Protein AF-0000000087534484 (afdb_homodimer)

Foldseek 3Di:
DVLVVVVVCLVVCLVPPLCLPQPLRLCVVCVVVDDPLLNLLNVCCVVPLVPQLPDDLQVSCVVSVHHSVSSQVSCVVSVHPGNVRVSVSSVLCCLQVVALVVQVVVVVVVQVPPHPVVVVVVVLVVLLVVCVVPFFDPVLLVVVLVLQLQAPAEEEEDDDVCLVLSVVLQVLVVLQDVHYHDADQPDLSSRCVRCVPQALRHEYEAEAEHVGDSSSLSSLQVNQVRNHAYEYEYADCSDSSVVSHPGYGHGHWDDHSPDTDCSRVSVSSVVSSVVSCVVRVVRSVVSVVVVVVVCVVVVVDVVVVD/DVLVVVVVCLVVCLVPPLCLDQPLRLCVVCVVVDDPLLNLLSVCCVVPLVPQLPDDLQVSCVVSVHHSVSSQVSCVVSVHPGNVRVSVSSVLCCLQVVALVVQVVVVVVVQVPPHPVVVVVVVLVVLLVVCVVPFFDPVLLVVVLVLQLQAPAEEEEDDDVCLVLSVVLQVLVVLQDVHYDDADQPDLSSRCVRCVPQALRHEYEAEAEHVGDPSSLSSLQVNQVRNHAYEYEYADCSDSSVVSHPGYGHGHWDDHSPDTDCSRVSVSSVVSSVVSCVVRVVRSVVSVVVVVVVCVVVVVDVVVVD

Radius of gyration: 26.28 Å; Cα contacts (8 Å, |Δi|>4): 1018; chains: 2; bounding box: 53×84×73 Å

Structure (mmCIF, N/CA/C/O backbone):
data_AF-0000000087534484-model_v1
#
loop_
_entity.id
_entity.type
_entity.pdbx_description
1 polymer 'MurR/RpiR family transcriptional regulator'
#
loop_
_atom_site.group_PDB
_atom_site.id
_atom_site.type_symbol
_atom_site.label_atom_id
_atom_site.label_alt_id
_atom_site.label_comp_id
_atom_site.label_asym_id
_atom_site.label_entity_id
_atom_site.label_seq_id
_atom_site.pdbx_PDB_ins_code
_atom_site.Cartn_x
_atom_site.Cartn_y
_atom_site.Cartn_z
_atom_site.occupancy
_atom_site.B_iso_or_equiv
_atom_site.auth_seq_id
_atom_site.auth_comp_id
_atom_site.auth_asym_id
_atom_site.auth_atom_id
_atom_site.pdbx_PDB_model_num
ATOM 1 N N . MET A 1 1 ? 7.855 4.543 36.531 1 41.31 1 MET A N 1
ATOM 2 C CA . MET A 1 1 ? 7.445 5.867 36.969 1 41.31 1 MET A CA 1
ATOM 3 C C . MET A 1 1 ? 7.961 6.949 36.031 1 41.31 1 MET A C 1
ATOM 5 O O . MET A 1 1 ? 7.238 7.895 35.719 1 41.31 1 MET A O 1
ATOM 9 N N . GLU A 1 2 ? 9.203 6.684 35.438 1 46.38 2 GLU A N 1
ATOM 10 C CA . GLU A 1 2 ? 9.945 7.648 34.625 1 46.38 2 GLU A CA 1
ATOM 11 C C . GLU A 1 2 ? 9.352 7.762 33.219 1 46.38 2 GLU A C 1
ATOM 13 O O . GLU A 1 2 ? 9.242 8.867 32.688 1 46.38 2 GLU A O 1
ATOM 18 N N . TYR A 1 3 ? 8.852 6.688 32.812 1 46.53 3 TYR A N 1
ATOM 19 C CA . TYR A 1 3 ? 8.32 6.715 31.453 1 46.53 3 TYR A CA 1
ATOM 20 C C . TYR A 1 3 ? 6.984 7.445 31.406 1 46.53 3 TYR A C 1
ATOM 22 O O . TYR A 1 3 ? 6.715 8.195 30.469 1 46.53 3 TYR A O 1
ATOM 30 N N . TYR A 1 4 ? 6.262 7.242 32.469 1 47.38 4 TYR A N 1
ATOM 31 C CA . TYR A 1 4 ? 4.949 7.879 32.531 1 47.38 4 TYR A CA 1
ATOM 32 C C . TYR A 1 4 ? 5.086 9.391 32.719 1 47.38 4 TYR A C 1
ATOM 34 O O . TYR A 1 4 ? 4.344 10.156 32.094 1 47.38 4 TYR A O 1
ATOM 42 N N . GLU A 1 5 ? 6.027 9.742 33.5 1 46.19 5 GLU A N 1
ATOM 43 C CA . GLU A 1 5 ? 6.266 11.172 33.688 1 46.19 5 GLU A CA 1
ATOM 44 C C . GLU A 1 5 ? 6.734 11.812 32.375 1 46.19 5 GLU A C 1
ATOM 46 O O . GLU A 1 5 ? 6.301 12.914 32.031 1 46.19 5 GLU A O 1
ATOM 51 N N . ILE A 1 6 ? 7.57 11.156 31.766 1 50.47 6 ILE A N 1
ATOM 52 C CA . ILE A 1 6 ? 8.031 11.656 30.469 1 50.47 6 ILE A CA 1
ATOM 53 C C . ILE A 1 6 ? 6.859 11.734 29.5 1 50.47 6 ILE A C 1
ATOM 55 O O . ILE A 1 6 ? 6.734 12.703 28.734 1 50.47 6 ILE A O 1
ATOM 59 N N . TYR A 1 7 ? 6.023 10.742 29.734 1 49 7 TYR A N 1
ATOM 60 C CA . TYR A 1 7 ? 4.801 10.742 28.938 1 49 7 TYR A CA 1
ATOM 61 C C . TYR A 1 7 ? 3.955 11.977 29.234 1 49 7 TYR A C 1
ATOM 63 O O . TYR A 1 7 ? 3.482 12.648 28.312 1 49 7 TYR A O 1
ATOM 71 N N . LEU A 1 8 ? 3.809 12.211 30.453 1 49.44 8 LEU A N 1
ATOM 72 C CA . LEU A 1 8 ? 2.996 13.344 30.859 1 49.44 8 LEU A CA 1
ATOM 73 C C . LEU A 1 8 ? 3.643 14.664 30.438 1 49.44 8 LEU A C 1
ATOM 75 O O . LEU A 1 8 ? 2.949 15.586 30.016 1 49.44 8 LEU A O 1
ATOM 79 N N . ILE A 1 9 ? 4.898 14.695 30.531 1 48.69 9 ILE A N 1
ATOM 80 C CA . ILE A 1 9 ? 5.637 15.883 30.125 1 48.69 9 ILE A CA 1
ATOM 81 C C . ILE A 1 9 ? 5.512 16.062 28.609 1 48.69 9 ILE A C 1
ATOM 83 O O . ILE A 1 9 ? 5.258 17.172 28.141 1 48.69 9 ILE A O 1
ATOM 87 N N . LEU A 1 10 ? 5.711 15.031 28.016 1 48.53 10 LEU A N 1
ATOM 88 C CA . LEU A 1 10 ? 5.609 15.133 26.562 1 48.53 10 LEU A CA 1
ATOM 89 C C . LEU A 1 10 ? 4.176 15.438 26.141 1 48.53 10 LEU A C 1
ATOM 91 O O . LEU A 1 10 ? 3.947 16.234 25.234 1 48.53 10 LEU A O 1
ATOM 95 N N . GLN A 1 11 ? 3.281 14.766 26.844 1 48.41 11 GLN A N 1
ATOM 96 C CA . GLN A 1 11 ? 1.883 15.094 26.594 1 48.41 11 GLN A CA 1
ATOM 97 C C . GLN A 1 11 ? 1.599 16.562 26.891 1 48.41 11 GLN A C 1
ATOM 99 O O . GLN A 1 11 ? 0.911 17.234 26.125 1 48.41 11 GLN A O 1
ATOM 104 N N . ASN A 1 12 ? 1.981 16.922 28.078 1 45.47 12 ASN A N 1
ATOM 105 C CA . ASN A 1 12 ? 1.805 18.312 28.5 1 45.47 12 ASN A CA 1
ATOM 106 C C . ASN A 1 12 ? 2.576 19.266 27.594 1 45.47 12 ASN A C 1
ATOM 108 O O . ASN A 1 12 ? 2.086 20.344 27.266 1 45.47 12 ASN A O 1
ATOM 112 N N . ARG A 1 13 ? 3.834 19.016 27.438 1 44.12 13 ARG A N 1
ATOM 113 C CA . ARG A 1 13 ? 4.605 19.797 26.469 1 44.12 13 ARG A CA 1
ATOM 114 C C . ARG A 1 13 ? 3.975 19.75 25.094 1 44.12 13 ARG A C 1
ATOM 116 O O . ARG A 1 13 ? 4.008 20.734 24.344 1 44.12 13 ARG A O 1
ATOM 123 N N . TRP A 1 14 ? 3.65 18.578 24.703 1 43.25 14 TRP A N 1
ATOM 124 C CA . TRP A 1 14 ? 2.912 18.438 23.453 1 43.25 14 TRP A CA 1
ATOM 125 C C . TRP A 1 14 ? 1.666 19.328 23.453 1 43.25 14 TRP A C 1
ATOM 127 O O . TRP A 1 14 ? 1.334 19.953 22.453 1 43.25 14 TRP A O 1
ATOM 137 N N . LYS A 1 15 ? 0.905 19.359 24.484 1 43.25 15 LYS A N 1
ATOM 138 C CA . LYS A 1 15 ? -0.266 20.219 24.641 1 43.25 15 LYS A CA 1
ATOM 139 C C . LYS A 1 15 ? 0.114 21.688 24.516 1 43.25 15 LYS A C 1
ATOM 141 O O . LYS A 1 15 ? -0.59 22.453 23.875 1 43.25 15 LYS A O 1
ATOM 146 N N . ASN A 1 16 ? 1.121 22.094 25.141 1 39.88 16 ASN A N 1
ATOM 147 C CA . ASN A 1 16 ? 1.468 23.516 25.25 1 39.88 16 ASN A CA 1
ATOM 148 C C . ASN A 1 16 ? 2.324 23.969 24.078 1 39.88 16 ASN A C 1
ATOM 150 O O . ASN A 1 16 ? 2.184 25.094 23.594 1 39.88 16 ASN A O 1
ATOM 154 N N . ARG A 1 17 ? 3.543 23.391 23.766 1 39.06 17 ARG A N 1
ATOM 155 C CA . ARG A 1 17 ? 4.52 24.016 22.875 1 39.06 17 ARG A CA 1
ATOM 156 C C . ARG A 1 17 ? 4.207 23.703 21.422 1 39.06 17 ARG A C 1
ATOM 158 O O . ARG A 1 17 ? 4.648 24.422 20.516 1 39.06 17 ARG A O 1
ATOM 165 N N . VAL A 1 18 ? 4.176 22.516 21.062 1 40.06 18 VAL A N 1
ATOM 166 C CA . VAL A 1 18 ? 4.258 22.203 19.641 1 40.06 18 VAL A CA 1
ATOM 167 C C . VAL A 1 18 ? 2.979 22.656 18.938 1 40.06 18 VAL A C 1
ATOM 169 O O . VAL A 1 18 ? 2.061 21.859 18.734 1 40.06 18 VAL A O 1
ATOM 172 N N . GLU A 1 19 ? 2.488 23.672 19.344 1 41.72 19 GLU A N 1
ATOM 173 C CA . GLU A 1 19 ? 1.24 24.125 18.734 1 41.72 19 GLU A CA 1
ATOM 174 C C . GLU A 1 19 ? 1.438 24.469 17.25 1 41.72 19 GLU A C 1
ATOM 176 O O . GLU A 1 19 ? 1.844 25.578 16.922 1 41.72 19 GLU A O 1
ATOM 181 N N . HIS A 1 20 ? 2.293 23.812 16.5 1 45.69 20 HIS A N 1
ATOM 182 C CA . HIS A 1 20 ? 2.076 24.141 15.102 1 45.69 20 HIS A CA 1
ATOM 183 C C . HIS A 1 20 ? 0.595 24.359 14.805 1 45.69 20 HIS A C 1
ATOM 185 O O . HIS A 1 20 ? -0.185 23.406 14.797 1 45.69 20 HIS A O 1
ATOM 191 N N . LEU A 1 21 ? 0.333 25.609 14.969 1 53.81 21 LEU A N 1
ATOM 192 C CA . LEU A 1 21 ? -1.061 26.016 14.828 1 53.81 21 LEU A CA 1
ATOM 193 C C . LEU A 1 21 ? -1.571 25.719 13.422 1 53.81 21 LEU A C 1
ATOM 195 O O . LEU A 1 21 ? -0.899 26.031 12.438 1 53.81 21 LEU A O 1
ATOM 199 N N . ASN A 1 22 ? -2.414 24.875 13.328 1 65.19 22 ASN A N 1
ATOM 200 C CA . ASN A 1 22 ? -3.111 24.844 12.047 1 65.19 22 ASN A CA 1
ATOM 201 C C . ASN A 1 22 ? -3.723 26.203 11.719 1 65.19 22 ASN A C 1
ATOM 203 O O . ASN A 1 22 ? -3.646 27.141 12.523 1 65.19 22 ASN A O 1
ATOM 207 N N . LEU A 1 23 ? -4.004 26.328 10.531 1 80.25 23 LEU A N 1
ATOM 208 C CA . LEU A 1 23 ? -4.504 27.609 10.047 1 80.25 23 LEU A CA 1
ATOM 209 C C . LEU A 1 23 ? -5.535 28.188 11.008 1 80.25 23 LEU A C 1
ATOM 211 O O . LEU A 1 23 ? -5.469 29.375 11.352 1 80.25 23 LEU A O 1
ATOM 215 N N . LEU A 1 24 ? -6.332 27.312 11.578 1 76.31 24 LEU A N 1
ATOM 216 C CA . LEU A 1 24 ? -7.391 27.797 12.453 1 76.31 24 LEU A CA 1
ATOM 217 C C . LEU A 1 24 ? -6.816 28.281 13.781 1 76.31 24 LEU A C 1
ATOM 219 O O . LEU A 1 24 ? -7.266 29.297 14.328 1 76.31 24 LEU A O 1
ATOM 223 N N . GLN A 1 25 ? -5.824 27.641 14.156 1 73.88 25 GLN A N 1
ATOM 224 C CA . GLN A 1 25 ? -5.148 28.047 15.391 1 73.88 25 GLN A CA 1
ATOM 225 C C . GLN A 1 25 ? -4.391 29.359 15.195 1 73.88 25 GLN A C 1
ATOM 227 O O . GLN A 1 25 ? -4.371 30.203 16.094 1 73.88 25 GLN A O 1
ATOM 232 N N . ARG A 1 26 ? -3.787 29.484 14.078 1 81.31 26 ARG A N 1
ATOM 233 C CA . ARG A 1 26 ? -3.078 30.719 13.766 1 81.31 26 ARG A CA 1
ATOM 234 C C . ARG A 1 26 ? -4.043 31.891 13.695 1 81.31 26 ARG A C 1
ATOM 236 O O . ARG A 1 26 ? -3.73 33 14.172 1 81.31 26 ARG A O 1
ATOM 243 N N . ILE A 1 27 ? -5.164 31.641 13.117 1 85.94 27 ILE A N 1
ATOM 244 C CA . ILE A 1 27 ? -6.188 32.656 13.016 1 85.94 27 ILE A CA 1
ATOM 245 C C . ILE A 1 27 ? -6.641 33.094 14.406 1 85.94 27 ILE A C 1
ATOM 247 O O . ILE A 1 27 ? -6.77 34.281 14.695 1 85.94 27 ILE A O 1
ATOM 251 N N . GLU A 1 28 ? -6.777 32.094 15.227 1 80.88 28 GLU A N 1
ATOM 252 C CA . GLU A 1 28 ? -7.215 32.375 16.594 1 80.88 28 GLU A CA 1
ATOM 253 C C . GLU A 1 28 ? -6.145 33.156 17.375 1 80.88 28 GLU A C 1
ATOM 255 O O . GLU A 1 28 ? -6.453 34.094 18.078 1 80.88 28 GLU A O 1
ATOM 260 N N . LYS A 1 29 ? -5.012 32.781 17.188 1 80.88 29 LYS A N 1
ATOM 261 C CA . LYS A 1 29 ? -3.891 33.344 17.922 1 80.88 29 LYS A CA 1
ATOM 262 C C . LYS A 1 29 ? -3.664 34.812 17.5 1 80.88 29 LYS A C 1
ATOM 264 O O . LYS A 1 29 ? -3.305 35.656 18.328 1 80.88 29 LYS A O 1
ATOM 269 N N . LYS A 1 30 ? -3.92 35.094 16.266 1 88.31 30 LYS A N 1
ATOM 270 C CA . LYS A 1 30 ? -3.605 36.438 15.742 1 88.31 30 LYS A CA 1
ATOM 271 C C . LYS A 1 30 ? -4.867 37.281 15.586 1 88.31 30 LYS A C 1
ATOM 273 O O . LYS A 1 30 ? -4.824 38.375 15.016 1 88.31 30 LYS A O 1
ATOM 278 N N . SER A 1 31 ? -5.914 36.812 16.125 1 88.06 31 SER A N 1
ATOM 279 C CA . SER A 1 31 ? -7.219 37.438 15.898 1 88.06 31 SER A CA 1
ATOM 280 C C . SER A 1 31 ? -7.242 38.875 16.406 1 88.06 31 SER A C 1
ATOM 282 O O . SER A 1 31 ? -7.875 39.75 15.797 1 88.06 31 SER A O 1
ATOM 284 N N . SER A 1 32 ? -6.484 39.156 17.422 1 89.44 32 SER A N 1
ATOM 285 C CA . SER A 1 32 ? -6.488 40.469 18.031 1 89.44 32 SER A CA 1
ATOM 286 C C . SER A 1 32 ? -5.75 41.5 17.172 1 89.44 32 SER A C 1
ATOM 288 O O . SER A 1 32 ? -5.965 42.688 17.297 1 89.44 32 SER A O 1
ATOM 290 N N . GLU A 1 33 ? -4.938 41.031 16.312 1 91.12 33 GLU A N 1
ATOM 291 C CA . GLU A 1 33 ? -4.121 41.906 15.477 1 91.12 33 GLU A CA 1
ATOM 292 C C . GLU A 1 33 ? -4.801 42.188 14.133 1 91.12 33 GLU A C 1
ATOM 294 O O . GLU A 1 33 ? -4.328 43 13.352 1 91.12 33 GLU A O 1
ATOM 299 N N . PHE A 1 34 ? -5.938 41.625 13.945 1 93.12 34 PHE A N 1
ATOM 300 C CA . PHE A 1 34 ? -6.559 41.688 12.633 1 93.12 34 PHE A CA 1
ATOM 301 C C . PHE A 1 34 ? -7.285 43 12.445 1 93.12 34 PHE A C 1
ATOM 303 O O . PHE A 1 34 ? -7.906 43.531 13.375 1 93.12 34 PHE A O 1
ATOM 310 N N . SER A 1 35 ? -7.07 43.625 11.297 1 92.62 35 SER A N 1
ATOM 311 C CA . SER A 1 35 ? -7.953 44.719 10.898 1 92.62 35 SER A CA 1
ATOM 312 C C . SER A 1 35 ? -9.383 44.219 10.711 1 92.62 35 SER A C 1
ATOM 314 O O . SER A 1 35 ? -9.648 43.031 10.773 1 92.62 35 SER A O 1
ATOM 316 N N . LYS A 1 36 ? -10.297 45.156 10.531 1 92.31 36 LYS A N 1
ATOM 317 C CA . LYS A 1 36 ? -11.695 44.812 10.32 1 92.31 36 LYS A CA 1
ATOM 318 C C . LYS A 1 36 ? -11.859 43.875 9.117 1 92.31 36 LYS A C 1
ATOM 320 O O . LYS A 1 36 ? -12.609 42.906 9.18 1 92.31 36 LYS A O 1
ATOM 325 N N . GLY A 1 37 ? -11.188 44.188 8.078 1 93.06 37 GLY A N 1
ATOM 326 C CA . GLY A 1 37 ? -11.242 43.375 6.879 1 93.06 37 GLY A CA 1
ATOM 327 C C . GLY A 1 37 ? -10.656 42 7.082 1 93.06 37 GLY A C 1
ATOM 328 O O . GLY A 1 37 ? -11.219 41 6.602 1 93.06 37 GLY A O 1
ATOM 329 N N . GLN A 1 38 ? -9.586 41.906 7.781 1 93.69 38 GLN A N 1
ATOM 330 C CA . GLN A 1 38 ? -8.93 40.656 8.047 1 93.69 38 GLN A CA 1
ATOM 331 C C . GLN A 1 38 ? -9.789 39.75 8.945 1 93.69 38 GLN A C 1
ATOM 333 O O . GLN A 1 38 ? -9.805 38.531 8.797 1 93.69 38 GLN A O 1
ATOM 338 N N . ARG A 1 39 ? -10.445 40.375 9.797 1 93.19 39 ARG A N 1
ATOM 339 C CA . ARG A 1 39 ? -11.352 39.625 10.664 1 93.19 39 ARG A CA 1
ATOM 340 C C . ARG A 1 39 ? -12.484 39 9.859 1 93.19 39 ARG A C 1
ATOM 342 O O . ARG A 1 39 ? -12.875 37.875 10.117 1 93.19 39 ARG A O 1
ATOM 349 N N . ARG A 1 40 ? -12.992 39.75 8.984 1 92.06 40 ARG A N 1
ATOM 350 C CA . ARG A 1 40 ? -14.031 39.219 8.102 1 92.06 40 ARG A CA 1
ATOM 351 C C . ARG A 1 40 ? -13.516 38.062 7.273 1 92.06 40 ARG A C 1
ATOM 353 O O . ARG A 1 40 ? -14.211 37.062 7.098 1 92.06 40 ARG A O 1
ATOM 360 N N . LEU A 1 41 ? -12.375 38.219 6.824 1 94.62 41 LEU A N 1
ATOM 361 C CA . LEU A 1 41 ? -11.734 37.188 6.023 1 94.62 41 LEU A CA 1
ATOM 362 C C . LEU A 1 41 ? -11.508 35.938 6.852 1 94.62 41 LEU A C 1
ATOM 364 O O . LEU A 1 41 ? -11.797 34.812 6.395 1 94.62 41 LEU A O 1
ATOM 368 N N . ALA A 1 42 ? -10.969 36.062 8 1 92.94 42 ALA A N 1
ATOM 369 C CA . ALA A 1 42 ? -10.742 34.969 8.922 1 92.94 42 ALA A CA 1
ATOM 370 C C . ALA A 1 42 ? -12.039 34.219 9.234 1 92.94 42 ALA A C 1
ATOM 372 O O . ALA A 1 42 ? -12.078 33 9.242 1 92.94 42 ALA A O 1
ATOM 373 N N . GLN A 1 43 ? -13.047 35.031 9.477 1 88.88 43 GLN A N 1
ATOM 374 C CA . GLN A 1 43 ? -14.359 34.469 9.766 1 88.88 43 GLN A CA 1
ATOM 375 C C . GLN A 1 43 ? -14.891 33.688 8.57 1 88.88 43 GLN A C 1
ATOM 377 O O . GLN A 1 43 ? -15.398 32.562 8.727 1 88.88 43 GLN A O 1
ATOM 382 N N . TYR A 1 44 ? -14.758 34.219 7.457 1 91.06 44 TYR A N 1
ATOM 383 C CA . TYR A 1 44 ? -15.234 33.562 6.258 1 91.06 44 TYR A CA 1
ATOM 384 C C . TYR A 1 44 ? -14.5 32.219 6.055 1 91.06 44 TYR A C 1
ATOM 386 O O . TYR A 1 44 ? -15.125 31.203 5.773 1 91.06 44 TYR A O 1
ATOM 394 N N . ILE A 1 45 ? -13.219 32.219 6.156 1 90.38 45 ILE A N 1
ATOM 395 C CA . ILE A 1 45 ? -12.406 31.016 5.957 1 90.38 45 ILE A CA 1
ATOM 396 C C . ILE A 1 45 ? -12.789 29.969 6.984 1 90.38 45 ILE A C 1
ATOM 398 O O . ILE A 1 45 ? -12.961 28.781 6.645 1 90.38 45 ILE A O 1
ATOM 402 N N . THR A 1 46 ? -12.953 30.438 8.188 1 83.75 46 THR A N 1
ATOM 403 C CA . THR A 1 46 ? -13.266 29.516 9.273 1 83.75 46 THR A CA 1
ATOM 404 C C . THR A 1 46 ? -14.641 28.875 9.062 1 83.75 46 THR A C 1
ATOM 406 O O . THR A 1 46 ? -14.836 27.688 9.359 1 83.75 46 THR A O 1
ATOM 409 N N . GLU A 1 47 ? -15.562 29.641 8.461 1 78.88 47 GLU A N 1
ATOM 410 C CA . GLU A 1 47 ? -16.953 29.188 8.312 1 78.88 47 GLU A CA 1
ATOM 411 C C . GLU A 1 47 ? -17.156 28.484 6.977 1 78.88 47 GLU A C 1
ATOM 413 O O . GLU A 1 47 ? -18.078 27.672 6.832 1 78.88 47 GLU A O 1
ATOM 418 N N . ASN A 1 48 ? -16.297 28.797 6.012 1 81.81 48 ASN A N 1
ATOM 419 C CA . ASN A 1 48 ? -16.5 28.312 4.652 1 81.81 48 ASN A CA 1
ATOM 42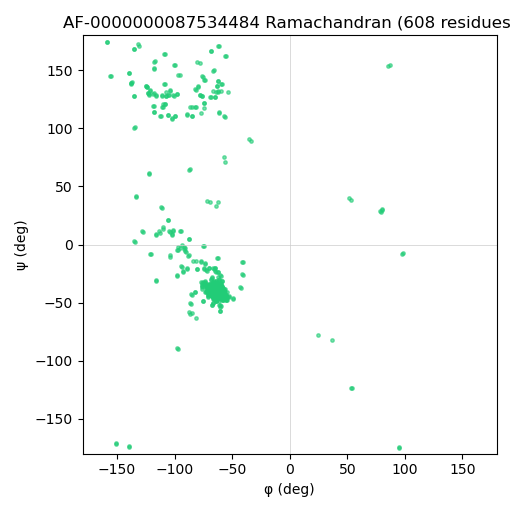0 C C . ASN A 1 48 ? -15.219 27.734 4.059 1 81.81 48 ASN A C 1
ATOM 422 O O . ASN A 1 48 ? -14.883 28.016 2.908 1 81.81 48 ASN A O 1
ATOM 426 N N . TYR A 1 49 ? -14.492 26.969 4.918 1 80.25 49 TYR A N 1
ATOM 427 C CA . TYR A 1 49 ? -13.195 26.5 4.434 1 80.25 49 TYR A CA 1
ATOM 428 C C . TYR A 1 49 ? -13.367 25.562 3.252 1 80.25 49 TYR A C 1
ATOM 430 O O . TYR A 1 49 ? -12.492 25.469 2.383 1 80.25 49 TYR A O 1
ATOM 438 N N . ASP A 1 50 ? -14.477 24.922 3.078 1 77.69 50 ASP A N 1
ATOM 439 C CA . ASP A 1 50 ? -14.727 23.984 1.989 1 77.69 50 ASP A CA 1
ATOM 440 C C . ASP A 1 50 ? -14.828 24.703 0.65 1 77.69 50 ASP A C 1
ATOM 442 O O . ASP A 1 50 ? -14.445 24.156 -0.388 1 77.69 50 ASP A O 1
ATOM 446 N N . ILE A 1 51 ? -15.367 25.812 0.704 1 79.31 51 ILE A N 1
ATOM 447 C CA . ILE A 1 51 ? -15.492 26.641 -0.488 1 79.31 51 ILE A CA 1
ATOM 448 C C . ILE A 1 51 ? -14.219 27.453 -0.681 1 79.31 51 ILE A C 1
ATOM 450 O O . ILE A 1 51 ? -13.648 27.484 -1.777 1 79.31 51 ILE A O 1
ATOM 454 N N . ALA A 1 52 ? -13.703 28 0.385 1 87.81 52 ALA A N 1
ATOM 455 C CA . ALA A 1 52 ? -12.555 28.891 0.369 1 87.81 52 ALA A CA 1
ATOM 456 C C . ALA A 1 52 ? -11.32 28.203 -0.198 1 87.81 52 ALA A C 1
ATOM 458 O O . ALA A 1 52 ? -10.5 28.828 -0.869 1 87.81 52 ALA A O 1
ATOM 459 N N . ALA A 1 53 ? -11.266 26.938 0.074 1 86.75 53 ALA A N 1
ATOM 460 C CA . ALA A 1 53 ? -10.078 26.172 -0.285 1 86.75 53 ALA A CA 1
ATOM 461 C C . ALA A 1 53 ? -9.875 26.156 -1.797 1 86.75 53 ALA A C 1
ATOM 463 O O . ALA A 1 53 ? -8.773 25.859 -2.277 1 86.75 53 ALA A O 1
ATOM 464 N N . TYR A 1 54 ? -10.875 26.609 -2.582 1 84.81 54 TYR A N 1
ATOM 465 C CA . TYR A 1 54 ? -10.789 26.422 -4.027 1 84.81 54 TYR A CA 1
ATOM 466 C C . TYR A 1 54 ? -11.008 27.75 -4.758 1 84.81 54 TYR A C 1
ATOM 468 O O . TYR A 1 54 ? -11.164 27.766 -5.98 1 84.81 54 TYR A O 1
ATOM 476 N N . LEU A 1 55 ? -10.992 28.766 -4.086 1 87.5 55 LEU A N 1
ATOM 477 C CA . LEU A 1 55 ? -11.172 30.078 -4.684 1 87.5 55 LEU A CA 1
ATOM 478 C C . LEU A 1 55 ? -9.828 30.75 -4.953 1 87.5 55 LEU A C 1
ATOM 480 O O . LEU A 1 55 ? -8.852 30.484 -4.246 1 87.5 55 LEU A O 1
ATOM 484 N N . THR A 1 56 ? -9.773 31.5 -6.004 1 92.44 56 THR A N 1
ATOM 485 C CA . THR A 1 56 ? -8.625 32.375 -6.184 1 92.44 56 THR A CA 1
ATOM 486 C C . THR A 1 56 ? -8.641 33.5 -5.141 1 92.44 56 THR A C 1
ATOM 488 O O . THR A 1 56 ? -9.656 33.75 -4.488 1 92.44 56 THR A O 1
ATOM 491 N N . ALA A 1 57 ? -7.461 34.188 -5.055 1 94.38 57 ALA A N 1
ATOM 492 C CA . ALA A 1 57 ? -7.367 35.281 -4.098 1 94.38 57 ALA A CA 1
ATOM 493 C C . ALA A 1 57 ? -8.43 36.344 -4.379 1 94.38 57 ALA A C 1
ATOM 495 O O . ALA A 1 57 ? -9.039 36.875 -3.451 1 94.38 57 ALA A O 1
ATOM 496 N N . SER A 1 58 ? -8.648 36.594 -5.621 1 94.38 58 SER A N 1
ATOM 497 C CA . SER A 1 58 ? -9.617 37.594 -6.039 1 94.38 58 SER A CA 1
ATOM 498 C C . SER A 1 58 ? -11.039 37.188 -5.672 1 94.38 58 SER A C 1
ATOM 500 O O . SER A 1 58 ? -11.789 38 -5.102 1 94.38 58 SER A O 1
ATOM 502 N N . LYS A 1 59 ? -11.367 36.031 -5.895 1 94.38 59 LYS A N 1
ATOM 503 C CA . LYS A 1 59 ? -12.719 35.531 -5.613 1 94.38 59 LYS A CA 1
ATOM 504 C C . LYS A 1 59 ? -12.953 35.406 -4.113 1 94.38 59 LYS A C 1
ATOM 506 O O . LYS A 1 59 ? -14.055 35.688 -3.627 1 94.38 59 LYS A O 1
ATOM 511 N N . LEU A 1 60 ? -11.945 34.938 -3.449 1 95.56 60 LEU A N 1
ATOM 512 C CA . LEU A 1 60 ? -12.055 34.844 -1.996 1 95.56 60 LEU A CA 1
ATOM 513 C C . LEU A 1 60 ? -12.305 36.219 -1.387 1 95.56 60 LEU A C 1
ATOM 515 O O . LEU A 1 60 ? -13.133 36.344 -0.48 1 95.56 60 LEU A O 1
ATOM 519 N N . GLY A 1 61 ? -11.562 37.219 -1.849 1 95.5 61 GLY A N 1
ATOM 520 C CA . GLY A 1 61 ? -11.797 38.562 -1.414 1 95.5 61 GLY A CA 1
ATOM 521 C C . GLY A 1 61 ? -13.219 39.031 -1.638 1 95.5 61 GLY A C 1
ATOM 522 O O . GLY A 1 61 ? -13.844 39.594 -0.733 1 95.5 61 GLY A O 1
ATOM 523 N N . LYS A 1 62 ? -13.711 38.719 -2.791 1 93.38 62 LYS A N 1
ATOM 524 C CA . LYS A 1 62 ? -15.07 39.125 -3.146 1 93.38 62 LYS A CA 1
ATOM 525 C C . LYS A 1 62 ? -16.094 38.469 -2.215 1 93.38 62 LYS A C 1
ATOM 527 O O . LYS A 1 62 ? -17 39.125 -1.725 1 93.38 62 LYS A O 1
ATOM 532 N N . GLU A 1 63 ? -15.906 37.25 -1.965 1 92.94 63 GLU A N 1
ATOM 533 C CA . GLU A 1 63 ? -16.828 36.5 -1.122 1 92.94 63 GLU A CA 1
ATOM 534 C C . GLU A 1 63 ? -16.781 36.969 0.324 1 92.94 63 GLU A C 1
ATOM 536 O O . GLU A 1 63 ? -17.797 37 1.02 1 92.94 63 GLU A O 1
ATOM 541 N N . ALA A 1 64 ? -15.633 37.312 0.737 1 93.5 64 ALA A N 1
ATOM 542 C CA . ALA A 1 64 ? -15.445 37.75 2.121 1 93.5 64 ALA A CA 1
ATOM 543 C C . ALA A 1 64 ? -15.68 39.25 2.275 1 93.5 64 ALA A C 1
ATOM 545 O O . ALA A 1 64 ? -15.711 39.75 3.395 1 93.5 64 ALA A O 1
ATOM 546 N N . GLY A 1 65 ? -15.812 39.938 1.215 1 92.94 65 GLY A N 1
ATOM 547 C CA . GLY A 1 65 ? -16.078 41.375 1.249 1 92.94 65 GLY A CA 1
ATOM 548 C C . GLY A 1 65 ? -14.828 42.219 1.488 1 92.94 65 GLY A C 1
ATOM 549 O O . GLY A 1 65 ? -14.875 43.219 2.197 1 92.94 65 GLY A O 1
ATOM 550 N N . VAL A 1 66 ? -13.758 41.688 1.038 1 95.38 66 VAL A N 1
ATOM 551 C CA . VAL A 1 66 ? -12.508 42.438 1.155 1 95.38 66 VAL A CA 1
ATOM 552 C C . VAL A 1 66 ? -11.789 42.438 -0.195 1 95.38 66 VAL A C 1
ATOM 554 O O . VAL A 1 66 ? -12.242 41.812 -1.153 1 95.38 66 VAL A O 1
ATOM 557 N N . SER A 1 67 ? -10.727 43.25 -0.306 1 93.19 67 SER A N 1
ATOM 558 C CA . SER A 1 67 ? -9.953 43.312 -1.543 1 93.19 67 SER A CA 1
ATOM 559 C C . SER A 1 67 ? -9.008 42.125 -1.686 1 93.19 67 SER A C 1
ATOM 561 O O . SER A 1 67 ? -8.664 41.5 -0.693 1 93.19 67 SER A O 1
ATOM 563 N N . GLU A 1 68 ? -8.656 41.844 -2.949 1 95 68 GLU A N 1
ATOM 564 C CA . GLU A 1 68 ? -7.652 40.844 -3.227 1 95 68 GLU A CA 1
ATOM 565 C C . GLU A 1 68 ? -6.355 41.125 -2.479 1 95 68 GLU A C 1
ATOM 567 O O . GLU A 1 68 ? -5.707 40.219 -1.971 1 95 68 GLU A O 1
ATOM 572 N N . SER A 1 69 ? -5.992 42.406 -2.453 1 93.44 69 SER A N 1
ATOM 573 C CA . SER A 1 69 ? -4.781 42.844 -1.748 1 93.44 69 SER A CA 1
ATOM 574 C C . SER A 1 69 ? -4.863 42.5 -0.263 1 93.44 69 SER A C 1
ATOM 576 O O . SER A 1 69 ? -3.871 42.062 0.341 1 93.44 69 SER A O 1
ATOM 578 N N . THR A 1 70 ? -6.004 42.625 0.324 1 94.31 70 THR A N 1
ATOM 579 C CA . THR A 1 70 ? -6.223 42.281 1.723 1 94.31 70 THR A CA 1
ATOM 580 C C . THR A 1 70 ? -6.035 40.781 1.939 1 94.31 70 THR A C 1
ATOM 582 O O . THR A 1 70 ? -5.473 40.344 2.953 1 94.31 70 THR A O 1
ATOM 585 N N . VAL A 1 71 ? -6.492 39.938 0.999 1 96.44 71 VAL A N 1
ATOM 586 C CA . VAL A 1 71 ? -6.336 38.469 1.075 1 96.44 71 VAL A CA 1
ATOM 587 C C . VAL A 1 71 ? -4.852 38.125 1.069 1 96.44 71 VAL A C 1
ATOM 589 O O . VAL A 1 71 ? -4.398 37.312 1.88 1 96.44 71 VAL A O 1
ATOM 592 N N . VAL A 1 72 ? -4.133 38.781 0.21 1 94.69 72 VAL A N 1
ATOM 593 C CA . VAL A 1 72 ? -2.709 38.5 0.067 1 94.69 72 VAL A CA 1
ATOM 594 C C . VAL A 1 72 ? -1.966 38.938 1.327 1 94.69 72 VAL A C 1
ATOM 596 O O . VAL A 1 72 ? -1.108 38.219 1.834 1 94.69 72 VAL A O 1
ATOM 599 N N . ARG A 1 73 ? -2.262 40.094 1.852 1 93.06 73 ARG A N 1
ATOM 600 C CA . ARG A 1 73 ? -1.619 40.594 3.066 1 93.06 73 ARG A CA 1
ATOM 601 C C . ARG A 1 73 ? -1.961 39.688 4.262 1 93.06 73 ARG A C 1
ATOM 603 O O . ARG A 1 73 ? -1.133 39.5 5.156 1 93.06 73 ARG A O 1
ATOM 610 N N . PHE A 1 74 ? -3.203 39.219 4.293 1 95.12 74 PHE A N 1
ATOM 611 C CA . PHE A 1 74 ? -3.658 38.312 5.344 1 95.12 74 PHE A CA 1
ATOM 612 C C . PHE A 1 74 ? -2.797 37.062 5.383 1 95.12 74 PHE A C 1
ATOM 614 O O . PHE A 1 74 ? -2.426 36.594 6.457 1 95.12 74 PHE A O 1
ATOM 621 N N . ALA A 1 75 ? -2.512 36.531 4.215 1 94.06 75 ALA A N 1
ATOM 622 C CA . ALA A 1 75 ? -1.658 35.344 4.117 1 94.06 75 ALA A CA 1
ATOM 623 C C . ALA A 1 75 ? -0.302 35.594 4.773 1 94.06 75 ALA A C 1
ATOM 625 O O . ALA A 1 75 ? 0.173 34.75 5.562 1 94.06 75 ALA A O 1
ATOM 626 N N . TYR A 1 76 ? 0.241 36.75 4.523 1 91.44 76 TYR A N 1
ATOM 627 C CA . TYR A 1 76 ? 1.543 37.094 5.086 1 91.44 76 TYR A CA 1
ATOM 628 C C . TYR A 1 76 ? 1.443 37.312 6.586 1 91.44 76 TYR A C 1
ATOM 630 O O . TYR A 1 76 ? 2.346 36.969 7.344 1 91.44 76 TYR A O 1
ATOM 638 N N . GLN A 1 77 ? 0.404 37.875 6.996 1 90.69 77 GLN A N 1
ATOM 639 C CA . GLN A 1 77 ? 0.199 38.125 8.422 1 90.69 77 GLN A CA 1
ATOM 640 C C . GLN A 1 77 ? 0.1 36.812 9.203 1 90.69 77 GLN A C 1
ATOM 642 O O . GLN A 1 77 ? 0.484 36.75 10.375 1 90.69 77 GLN A O 1
ATOM 647 N N . LEU A 1 78 ? -0.413 35.844 8.555 1 91.19 78 LEU A N 1
ATOM 648 C CA . LEU A 1 78 ? -0.542 34.531 9.18 1 91.19 78 LEU A CA 1
ATOM 649 C C . LEU A 1 78 ? 0.723 33.688 8.977 1 91.19 78 LEU A C 1
ATOM 651 O O . LEU A 1 78 ? 0.731 32.5 9.234 1 91.19 78 LEU A O 1
ATOM 655 N N . ASP A 1 79 ? 1.724 34.281 8.391 1 86.69 79 ASP A N 1
ATOM 656 C CA . ASP A 1 79 ? 3.064 33.719 8.242 1 86.69 79 ASP A CA 1
ATOM 657 C C . ASP A 1 79 ? 3.109 32.719 7.109 1 86.69 79 ASP A C 1
ATOM 659 O O . ASP A 1 79 ? 3.814 31.703 7.199 1 86.69 79 ASP A O 1
ATOM 663 N N . TYR A 1 80 ? 2.227 32.938 6.164 1 89.12 80 TYR A N 1
ATOM 664 C CA . TYR A 1 80 ? 2.307 32.156 4.941 1 89.12 80 TYR A CA 1
ATOM 665 C C . TYR A 1 80 ? 2.996 32.938 3.832 1 89.12 80 TYR A C 1
ATOM 667 O O . TYR A 1 80 ? 3.004 34.188 3.85 1 89.12 80 TYR A O 1
ATOM 675 N N . GLU A 1 81 ? 3.582 32.156 2.916 1 87.25 81 GLU A N 1
ATOM 676 C CA . GLU A 1 81 ? 4.258 32.812 1.793 1 87.25 81 GLU A CA 1
ATOM 677 C C . GLU A 1 81 ? 3.283 33.094 0.655 1 87.25 81 GLU A C 1
ATOM 679 O O . GLU A 1 81 ? 3.398 32.5 -0.428 1 87.25 81 GLU A O 1
ATOM 684 N N . GLY A 1 82 ? 2.305 33.969 0.929 1 88.69 82 GLY A N 1
ATOM 685 C CA . GLY A 1 82 ? 1.346 34.375 -0.084 1 88.69 82 GLY A CA 1
ATOM 686 C C . GLY A 1 82 ? 0.068 33.562 -0.062 1 88.69 82 GLY A C 1
ATOM 687 O O . GLY A 1 82 ? -0.11 32.688 0.801 1 88.69 82 GLY A O 1
ATOM 688 N N . TYR A 1 83 ? -0.749 33.812 -1.004 1 92.38 83 TYR A N 1
ATOM 689 C CA . TYR A 1 83 ? -2.074 33.219 -1.039 1 92.38 83 TYR A CA 1
ATOM 690 C C . TYR A 1 83 ? -1.987 31.734 -1.396 1 92.38 83 TYR A C 1
ATOM 692 O O . TYR A 1 83 ? -2.705 30.906 -0.825 1 92.38 83 TYR A O 1
ATOM 700 N N . PRO A 1 84 ? -1.088 31.344 -2.236 1 89.88 84 PRO A N 1
ATOM 701 C CA . PRO A 1 84 ? -1.053 29.922 -2.572 1 89.88 84 PRO A CA 1
ATOM 702 C C . PRO A 1 84 ? -0.781 29.031 -1.36 1 89.88 84 PRO A C 1
ATOM 704 O O . PRO A 1 84 ? -1.396 27.984 -1.216 1 89.88 84 PRO A O 1
ATOM 707 N N . GLU A 1 85 ? 0.04 29.469 -0.534 1 88.25 85 GLU A N 1
ATOM 708 C CA . GLU A 1 85 ? 0.333 28.703 0.669 1 88.25 85 GLU A CA 1
ATOM 709 C C . GLU A 1 85 ? -0.85 28.703 1.633 1 88.25 85 GLU A C 1
ATOM 711 O O . GLU A 1 85 ? -1.135 27.703 2.285 1 88.25 85 GLU A O 1
ATOM 716 N N . LEU A 1 86 ? -1.453 29.891 1.766 1 91.19 86 LEU A N 1
ATOM 717 C CA . LEU A 1 86 ? -2.656 29.969 2.588 1 91.19 86 LEU A CA 1
ATOM 718 C C . LEU A 1 86 ? -3.738 29.031 2.061 1 91.19 86 LEU A C 1
ATOM 720 O O . LEU A 1 86 ? -4.391 28.328 2.838 1 91.19 86 LEU A O 1
ATOM 724 N N . GLN A 1 87 ? -3.863 28.969 0.81 1 89.5 87 GLN A N 1
ATOM 725 C CA . GLN A 1 87 ? -4.859 28.094 0.184 1 89.5 87 GLN A CA 1
ATOM 726 C C . GLN A 1 87 ? -4.586 26.625 0.501 1 89.5 87 GLN A C 1
ATOM 728 O O . GLN A 1 87 ? -5.512 25.875 0.806 1 89.5 87 GLN A O 1
ATOM 733 N N . LYS A 1 88 ? -3.398 26.25 0.468 1 84.19 88 LYS A N 1
ATOM 734 C CA . LYS A 1 88 ? -3.025 24.891 0.816 1 84.19 88 LYS A CA 1
ATOM 735 C C . LYS A 1 88 ? -3.373 24.578 2.27 1 84.19 88 LYS A C 1
ATOM 737 O O . LYS A 1 88 ? -3.824 23.469 2.582 1 84.19 88 LYS A O 1
ATOM 742 N N . ALA A 1 89 ? -3.08 25.547 3.068 1 83.25 89 ALA A N 1
ATOM 743 C CA . ALA A 1 89 ? -3.408 25.375 4.48 1 83.25 89 ALA A CA 1
ATOM 744 C C . ALA A 1 89 ? -4.91 25.188 4.676 1 83.25 89 ALA A C 1
ATOM 746 O O . ALA A 1 89 ? -5.34 24.391 5.516 1 83.25 89 ALA A O 1
ATOM 747 N N . ILE A 1 90 ? -5.719 25.953 3.916 1 84.25 90 ILE A N 1
ATOM 748 C CA . ILE A 1 90 ? -7.168 25.797 3.977 1 84.25 90 ILE A CA 1
ATOM 749 C C . ILE A 1 90 ? -7.562 24.406 3.49 1 84.25 90 ILE A C 1
ATOM 751 O O . ILE A 1 90 ? -8.406 23.75 4.098 1 84.25 90 ILE A O 1
ATOM 755 N N . GLN A 1 91 ? -6.875 23.984 2.502 1 77.31 91 GLN A N 1
ATOM 756 C CA . GLN A 1 91 ? -7.168 22.672 1.94 1 77.31 91 GLN A CA 1
ATOM 757 C C . GLN A 1 91 ? -6.887 21.562 2.951 1 77.31 91 GLN A C 1
ATOM 759 O O . GLN A 1 91 ? -7.598 20.562 2.998 1 77.31 91 GLN A O 1
ATOM 764 N N . VAL A 1 92 ? -5.926 21.75 3.658 1 73.25 92 VAL A N 1
ATOM 765 C CA . VAL A 1 92 ? -5.602 20.781 4.703 1 73.25 92 VAL A CA 1
ATOM 766 C C . VAL A 1 92 ? -6.766 20.688 5.688 1 73.25 92 VAL A C 1
ATOM 768 O O . VAL A 1 92 ? -7.102 19.594 6.148 1 73.25 92 VAL A O 1
ATOM 771 N N . ILE A 1 93 ? -7.324 21.766 6.016 1 72.25 93 ILE A N 1
ATOM 772 C CA . ILE A 1 93 ? -8.477 21.781 6.914 1 72.25 93 ILE A CA 1
ATOM 773 C C . ILE A 1 93 ? -9.625 21 6.293 1 72.25 93 ILE A C 1
ATOM 775 O O . ILE A 1 93 ? -10.297 20.234 6.977 1 72.25 93 ILE A O 1
ATOM 779 N N . VAL A 1 94 ? -9.805 21.312 5.027 1 70.62 94 VAL A N 1
ATOM 780 C CA . VAL A 1 94 ? -10.883 20.625 4.328 1 70.62 94 VAL A CA 1
ATOM 781 C C . VAL A 1 94 ? -10.664 19.109 4.402 1 70.62 94 VAL A C 1
ATOM 783 O O . VAL A 1 94 ? -11.594 18.359 4.707 1 70.62 94 VAL A O 1
ATOM 786 N N . LYS A 1 95 ? -9.516 18.766 4.152 1 67.56 95 LYS A N 1
ATOM 787 C CA . LYS A 1 95 ? -9.188 17.344 4.133 1 67.56 95 LYS A CA 1
ATOM 788 C C . LYS A 1 95 ? -9.32 16.734 5.52 1 67.56 95 LYS A C 1
ATOM 790 O O . LYS A 1 95 ? -9.75 15.586 5.656 1 67.56 95 LYS A O 1
ATOM 795 N N . THR A 1 96 ? -8.922 17.516 6.395 1 64.88 96 THR A N 1
ATOM 796 C CA . THR A 1 96 ? -8.906 17.016 7.766 1 64.88 96 THR A CA 1
ATOM 797 C C . THR A 1 96 ? -10.32 17 8.344 1 64.88 96 THR A C 1
ATOM 799 O O . THR A 1 96 ? -10.656 16.109 9.125 1 64.88 96 THR A O 1
ATOM 802 N N . ASN A 1 97 ? -11.055 18.031 7.941 1 61.75 97 ASN A N 1
ATOM 803 C CA . ASN A 1 97 ? -12.383 18.172 8.523 1 61.75 97 ASN A CA 1
ATOM 804 C C . ASN A 1 97 ? -13.453 17.516 7.648 1 61.75 97 ASN A C 1
ATOM 806 O O . ASN A 1 97 ? -14.602 17.391 8.062 1 61.75 97 ASN A O 1
ATOM 810 N N . SER A 1 98 ? -13.031 17.328 6.441 1 57.69 98 SER A N 1
ATOM 811 C CA . SER A 1 98 ? -14.047 16.719 5.594 1 57.69 98 SER A CA 1
ATOM 812 C C . SER A 1 98 ? -14.531 15.398 6.172 1 57.69 98 SER A C 1
ATOM 814 O O . SER A 1 98 ? -13.719 14.547 6.555 1 57.69 98 SER A O 1
ATOM 816 N N . ASN A 1 99 ? -15.766 15.438 6.621 1 59 99 ASN A N 1
ATOM 817 C CA . ASN A 1 99 ? -16.359 14.211 7.137 1 59 99 ASN A CA 1
ATOM 818 C C . ASN A 1 99 ? -16.562 13.172 6.031 1 59 99 ASN A C 1
ATOM 820 O O . ASN A 1 99 ? -16.766 13.531 4.871 1 59 99 ASN A O 1
ATOM 824 N N . SER A 1 100 ? -16.141 12.008 6.328 1 56.91 100 SER A N 1
ATOM 825 C CA . SER A 1 100 ? -16.312 10.852 5.453 1 56.91 100 SER A CA 1
ATOM 826 C C . SER A 1 100 ? -17.703 10.836 4.824 1 56.91 100 SER A C 1
ATOM 828 O O . SER A 1 100 ? -17.859 10.469 3.658 1 56.91 100 SER A O 1
ATOM 830 N N . ILE A 1 101 ? -18.578 11.43 5.484 1 54.59 101 ILE A N 1
ATOM 831 C CA . ILE A 1 101 ? -19.969 11.383 5.047 1 54.59 101 ILE A CA 1
ATOM 832 C C . ILE A 1 101 ? -20.172 12.305 3.848 1 54.59 101 ILE A C 1
ATOM 834 O O . ILE A 1 101 ? -20.781 11.914 2.85 1 54.59 101 ILE A O 1
ATOM 838 N N . GLN A 1 102 ? -19.688 13.484 4.008 1 58.84 102 GLN A N 1
ATOM 839 C CA . GLN A 1 102 ? -19.812 14.445 2.916 1 58.84 102 GLN A CA 1
ATOM 840 C C . GLN A 1 102 ? -19.078 13.961 1.667 1 58.84 102 GLN A C 1
ATOM 842 O O . GLN A 1 102 ? -19.578 14.117 0.55 1 58.84 102 GLN A O 1
ATOM 847 N N . ARG A 1 103 ? -18.109 13.344 1.871 1 61.69 103 ARG A N 1
ATOM 848 C CA . ARG A 1 103 ? -17.312 12.852 0.75 1 61.69 103 ARG A CA 1
ATOM 849 C C . ARG A 1 103 ? -18.047 11.719 0.027 1 61.69 103 ARG A C 1
ATOM 851 O O . ARG A 1 103 ? -18 11.633 -1.202 1 61.69 103 ARG A O 1
ATOM 858 N N . MET A 1 104 ? -18.578 10.906 0.786 1 60.03 104 MET A N 1
ATOM 859 C CA . MET A 1 104 ? -19.312 9.781 0.212 1 60.03 104 MET A CA 1
ATOM 860 C C . MET A 1 104 ? -20.438 10.266 -0.696 1 60.03 104 MET A C 1
ATOM 862 O O . MET A 1 104 ? -20.656 9.703 -1.766 1 60.03 104 MET A O 1
ATOM 866 N N . SER A 1 105 ? -21.062 11.273 -0.278 1 59.84 105 SER A N 1
ATOM 867 C CA . SER A 1 105 ? -22.172 11.805 -1.059 1 59.84 105 SER A CA 1
ATOM 868 C C . SER A 1 105 ? -21.688 12.383 -2.387 1 59.84 105 SER A C 1
ATOM 870 O O . SER A 1 105 ? -22.328 12.188 -3.422 1 59.84 105 SER A O 1
ATOM 872 N N . LEU A 1 106 ? -20.562 13.008 -2.346 1 57.62 106 LEU A N 1
ATOM 873 C CA . LEU A 1 106 ? -20.016 13.609 -3.549 1 57.62 106 LEU A CA 1
ATOM 874 C C . LEU A 1 106 ? -19.438 12.547 -4.48 1 57.62 106 LEU A C 1
ATOM 876 O O . LEU A 1 106 ? -19.516 12.68 -5.703 1 57.62 106 LEU A O 1
ATOM 880 N N . SER A 1 107 ? -18.922 11.508 -3.91 1 61.66 107 SER A N 1
ATOM 881 C CA . SER A 1 107 ? -18.266 10.445 -4.664 1 61.66 107 SER A CA 1
ATOM 882 C C . SER A 1 107 ? -19.281 9.641 -5.473 1 61.66 107 SER A C 1
ATOM 884 O O . SER A 1 107 ? -18.984 9.18 -6.578 1 61.66 107 SER A O 1
ATOM 886 N N . SER A 1 108 ? -20.406 9.492 -4.973 1 60.78 108 SER A N 1
ATOM 887 C CA . SER A 1 108 ? -21.422 8.703 -5.652 1 60.78 108 SER A CA 1
ATOM 888 C C . SER A 1 108 ? -21.719 9.266 -7.043 1 60.78 108 SER A C 1
ATOM 890 O O . SER A 1 108 ? -21.891 8.5 -7.996 1 60.78 108 SER A O 1
ATOM 892 N N . LYS A 1 109 ? -21.719 10.492 -7.176 1 58.78 109 LYS A N 1
ATOM 893 C CA . LYS A 1 109 ? -22 11.109 -8.477 1 58.78 109 LYS A CA 1
ATOM 894 C C . LYS A 1 109 ? -20.828 10.914 -9.43 1 58.78 109 LYS A C 1
ATOM 896 O O . LYS A 1 109 ? -21.016 10.664 -10.617 1 58.78 109 LYS A O 1
ATOM 901 N N . ARG A 1 110 ? -19.672 10.969 -8.906 1 60 110 ARG A N 1
ATOM 902 C CA . ARG A 1 110 ? -18.453 10.844 -9.703 1 60 110 ARG A CA 1
ATOM 903 C C . ARG A 1 110 ? -18.312 9.438 -10.266 1 60 110 ARG A C 1
ATOM 905 O O . ARG A 1 110 ? -17.844 9.258 -11.398 1 60 110 ARG A O 1
ATOM 912 N N . TYR A 1 111 ? -18.734 8.461 -9.547 1 67.94 111 TYR A N 1
ATOM 913 C CA . TYR A 1 111 ? -18.469 7.074 -9.914 1 67.94 111 TYR A CA 1
ATOM 914 C C . TYR A 1 111 ? -19.594 6.523 -10.781 1 67.94 111 TYR A C 1
ATOM 916 O O . TYR A 1 111 ? -19.484 5.422 -11.328 1 67.94 111 TYR A O 1
ATOM 924 N N . GLN A 1 112 ? -20.625 7.164 -11.023 1 61.88 112 GLN A N 1
ATOM 925 C CA . GLN A 1 112 ? -21.766 6.695 -11.805 1 61.88 112 GLN A CA 1
ATOM 926 C C . GLN A 1 112 ? -21.391 6.539 -13.281 1 61.88 112 GLN A C 1
ATOM 928 O O . GLN A 1 112 ? -21.844 5.613 -13.945 1 61.88 112 GLN A O 1
ATOM 933 N N . GLU A 1 113 ? -20.5 7.316 -13.781 1 61.12 113 GLU A N 1
ATOM 934 C CA . GLU A 1 113 ? -20.219 7.27 -15.219 1 61.12 113 GLU A CA 1
ATOM 935 C C . GLU A 1 113 ? -19.203 6.188 -15.547 1 61.12 113 GLU A C 1
ATOM 937 O O . GLU A 1 113 ? -19.422 5.359 -16.422 1 61.12 113 GLU A O 1
ATOM 942 N N . LYS A 1 114 ? -18.141 6.145 -14.922 1 71.06 114 LYS A N 1
ATOM 943 C CA . LYS A 1 114 ? -17.016 5.281 -15.312 1 71.06 114 LYS A CA 1
ATOM 944 C C . LYS A 1 114 ? -16.938 4.062 -14.398 1 71.06 114 LYS A C 1
ATOM 946 O O . LYS A 1 114 ? -16.266 3.078 -14.734 1 71.06 114 LYS A O 1
ATOM 951 N N . GLY A 1 115 ? -17.609 3.984 -13.359 1 82.25 115 GLY A N 1
ATOM 952 C CA . GLY A 1 115 ? -17.469 2.938 -12.359 1 82.25 115 GLY A CA 1
ATOM 953 C C . GLY A 1 115 ? -16.406 3.24 -11.32 1 82.25 115 GLY A C 1
ATOM 954 O O . GLY A 1 115 ? -15.445 3.959 -11.602 1 82.25 115 GLY A O 1
ATOM 955 N N . VAL A 1 116 ? -16.516 2.723 -10.211 1 87.25 116 VAL A N 1
ATOM 956 C CA . VAL A 1 116 ? -15.664 3.02 -9.062 1 87.25 116 VAL A CA 1
ATOM 957 C C . VAL A 1 116 ? -14.25 2.486 -9.32 1 87.25 116 VAL A C 1
ATOM 959 O O . VAL A 1 116 ? -13.266 3.197 -9.102 1 87.25 116 VAL A O 1
ATOM 962 N N . LEU A 1 117 ? -14.148 1.271 -9.875 1 91.5 117 LEU A N 1
ATOM 963 C CA . LEU A 1 117 ? -12.867 0.608 -10.086 1 91.5 117 LEU A CA 1
ATOM 964 C C . LEU A 1 117 ? -11.977 1.435 -11.016 1 91.5 117 LEU A C 1
ATOM 966 O O . LEU A 1 117 ? -10.875 1.839 -10.625 1 91.5 117 LEU A O 1
ATOM 970 N N . LYS A 1 118 ? -12.469 1.719 -12.188 1 87 118 LYS A N 1
ATOM 971 C CA . LYS A 1 118 ? -11.688 2.441 -13.188 1 87 118 LYS A CA 1
ATOM 972 C C . LYS A 1 118 ? -11.367 3.857 -12.711 1 87 118 LYS A C 1
ATOM 974 O O . LYS A 1 118 ? -10.258 4.348 -12.914 1 87 118 LYS A O 1
ATOM 979 N N . SER A 1 119 ? -12.289 4.496 -12.07 1 85.69 119 SER A N 1
ATOM 980 C CA . SER A 1 119 ? -12.094 5.863 -11.602 1 85.69 119 SER A CA 1
ATOM 981 C C . SER A 1 119 ? -10.969 5.938 -10.57 1 85.69 119 SER A C 1
ATOM 983 O O . SER A 1 119 ? -10.125 6.832 -10.633 1 85.69 119 SER A O 1
ATOM 985 N N . ILE A 1 120 ? -10.961 5.012 -9.695 1 90.44 120 ILE A N 1
ATOM 986 C CA . ILE A 1 120 ? -9.969 5.031 -8.625 1 90.44 120 ILE A CA 1
ATOM 987 C C . ILE A 1 120 ? -8.594 4.711 -9.188 1 90.44 120 ILE A C 1
ATOM 989 O O . ILE A 1 120 ? -7.609 5.383 -8.867 1 90.44 120 ILE A O 1
ATOM 993 N N . LEU A 1 121 ? -8.5 3.689 -10.07 1 91.62 121 LEU A N 1
ATOM 994 C CA . LEU A 1 121 ? -7.219 3.34 -10.664 1 91.62 121 LEU A CA 1
ATOM 995 C C . LEU A 1 121 ? -6.676 4.492 -11.5 1 91.62 121 LEU A C 1
ATOM 997 O O . LEU A 1 121 ? -5.477 4.781 -11.461 1 91.62 121 LEU A O 1
ATOM 1001 N N . TYR A 1 122 ? -7.566 5.152 -12.195 1 86.44 122 TYR A N 1
ATOM 1002 C CA . TYR A 1 122 ? -7.152 6.301 -12.984 1 86.44 122 TYR A CA 1
ATOM 1003 C C . TYR A 1 122 ? -6.684 7.441 -12.094 1 86.44 122 TYR A C 1
ATOM 1005 O O . TYR A 1 122 ? -5.664 8.078 -12.375 1 86.44 122 TYR A O 1
ATOM 1013 N N . THR A 1 123 ? -7.441 7.715 -11.094 1 86.88 123 THR A N 1
ATOM 1014 C CA . THR A 1 123 ? -7.078 8.773 -10.156 1 86.88 123 THR A CA 1
ATOM 1015 C C . THR A 1 123 ? -5.727 8.484 -9.508 1 86.88 123 THR A C 1
ATOM 1017 O O . THR A 1 123 ? -4.879 9.375 -9.406 1 86.88 123 THR A O 1
ATOM 1020 N N . ASP A 1 124 ? -5.547 7.254 -9.062 1 93 124 ASP A N 1
ATOM 1021 C CA . ASP A 1 124 ? -4.277 6.867 -8.453 1 93 124 ASP A CA 1
ATOM 1022 C C . ASP A 1 124 ? -3.121 7.031 -9.438 1 93 124 ASP A C 1
ATOM 1024 O O . ASP A 1 124 ? -2.031 7.465 -9.055 1 93 124 ASP A O 1
ATOM 1028 N N . SER A 1 125 ? -3.361 6.672 -10.711 1 90.88 125 SER A N 1
ATOM 1029 C CA . SER A 1 125 ? -2.338 6.836 -11.734 1 90.88 125 SER A CA 1
ATOM 1030 C C . SER A 1 125 ? -1.978 8.305 -11.93 1 90.88 125 SER A C 1
ATOM 1032 O O . SER A 1 125 ? -0.799 8.656 -12.031 1 90.88 125 SER A O 1
ATOM 1034 N N . GLU A 1 126 ? -2.957 9.148 -11.945 1 86.38 126 GLU A N 1
ATOM 1035 C CA . GLU A 1 126 ? -2.744 10.578 -12.102 1 86.38 126 GLU A CA 1
ATOM 1036 C C . GLU A 1 126 ? -2.006 11.164 -10.898 1 86.38 126 GLU A C 1
ATOM 1038 O O . GLU A 1 126 ? -1.142 12.031 -11.055 1 86.38 126 GLU A O 1
ATOM 1043 N N . ARG A 1 127 ? -2.363 10.672 -9.773 1 89 127 ARG A N 1
ATOM 1044 C CA . ARG A 1 127 ? -1.734 11.18 -8.555 1 89 127 ARG A CA 1
ATOM 1045 C C . ARG A 1 127 ? -0.259 10.797 -8.5 1 89 127 ARG A C 1
ATOM 1047 O O . ARG A 1 127 ? 0.566 11.562 -7.992 1 89 127 ARG A O 1
ATOM 1054 N N . LEU A 1 128 ? 0.035 9.625 -8.969 1 93 128 LEU A N 1
ATOM 1055 C CA . LEU A 1 128 ? 1.438 9.234 -9.062 1 93 128 LEU A CA 1
ATOM 1056 C C . LEU A 1 128 ? 2.207 10.188 -9.977 1 93 128 LEU A C 1
ATOM 1058 O O . LEU A 1 128 ? 3.316 10.609 -9.648 1 93 128 LEU A O 1
ATOM 1062 N N . ARG A 1 129 ? 1.593 10.531 -11.047 1 84.5 129 ARG A N 1
ATOM 1063 C CA . ARG A 1 129 ? 2.227 11.461 -11.977 1 84.5 129 ARG A CA 1
ATOM 1064 C C . ARG A 1 129 ? 2.385 12.844 -11.359 1 84.5 129 ARG A C 1
ATOM 1066 O O . ARG A 1 129 ? 3.412 13.5 -11.547 1 84.5 129 ARG A O 1
ATOM 1073 N N . ASP A 1 130 ? 1.389 13.234 -10.625 1 82.56 130 ASP A N 1
ATOM 1074 C CA . ASP A 1 130 ? 1.451 14.516 -9.922 1 82.56 130 ASP A CA 1
ATOM 1075 C C . ASP A 1 130 ? 2.578 14.523 -8.898 1 82.56 130 ASP A C 1
ATOM 1077 O O . ASP A 1 130 ? 3.24 15.547 -8.703 1 82.56 130 ASP A O 1
ATOM 1081 N N . THR A 1 131 ? 2.717 13.422 -8.227 1 86.75 131 THR A N 1
ATOM 1082 C CA . THR A 1 131 ? 3.758 13.289 -7.215 1 86.75 131 THR A CA 1
ATOM 1083 C C . THR A 1 131 ? 5.145 13.406 -7.844 1 86.75 131 THR A C 1
ATOM 1085 O O . THR A 1 131 ? 6.059 13.969 -7.238 1 86.75 131 THR A O 1
ATOM 1088 N N . ILE A 1 132 ? 5.293 12.891 -9.039 1 81.56 132 ILE A N 1
ATOM 1089 C CA . ILE A 1 132 ? 6.551 12.992 -9.773 1 81.56 132 ILE A CA 1
ATOM 1090 C C . ILE A 1 132 ? 6.848 14.461 -10.086 1 81.56 132 ILE A C 1
ATOM 1092 O O . ILE A 1 132 ? 7.98 14.914 -9.93 1 81.56 132 ILE A O 1
ATOM 1096 N N . GLN A 1 133 ? 5.867 15.172 -10.438 1 76.19 133 GLN A N 1
ATOM 1097 C CA . GLN A 1 133 ? 6.031 16.531 -10.945 1 76.19 133 GLN A CA 1
ATOM 1098 C C . GLN A 1 133 ? 6.18 17.531 -9.805 1 76.19 133 GLN A C 1
ATOM 1100 O O . GLN A 1 133 ? 7 18.453 -9.883 1 76.19 133 GLN A O 1
ATOM 1105 N N . SER A 1 134 ? 5.359 17.328 -8.703 1 76.75 134 SER A N 1
ATOM 1106 C CA . SER A 1 134 ? 5.301 18.406 -7.727 1 76.75 134 SER A CA 1
ATOM 1107 C C . SER A 1 134 ? 5.398 17.875 -6.305 1 76.75 134 SER A C 1
ATOM 1109 O O . SER A 1 134 ? 5.309 18.641 -5.34 1 76.75 134 SER A O 1
ATOM 1111 N N . GLY A 1 135 ? 5.574 16.609 -6.203 1 77.94 135 GLY A N 1
ATOM 1112 C CA . GLY A 1 135 ? 5.516 16.062 -4.859 1 77.94 135 GLY A CA 1
ATOM 1113 C C . GLY A 1 135 ? 6.887 15.859 -4.242 1 77.94 135 GLY A C 1
ATOM 1114 O O . GLY A 1 135 ? 7.484 16.797 -3.707 1 77.94 135 GLY A O 1
ATOM 1115 N N . VAL A 1 136 ? 7.477 14.695 -4.461 1 82.25 136 VAL A N 1
ATOM 1116 C CA . VAL A 1 136 ? 8.695 14.312 -3.75 1 82.25 136 VAL A CA 1
ATOM 1117 C C . VAL A 1 136 ? 9.906 14.938 -4.426 1 82.25 136 VAL A C 1
ATOM 1119 O O . VAL A 1 136 ? 10.141 14.727 -5.621 1 82.25 136 VAL A O 1
ATOM 1122 N N . ASP A 1 137 ? 10.609 15.766 -3.693 1 87 137 ASP A N 1
ATOM 1123 C CA . ASP A 1 137 ? 11.875 16.359 -4.129 1 87 137 ASP A CA 1
ATOM 1124 C C . ASP A 1 137 ? 12.977 15.305 -4.199 1 87 137 ASP A C 1
ATOM 1126 O O . ASP A 1 137 ? 13.234 14.602 -3.219 1 87 137 ASP A O 1
ATOM 1130 N N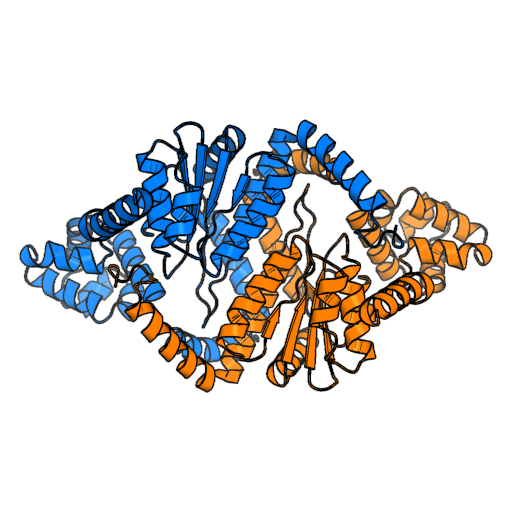 . GLU A 1 138 ? 13.609 15.2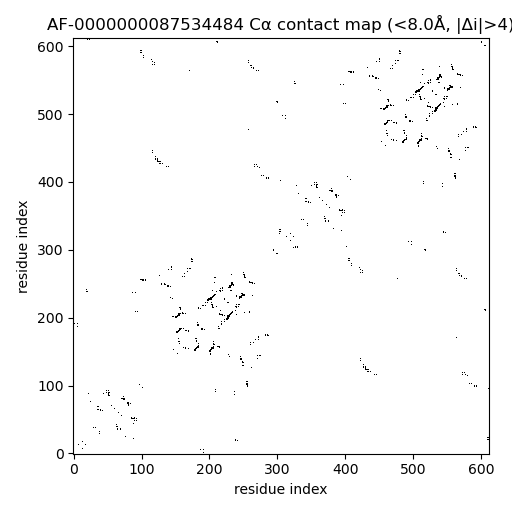27 -5.301 1 88.06 138 GLU A N 1
ATOM 1131 C CA . GLU A 1 138 ? 14.617 14.195 -5.527 1 88.06 138 GLU A CA 1
ATOM 1132 C C . GLU A 1 138 ? 15.789 14.344 -4.555 1 88.06 138 GLU A C 1
ATOM 1134 O O . GLU A 1 138 ? 16.375 13.352 -4.117 1 88.06 138 GLU A O 1
ATOM 1139 N N . GLU A 1 139 ? 16.172 15.562 -4.32 1 89.75 139 GLU A N 1
ATOM 1140 C CA . GLU A 1 139 ? 17.281 15.797 -3.393 1 89.75 139 GLU A CA 1
ATOM 1141 C C . GLU A 1 139 ? 16.922 15.344 -1.981 1 89.75 139 GLU A C 1
ATOM 1143 O O . GLU A 1 139 ? 17.734 14.719 -1.301 1 89.75 139 GLU A O 1
ATOM 1148 N N . GLU A 1 140 ? 15.68 15.742 -1.59 1 94.38 140 GLU A N 1
ATOM 1149 C CA . GLU A 1 140 ? 15.195 15.297 -0.286 1 94.38 140 GLU A CA 1
ATOM 1150 C C . GLU A 1 140 ? 15.141 13.773 -0.205 1 94.38 140 GLU A C 1
ATOM 1152 O O . GLU A 1 140 ? 15.5 13.188 0.821 1 94.38 140 GLU A O 1
ATOM 1157 N N . PHE A 1 141 ? 14.797 13.227 -1.27 1 95.44 141 PHE A N 1
ATOM 1158 C CA . PHE A 1 141 ? 14.703 11.773 -1.35 1 95.44 141 PHE A CA 1
ATOM 1159 C C . PHE A 1 141 ? 16.078 11.133 -1.229 1 95.44 141 PHE A C 1
ATOM 1161 O O . PHE A 1 141 ? 16.281 10.25 -0.401 1 95.44 141 PHE A O 1
ATOM 1168 N N . ASN A 1 142 ? 16.969 11.586 -2.012 1 93.94 142 ASN A N 1
ATOM 1169 C CA . ASN A 1 142 ? 18.312 11.031 -1.993 1 93.94 142 ASN A CA 1
ATOM 1170 C C . ASN A 1 142 ? 18.969 11.203 -0.628 1 93.94 142 ASN A C 1
ATOM 1172 O O . ASN A 1 142 ? 19.672 10.305 -0.148 1 93.94 142 ASN A O 1
ATOM 1176 N N . ARG A 1 143 ? 18.734 12.32 -0.078 1 96 143 ARG A N 1
ATOM 1177 C CA . ARG A 1 143 ? 19.266 12.57 1.261 1 96 143 ARG A CA 1
ATOM 1178 C C . ARG A 1 143 ? 18.672 11.586 2.271 1 96 143 ARG A C 1
ATOM 1180 O O . ARG A 1 143 ? 19.391 11.055 3.117 1 96 143 ARG A O 1
ATOM 1187 N N . SER A 1 144 ? 17.391 11.367 2.191 1 97.69 144 SER A N 1
ATOM 1188 C CA . SER A 1 144 ? 16.734 10.422 3.1 1 97.69 144 SER A CA 1
ATOM 1189 C C . SER A 1 144 ? 17.297 9.016 2.928 1 97.69 144 SER A C 1
ATOM 1191 O O . SER A 1 144 ? 17.484 8.289 3.908 1 97.69 144 SER A O 1
ATOM 1193 N N . VAL A 1 145 ? 17.547 8.617 1.717 1 96.12 145 VAL A N 1
ATOM 1194 C CA . VAL A 1 145 ? 18.109 7.301 1.413 1 96.12 145 VAL A CA 1
ATOM 1195 C C . VAL A 1 145 ? 19.453 7.148 2.096 1 96.12 145 VAL A C 1
ATOM 1197 O O . VAL A 1 145 ? 19.734 6.121 2.721 1 96.12 145 VAL A O 1
ATOM 1200 N N . MET A 1 146 ? 20.25 8.156 2.02 1 96.25 146 MET A N 1
ATOM 1201 C CA . MET A 1 146 ? 21.594 8.102 2.605 1 96.25 146 MET A CA 1
ATOM 1202 C C . MET A 1 146 ? 21.516 8.094 4.129 1 96.25 146 MET A C 1
ATOM 1204 O O . MET A 1 146 ? 22.281 7.398 4.789 1 96.25 146 MET A O 1
ATOM 1208 N N . LEU A 1 147 ? 20.609 8.875 4.645 1 97.12 147 LEU A N 1
ATOM 1209 C CA . LEU A 1 147 ? 20.422 8.898 6.094 1 97.12 147 LEU A CA 1
ATOM 1210 C C . LEU A 1 147 ? 20.078 7.508 6.613 1 97.12 147 LEU A C 1
ATOM 1212 O O . LEU A 1 147 ? 20.656 7.051 7.605 1 97.12 147 LEU A O 1
ATOM 1216 N N . ILE A 1 148 ? 19.188 6.859 5.949 1 97.38 148 ILE A N 1
ATOM 1217 C CA . ILE A 1 148 ? 18.75 5.531 6.363 1 97.38 148 ILE A CA 1
ATOM 1218 C C . ILE A 1 148 ? 19.891 4.535 6.195 1 97.38 148 ILE A C 1
ATOM 1220 O O . ILE A 1 148 ? 20.172 3.73 7.09 1 97.38 148 ILE A O 1
ATOM 1224 N N . ASN A 1 149 ? 20.531 4.645 5.094 1 95.12 149 ASN A N 1
ATOM 1225 C CA . ASN A 1 149 ? 21.625 3.727 4.793 1 95.12 149 ASN A CA 1
ATOM 1226 C C . ASN A 1 149 ? 22.719 3.793 5.852 1 95.12 149 ASN A C 1
ATOM 1228 O O . ASN A 1 149 ? 23.359 2.781 6.168 1 95.12 149 ASN A O 1
ATOM 1232 N N . ASP A 1 150 ? 22.984 4.938 6.359 1 94.88 150 ASP A N 1
ATOM 1233 C CA . ASP A 1 150 ? 24.125 5.168 7.23 1 94.88 150 ASP A CA 1
ATOM 1234 C C . ASP A 1 150 ? 23.734 5.066 8.703 1 94.88 150 ASP A C 1
ATOM 1236 O O . ASP A 1 150 ? 24.594 5.109 9.586 1 94.88 150 ASP A O 1
ATOM 1240 N N . ALA A 1 151 ? 22.516 4.859 8.984 1 96.69 151 ALA A N 1
ATOM 1241 C CA . ALA A 1 151 ? 22.016 4.898 10.359 1 96.69 151 ALA A CA 1
ATOM 1242 C C . ALA A 1 151 ? 22.422 3.645 11.133 1 96.69 151 ALA A C 1
ATOM 1244 O O . ALA A 1 151 ? 22.469 2.551 10.562 1 96.69 151 ALA A O 1
ATOM 1245 N N . ARG A 1 152 ? 22.703 3.822 12.406 1 96.88 152 ARG A N 1
ATOM 1246 C CA . ARG A 1 152 ? 22.891 2.67 13.281 1 96.88 152 ARG A CA 1
ATOM 1247 C C . ARG A 1 152 ? 21.594 1.879 13.43 1 96.88 152 ARG A C 1
ATOM 1249 O O . ARG A 1 152 ? 21.609 0.647 13.398 1 96.88 152 ARG A O 1
ATOM 1256 N N . ARG A 1 153 ? 20.594 2.607 13.656 1 97.12 153 ARG A N 1
ATOM 1257 C CA . ARG A 1 153 ? 19.25 2.035 13.82 1 97.12 153 ARG A CA 1
ATOM 1258 C C . ARG A 1 153 ? 18.203 2.867 13.086 1 97.12 153 ARG A C 1
ATOM 1260 O O . ARG A 1 153 ? 18.266 4.098 13.094 1 97.12 153 ARG A O 1
ATOM 1267 N N . LEU A 1 154 ? 17.25 2.152 12.438 1 98.06 154 LEU A N 1
ATOM 1268 C CA . LEU A 1 154 ? 16.141 2.811 11.766 1 98.06 154 LEU A CA 1
ATOM 1269 C C . LEU A 1 154 ? 14.82 2.551 12.5 1 98.06 154 LEU A C 1
ATOM 1271 O O . LEU A 1 154 ? 14.43 1.396 12.68 1 98.06 154 LEU A O 1
ATOM 1275 N N . TYR A 1 155 ? 14.203 3.617 12.984 1 98.06 155 TYR A N 1
ATOM 1276 C CA . TYR A 1 155 ? 12.867 3.557 13.555 1 98.06 155 TYR A CA 1
ATOM 1277 C C . TYR A 1 155 ? 11.82 3.988 12.539 1 98.06 155 TYR A C 1
ATOM 1279 O O . TYR A 1 155 ? 11.977 5.012 11.875 1 98.06 155 TYR A O 1
ATOM 1287 N N . ILE A 1 156 ? 10.812 3.207 12.367 1 98.44 156 ILE A N 1
ATOM 1288 C CA . ILE A 1 156 ? 9.719 3.545 11.461 1 98.44 156 ILE A CA 1
ATOM 1289 C C . ILE A 1 156 ? 8.398 3.557 12.227 1 98.44 156 ILE A C 1
ATOM 1291 O O . ILE A 1 156 ? 8.07 2.596 12.922 1 98.44 156 ILE A O 1
ATOM 1295 N N . LEU A 1 157 ? 7.648 4.648 12.07 1 97.31 157 LEU A N 1
ATOM 1296 C CA . LEU A 1 157 ? 6.387 4.754 12.805 1 97.31 157 LEU A CA 1
ATOM 1297 C C . LEU A 1 157 ? 5.277 5.27 11.891 1 97.31 157 LEU A C 1
ATOM 1299 O O . LEU A 1 157 ? 5.457 6.273 11.195 1 97.31 157 LEU A O 1
ATOM 1303 N N . GLY A 1 158 ? 4.262 4.652 11.82 1 96.12 158 GLY A N 1
ATOM 1304 C CA . GLY A 1 158 ? 2.961 5.02 11.273 1 96.12 158 GLY A CA 1
ATOM 1305 C C . GLY A 1 158 ? 1.802 4.523 12.117 1 96.12 158 GLY A C 1
ATOM 1306 O O . GLY A 1 158 ? 1.885 3.457 12.734 1 96.12 158 GLY A O 1
ATOM 1307 N N . ALA A 1 159 ? 0.795 5.27 12.117 1 91.44 159 ALA A N 1
ATOM 1308 C CA . ALA A 1 159 ? -0.371 4.875 12.906 1 91.44 159 ALA A CA 1
ATOM 1309 C C . ALA A 1 159 ? -1.584 4.641 12.008 1 91.44 159 ALA A C 1
ATOM 1311 O O . ALA A 1 159 ? -1.64 5.145 10.891 1 91.44 159 ALA A O 1
ATOM 1312 N N . ARG A 1 160 ? -2.514 3.852 12.555 1 89.81 160 ARG A N 1
ATOM 1313 C CA . ARG A 1 160 ? -3.752 3.539 11.852 1 89.81 160 ARG A CA 1
ATOM 1314 C C . ARG A 1 160 ? -3.465 2.986 10.461 1 89.81 160 ARG A C 1
ATOM 1316 O O . ARG A 1 160 ? -2.703 2.027 10.312 1 89.81 160 ARG A O 1
ATOM 1323 N N . SER A 1 161 ? -3.996 3.611 9.422 1 91.94 161 SER A N 1
ATOM 1324 C CA . SER A 1 161 ? -3.771 3.08 8.086 1 91.94 161 SER A CA 1
ATOM 1325 C C . SER A 1 161 ? -2.295 3.139 7.707 1 91.94 161 SER A C 1
ATOM 1327 O O . SER A 1 161 ? -1.782 2.232 7.043 1 91.94 161 SER A O 1
ATOM 1329 N N . ALA A 1 162 ? -1.603 4.141 8.18 1 95.19 162 ALA A N 1
ATOM 1330 C CA . ALA A 1 162 ? -0.191 4.32 7.848 1 95.19 162 ALA A CA 1
ATOM 1331 C C . ALA A 1 162 ? 0.669 3.25 8.516 1 95.19 162 ALA A C 1
ATOM 1333 O O . ALA A 1 162 ? 1.815 3.027 8.117 1 95.19 162 ALA A O 1
ATOM 1334 N N . ALA A 1 163 ? 0.125 2.619 9.586 1 95.81 163 ALA A N 1
ATOM 1335 C CA . ALA A 1 163 ? 0.859 1.55 10.258 1 95.81 163 ALA A CA 1
ATOM 1336 C C . ALA A 1 163 ? 1.153 0.399 9.297 1 95.81 163 ALA A C 1
ATOM 1338 O O . ALA A 1 163 ? 2.197 -0.25 9.398 1 95.81 163 ALA A O 1
ATOM 1339 N N . TYR A 1 164 ? 0.266 0.135 8.406 1 96.06 164 TYR A N 1
ATOM 1340 C CA . TYR A 1 164 ? 0.447 -0.959 7.457 1 96.06 164 TYR A CA 1
ATOM 1341 C C . TYR A 1 164 ? 1.537 -0.629 6.445 1 96.06 164 TYR A C 1
ATOM 1343 O O . TYR A 1 164 ? 2.297 -1.508 6.031 1 96.06 164 TYR A O 1
ATOM 1351 N N . LEU A 1 165 ? 1.633 0.597 6.055 1 97.19 165 LEU A N 1
ATOM 1352 C CA . LEU A 1 165 ? 2.719 1.036 5.188 1 97.19 165 LEU A CA 1
ATOM 1353 C C . LEU A 1 165 ? 4.059 0.963 5.91 1 97.19 165 LEU A C 1
ATOM 1355 O O . LEU A 1 165 ? 5.055 0.52 5.336 1 97.19 165 LEU A O 1
ATOM 1359 N N . ALA A 1 166 ? 4.051 1.443 7.16 1 97.69 166 ALA A N 1
ATOM 1360 C CA . ALA A 1 166 ? 5.258 1.371 7.977 1 97.69 166 ALA A CA 1
ATOM 1361 C C . ALA A 1 166 ? 5.723 -0.073 8.141 1 97.69 166 ALA A C 1
ATOM 1363 O O . ALA A 1 166 ? 6.918 -0.362 8.039 1 97.69 166 ALA A O 1
ATOM 1364 N N . GLY A 1 167 ? 4.766 -0.912 8.406 1 96.88 167 GLY A N 1
ATOM 1365 C CA . GLY A 1 167 ? 5.082 -2.324 8.547 1 96.88 167 GLY A CA 1
ATOM 1366 C C . GLY A 1 167 ? 5.68 -2.928 7.289 1 96.88 167 GLY A C 1
ATOM 1367 O O . GLY A 1 167 ? 6.648 -3.686 7.359 1 96.88 167 GLY A O 1
ATOM 1368 N N . LEU A 1 168 ? 5.105 -2.645 6.176 1 96.75 168 LEU A N 1
ATOM 1369 C CA . LEU A 1 168 ? 5.598 -3.154 4.902 1 96.75 168 LEU A CA 1
ATOM 1370 C C . LEU A 1 168 ? 7.016 -2.66 4.629 1 96.75 168 LEU A C 1
ATOM 1372 O O . LEU A 1 168 ? 7.875 -3.432 4.199 1 96.75 168 LEU A O 1
ATOM 1376 N N . MET A 1 169 ? 7.215 -1.398 4.867 1 97 169 MET A N 1
ATOM 1377 C CA . MET A 1 169 ? 8.555 -0.828 4.719 1 97 169 MET A CA 1
ATOM 1378 C C . MET A 1 169 ? 9.555 -1.542 5.621 1 97 169 MET A C 1
ATOM 1380 O O . MET A 1 169 ? 10.641 -1.906 5.18 1 97 169 MET A O 1
ATOM 1384 N N . GLY A 1 170 ? 9.125 -1.679 6.859 1 96.44 170 GLY A N 1
ATOM 1385 C CA . GLY A 1 170 ? 9.977 -2.385 7.805 1 96.44 170 GLY A CA 1
ATOM 1386 C C . GLY A 1 170 ? 10.273 -3.814 7.391 1 96.44 170 GLY A C 1
ATOM 1387 O O . GLY A 1 170 ? 11.383 -4.305 7.59 1 96.44 170 GLY A O 1
ATOM 1388 N N . TYR A 1 171 ? 9.297 -4.441 6.859 1 94 171 TYR A N 1
ATOM 1389 C CA . TYR A 1 171 ? 9.453 -5.805 6.359 1 94 171 TYR A CA 1
ATOM 1390 C C . TYR A 1 171 ? 10.586 -5.891 5.348 1 94 171 TYR A C 1
ATOM 1392 O O . TYR A 1 171 ? 11.453 -6.758 5.453 1 94 171 TYR A O 1
ATOM 1400 N N . TYR A 1 172 ? 10.672 -5.043 4.398 1 93.06 172 TYR A N 1
ATOM 1401 C CA . TYR A 1 172 ? 11.703 -5.066 3.369 1 93.06 172 TYR A CA 1
ATOM 1402 C C . TYR A 1 172 ? 13.047 -4.621 3.936 1 93.06 172 TYR A C 1
ATOM 1404 O O . TYR A 1 172 ? 14.086 -5.195 3.611 1 93.06 172 TYR A O 1
ATOM 1412 N N . PHE A 1 173 ? 13.023 -3.607 4.762 1 95.31 173 PHE A N 1
ATOM 1413 C CA . PHE A 1 173 ? 14.281 -3.104 5.309 1 95.31 173 PHE A CA 1
ATOM 1414 C C . PHE A 1 173 ? 14.93 -4.137 6.215 1 95.31 173 PHE A C 1
ATOM 1416 O O . PHE A 1 173 ? 16.156 -4.23 6.281 1 95.31 173 PHE A O 1
ATOM 1423 N N . LYS A 1 174 ? 14.109 -4.91 6.895 1 93.12 174 LYS A N 1
ATOM 1424 C CA . LYS A 1 174 ? 14.656 -5.941 7.773 1 93.12 174 LYS A CA 1
ATOM 1425 C C . LYS A 1 174 ? 15.398 -7.008 6.969 1 93.12 174 LYS A C 1
ATOM 1427 O O . LYS A 1 174 ? 16.219 -7.742 7.516 1 93.12 174 LYS A O 1
ATOM 1432 N N . MET A 1 175 ? 15.094 -7.082 5.727 1 87.25 175 MET A N 1
ATOM 1433 C CA . MET A 1 175 ? 15.82 -7.996 4.852 1 87.25 175 MET A CA 1
ATOM 1434 C C . MET A 1 175 ? 17.219 -7.465 4.547 1 87.25 175 MET A C 1
ATOM 1436 O O . MET A 1 175 ? 18.094 -8.219 4.125 1 87.25 175 MET A O 1
ATOM 1440 N N . MET A 1 176 ? 17.438 -6.184 4.805 1 88.19 176 MET A N 1
ATOM 1441 C CA . MET A 1 176 ? 18.688 -5.543 4.414 1 88.19 176 MET A CA 1
ATOM 1442 C C . MET A 1 176 ? 19.469 -5.074 5.637 1 88.19 176 MET A C 1
ATOM 1444 O O . MET A 1 176 ? 20.688 -4.918 5.578 1 88.19 176 MET A O 1
ATOM 1448 N N . PHE A 1 177 ? 18.703 -4.715 6.68 1 89.5 177 PHE A N 1
ATOM 1449 C CA . PHE A 1 177 ? 19.312 -4.168 7.887 1 89.5 177 PHE A CA 1
ATOM 1450 C C . PHE A 1 177 ? 19.031 -5.066 9.086 1 89.5 177 PHE A C 1
ATOM 1452 O O . PHE A 1 177 ? 17.969 -5.676 9.18 1 89.5 177 PHE A O 1
ATOM 1459 N N . ASP A 1 178 ? 19.969 -5.008 10.023 1 87.31 178 ASP A N 1
ATOM 1460 C CA . ASP A 1 178 ? 19.781 -5.785 11.242 1 87.31 178 ASP A CA 1
ATOM 1461 C C . ASP A 1 178 ? 19.031 -4.977 12.305 1 87.31 178 ASP A C 1
ATOM 1463 O O . ASP A 1 178 ? 18.453 -5.547 13.234 1 87.31 178 ASP A O 1
ATOM 1467 N N . ASN A 1 179 ? 19.047 -3.732 12.18 1 92.38 179 ASN A N 1
ATOM 1468 C CA . ASN A 1 179 ? 18.562 -2.891 13.266 1 92.38 179 ASN A CA 1
ATOM 1469 C C . ASN A 1 179 ? 17.422 -1.99 12.812 1 92.38 179 ASN A C 1
ATOM 1471 O O . ASN A 1 179 ? 17.516 -0.765 12.906 1 92.38 179 ASN A O 1
ATOM 1475 N N . VAL A 1 180 ? 16.391 -2.594 12.398 1 96.69 180 VAL A N 1
ATOM 1476 C CA . VAL A 1 180 ? 15.164 -1.877 12.039 1 96.69 180 VAL A CA 1
ATOM 1477 C C . VAL A 1 180 ? 14.094 -2.117 13.094 1 96.69 180 VAL A C 1
ATOM 1479 O O . VAL A 1 180 ? 13.805 -3.262 13.445 1 96.69 180 VAL A O 1
ATOM 1482 N N . ILE A 1 181 ? 13.5 -1.07 13.625 1 96.31 181 ILE A N 1
ATOM 1483 C CA . ILE A 1 181 ? 12.438 -1.16 14.625 1 96.31 181 ILE A CA 1
ATOM 1484 C C . ILE A 1 181 ? 11.148 -0.549 14.062 1 96.31 181 ILE A C 1
ATOM 1486 O O . ILE A 1 181 ? 11.109 0.642 13.742 1 96.31 181 ILE A O 1
ATOM 1490 N N . ILE A 1 182 ? 10.219 -1.371 13.891 1 96.38 182 ILE A N 1
ATOM 1491 C CA . ILE A 1 182 ? 8.883 -0.87 13.586 1 96.38 182 ILE A CA 1
ATOM 1492 C C . ILE A 1 182 ? 8.156 -0.522 14.883 1 96.38 182 ILE A C 1
ATOM 1494 O O . ILE A 1 182 ? 7.742 -1.413 15.625 1 96.38 182 ILE A O 1
ATOM 1498 N N . VAL A 1 183 ? 7.953 0.725 15.094 1 95 183 VAL A N 1
ATOM 1499 C CA . VAL A 1 183 ? 7.422 1.208 16.359 1 95 183 VAL A CA 1
ATOM 1500 C C . VAL A 1 183 ? 5.914 0.963 16.422 1 95 183 VAL A C 1
ATOM 1502 O O . VAL A 1 183 ? 5.195 1.271 15.469 1 95 183 VAL A O 1
ATOM 1505 N N . ASP A 1 184 ? 5.477 0.402 17.406 1 87.31 184 ASP A N 1
ATOM 1506 C CA . ASP A 1 184 ? 4.051 0.169 17.625 1 87.31 184 ASP A CA 1
ATOM 1507 C C . ASP A 1 184 ? 3.344 1.446 18.062 1 87.31 184 ASP A C 1
ATOM 1509 O O . ASP A 1 184 ? 3.773 2.096 19.031 1 87.31 184 ASP A O 1
ATOM 1513 N N . ALA A 1 185 ? 2.297 1.779 17.375 1 77.19 185 ALA A N 1
ATOM 1514 C CA . ALA A 1 185 ? 1.599 3.025 17.688 1 77.19 185 ALA A CA 1
ATOM 1515 C C . ALA A 1 185 ? 0.337 2.758 18.5 1 77.19 185 ALA A C 1
ATOM 1517 O O . ALA A 1 185 ? -0.53 3.627 18.625 1 77.19 185 ALA A O 1
ATOM 1518 N N . ASN A 1 186 ? 0.2 1.54 19 1 76.06 186 ASN A N 1
ATOM 1519 C CA . ASN A 1 186 ? -1.056 1.182 19.656 1 76.06 186 ASN A CA 1
ATOM 1520 C C . ASN A 1 186 ? -1.189 1.846 21.016 1 76.06 186 ASN A C 1
ATOM 1522 O O . ASN A 1 186 ? -2.301 2.055 21.5 1 76.06 186 ASN A O 1
ATOM 1526 N N . SER A 1 187 ? -0.08 2.055 21.703 1 73.19 187 SER A N 1
ATOM 1527 C CA . SER A 1 187 ? -0.13 2.773 22.984 1 73.19 187 SER A CA 1
ATOM 1528 C C . SER A 1 187 ? 1.023 3.764 23.094 1 73.19 187 SER A C 1
ATOM 1530 O O . SER A 1 187 ? 2.131 3.494 22.625 1 73.19 187 SER A O 1
ATOM 1532 N N . THR A 1 188 ? 0.564 4.836 23.609 1 69.81 188 THR A N 1
ATOM 1533 C CA . THR A 1 188 ? 1.569 5.879 23.781 1 69.81 188 THR A CA 1
ATOM 1534 C C . THR A 1 188 ? 2.736 5.379 24.625 1 69.81 188 THR A C 1
ATOM 1536 O O . THR A 1 188 ? 3.898 5.602 24.281 1 69.81 188 THR A O 1
ATOM 1539 N N . SER A 1 189 ? 2.375 4.707 25.688 1 70.06 189 SER A N 1
ATOM 1540 C CA . SER A 1 189 ? 3.416 4.215 26.594 1 70.06 189 SER A CA 1
ATOM 1541 C C . SER A 1 189 ? 4.332 3.223 25.875 1 70.06 189 SER A C 1
ATOM 1543 O O . SER A 1 189 ? 5.555 3.301 26 1 70.06 189 SER A O 1
ATOM 1545 N N . GLU A 1 190 ? 3.777 2.42 25.125 1 78.75 190 GLU A N 1
ATOM 1546 C CA . GLU A 1 190 ? 4.559 1.416 24.422 1 78.75 190 GLU A CA 1
ATOM 1547 C C . GLU A 1 190 ? 5.41 2.057 23.328 1 78.75 190 GLU A C 1
ATOM 1549 O O . GLU A 1 190 ? 6.551 1.64 23.094 1 78.75 190 GLU A O 1
ATOM 1554 N N . THR A 1 191 ? 4.855 3.061 22.719 1 84.12 191 THR A N 1
ATOM 1555 C CA . THR A 1 191 ? 5.586 3.764 21.672 1 84.12 191 THR A CA 1
ATOM 1556 C C . THR A 1 191 ? 6.848 4.41 22.234 1 84.12 191 THR A C 1
ATOM 1558 O O . THR A 1 191 ? 7.941 4.227 21.688 1 84.12 191 THR A O 1
ATOM 1561 N N . LEU A 1 192 ? 6.719 5.031 23.312 1 79.69 192 LEU A N 1
ATOM 1562 C CA . LEU A 1 192 ? 7.84 5.75 23.906 1 79.69 192 LEU A CA 1
ATOM 1563 C C . LEU A 1 192 ? 8.898 4.777 24.406 1 79.69 192 LEU A C 1
ATOM 1565 O O . LEU A 1 192 ? 10.094 5.062 24.328 1 79.69 192 LEU A O 1
ATOM 1569 N N . GLU A 1 193 ? 8.43 3.695 24.969 1 84.94 193 GLU A N 1
ATOM 1570 C CA . GLU A 1 193 ? 9.359 2.678 25.438 1 84.94 193 GLU A CA 1
ATOM 1571 C C . GLU A 1 193 ? 10.234 2.162 24.297 1 84.94 193 GLU A C 1
ATOM 1573 O O . GLU A 1 193 ? 11.414 1.851 24.516 1 84.94 193 GLU A O 1
ATOM 1578 N N . GLN A 1 194 ? 9.695 2.164 23.219 1 90.25 194 GLN A N 1
ATOM 1579 C CA . GLN A 1 194 ? 10.406 1.599 22.078 1 90.25 194 GLN A CA 1
ATOM 1580 C C . GLN A 1 194 ? 11.406 2.594 21.5 1 90.25 194 GLN A C 1
ATOM 1582 O O . GLN A 1 194 ? 12.391 2.199 20.875 1 90.25 194 GLN A O 1
ATOM 1587 N N . ILE A 1 195 ? 11.211 3.916 21.766 1 92.19 195 ILE A N 1
ATOM 1588 C CA . ILE A 1 195 ? 12.078 4.883 21.109 1 92.19 195 ILE A CA 1
ATOM 1589 C C . ILE A 1 195 ? 12.922 5.625 22.141 1 92.19 195 ILE A C 1
ATOM 1591 O O . ILE A 1 195 ? 13.656 6.559 21.812 1 92.19 195 ILE A O 1
ATOM 1595 N N . TYR A 1 196 ? 12.883 5.227 23.297 1 88.75 196 TYR A N 1
ATOM 1596 C CA . TYR A 1 196 ? 13.508 5.914 24.422 1 88.75 196 TYR A CA 1
ATOM 1597 C C . TYR A 1 196 ? 15 6.086 24.203 1 88.75 196 TYR A C 1
ATOM 1599 O O . TYR A 1 196 ? 15.57 7.133 24.531 1 88.75 196 TYR A O 1
ATOM 1607 N N . ASP A 1 197 ? 15.688 5.176 23.641 1 91.88 197 ASP A N 1
ATOM 1608 C CA . ASP A 1 197 ? 17.141 5.164 23.531 1 91.88 197 ASP A CA 1
ATOM 1609 C C . ASP A 1 197 ? 17.594 5.758 22.203 1 91.88 197 ASP A C 1
ATOM 1611 O O . ASP A 1 197 ? 18.75 5.598 21.812 1 91.88 197 ASP A O 1
ATOM 1615 N N . ILE A 1 198 ? 16.719 6.359 21.516 1 95.25 198 ILE A N 1
ATOM 1616 C CA . ILE A 1 198 ? 17.062 6.93 20.219 1 95.25 198 ILE A CA 1
ATOM 1617 C C . ILE A 1 198 ? 18.125 8.016 20.391 1 95.25 198 ILE A C 1
ATOM 1619 O O . ILE A 1 198 ? 18.109 8.75 21.391 1 95.25 198 ILE A O 1
ATOM 1623 N N . SER A 1 199 ? 19.125 8.094 19.453 1 96.56 199 SER A N 1
ATOM 1624 C CA . SER A 1 199 ? 20.25 9.031 19.562 1 96.56 199 SER A CA 1
ATOM 1625 C C . SER A 1 199 ? 20.594 9.633 18.219 1 96.56 199 SER A C 1
ATOM 1627 O O . SER A 1 199 ? 19.891 9.406 17.219 1 96.56 199 SER A O 1
ATOM 1629 N N . ASP A 1 200 ? 21.719 10.406 18.203 1 97.06 200 ASP A N 1
ATOM 1630 C CA . ASP A 1 200 ? 22.141 11.117 17 1 97.06 200 ASP A CA 1
ATOM 1631 C C . ASP A 1 200 ? 22.75 10.164 15.969 1 97.06 200 ASP A C 1
ATOM 1633 O O . ASP A 1 200 ? 23.031 10.562 14.844 1 97.06 200 ASP A O 1
ATOM 1637 N N . LYS A 1 201 ? 22.812 8.875 16.359 1 97.94 201 LYS A N 1
ATOM 1638 C CA . LYS A 1 201 ? 23.328 7.875 15.422 1 97.94 201 LYS A CA 1
ATOM 1639 C C . LYS A 1 201 ? 22.188 7.156 14.711 1 97.94 201 LYS A C 1
ATOM 1641 O O . LYS A 1 201 ? 22.422 6.344 13.812 1 97.94 201 LYS A O 1
ATOM 1646 N N . ASP A 1 202 ? 20.969 7.461 15.102 1 98.31 202 ASP A N 1
ATOM 1647 C CA . ASP A 1 202 ? 19.781 6.766 14.609 1 98.31 202 ASP A CA 1
ATOM 1648 C C . ASP A 1 202 ? 18.969 7.66 13.68 1 98.31 202 ASP A C 1
ATOM 1650 O O . ASP A 1 202 ? 19.203 8.867 13.609 1 98.31 202 ASP A O 1
ATOM 1654 N N . VAL A 1 203 ? 18.078 7.055 12.922 1 98.56 203 VAL A N 1
ATOM 1655 C CA . VAL A 1 203 ? 17.125 7.75 12.062 1 98.56 203 VAL A CA 1
ATOM 1656 C C . VAL A 1 203 ? 15.703 7.328 12.414 1 98.56 203 VAL A C 1
ATOM 1658 O O . VAL A 1 203 ? 15.445 6.148 12.68 1 98.56 203 VAL A O 1
ATOM 1661 N N . MET A 1 204 ? 14.805 8.273 12.5 1 98.38 204 MET A N 1
ATOM 1662 C CA . MET A 1 204 ? 13.383 7.98 12.656 1 98.38 204 MET A CA 1
ATOM 1663 C C . MET A 1 204 ? 12.586 8.469 11.453 1 98.38 204 MET A C 1
ATOM 1665 O O . MET A 1 204 ? 12.711 9.625 11.055 1 98.38 204 MET A O 1
ATOM 1669 N N . MET A 1 205 ? 11.82 7.574 10.938 1 98.56 205 MET A N 1
ATOM 1670 C CA . MET A 1 205 ? 10.883 7.934 9.883 1 98.56 205 MET A CA 1
ATOM 1671 C C . MET A 1 205 ? 9.445 7.906 10.398 1 98.56 205 MET A C 1
ATOM 1673 O O . MET A 1 205 ? 8.984 6.887 10.914 1 98.56 205 MET A O 1
ATOM 1677 N N . GLY A 1 206 ? 8.758 9.023 10.32 1 97.94 206 GLY A N 1
ATOM 1678 C CA . GLY A 1 206 ? 7.34 9.125 10.641 1 97.94 206 GLY A CA 1
ATOM 1679 C C . GLY A 1 206 ? 6.457 9.219 9.406 1 97.94 206 GLY A C 1
ATOM 1680 O O . GLY A 1 206 ? 6.738 10 8.5 1 97.94 206 GLY A O 1
ATOM 1681 N N . ILE A 1 207 ? 5.387 8.414 9.383 1 97.88 207 ILE A N 1
ATOM 1682 C CA . ILE A 1 207 ? 4.441 8.383 8.266 1 97.88 207 ILE A CA 1
ATOM 1683 C C . ILE A 1 207 ? 3.055 8.797 8.758 1 97.88 207 ILE A C 1
ATOM 1685 O O . ILE A 1 207 ? 2.473 8.133 9.617 1 97.88 207 ILE A O 1
ATOM 1689 N N . THR A 1 208 ? 2.541 9.875 8.203 1 93.06 208 THR A N 1
ATOM 1690 C CA . THR A 1 208 ? 1.207 10.289 8.625 1 93.06 208 THR A CA 1
ATOM 1691 C C . THR A 1 208 ? 0.527 11.109 7.539 1 93.06 208 THR A C 1
ATOM 1693 O O . THR A 1 208 ? 1.184 11.883 6.832 1 93.06 208 THR A O 1
ATOM 1696 N N . PHE A 1 209 ? -0.713 10.938 7.453 1 89.88 209 PHE A N 1
ATOM 1697 C CA . PHE A 1 209 ? -1.582 11.625 6.508 1 89.88 209 PHE A CA 1
ATOM 1698 C C . PHE A 1 209 ? -2.85 12.117 7.195 1 89.88 209 PHE A C 1
ATOM 1700 O O . PHE A 1 209 ? -3.119 11.758 8.344 1 89.88 209 PHE A O 1
ATOM 1707 N N . PRO A 1 210 ? -3.652 12.977 6.512 1 78.38 210 PRO A N 1
ATOM 1708 C CA . PRO A 1 210 ? -4.859 13.492 7.164 1 78.38 210 PRO A CA 1
ATOM 1709 C C . PRO A 1 210 ? -5.859 12.391 7.508 1 78.38 210 PRO A C 1
ATOM 1711 O O . PRO A 1 210 ? -6.152 11.539 6.672 1 78.38 210 PRO A O 1
ATOM 1714 N N . ARG A 1 211 ? -6.359 12.406 8.742 1 79.25 211 ARG A N 1
ATOM 1715 C CA . ARG A 1 211 ? -6.145 13.211 9.938 1 79.25 211 ARG A CA 1
ATOM 1716 C C . ARG A 1 211 ? -4.824 12.852 10.609 1 79.25 211 ARG A C 1
ATOM 1718 O O . ARG A 1 211 ? -4.641 11.727 11.07 1 79.25 211 ARG A O 1
ATOM 1725 N N . TYR A 1 212 ? -3.945 13.695 10.711 1 83.75 212 TYR A N 1
ATOM 1726 C CA . TYR A 1 212 ? -2.566 13.477 11.133 1 83.75 212 TYR A CA 1
ATOM 1727 C C . TYR A 1 212 ? -2.514 12.891 12.539 1 83.75 212 TYR A C 1
ATOM 1729 O O . TYR A 1 212 ? -3.182 13.391 13.445 1 83.75 212 TYR A O 1
ATOM 1737 N N . SER A 1 213 ? -1.741 11.852 12.703 1 85.75 213 SER A N 1
ATOM 1738 C CA . SER A 1 213 ? -1.613 11.164 13.984 1 85.75 213 SER A CA 1
ATOM 1739 C C . SER A 1 213 ? -0.764 11.969 14.961 1 85.75 213 SER A C 1
ATOM 1741 O O . SER A 1 213 ? 0.414 12.227 14.703 1 85.75 213 SER A O 1
ATOM 1743 N N . LYS A 1 214 ? -1.35 12.273 16.047 1 83.19 214 LYS A N 1
ATOM 1744 C CA . LYS A 1 214 ? -0.619 12.969 17.109 1 83.19 214 LYS A CA 1
ATOM 1745 C C . LYS A 1 214 ? 0.561 12.141 17.594 1 83.19 214 LYS A C 1
ATOM 1747 O O . LYS A 1 214 ? 1.632 12.68 17.891 1 83.19 214 LYS A O 1
ATOM 1752 N N . ARG A 1 215 ? 0.318 10.922 17.703 1 84.38 215 ARG A N 1
ATOM 1753 C CA . ARG A 1 215 ? 1.343 10.008 18.188 1 84.38 215 ARG A CA 1
ATOM 1754 C C . ARG A 1 215 ? 2.561 10 17.281 1 84.38 215 ARG A C 1
ATOM 1756 O O . ARG A 1 215 ? 3.699 10.031 17.75 1 84.38 215 ARG A O 1
ATOM 1763 N N . THR A 1 216 ? 2.299 9.977 16.031 1 92.12 216 THR A N 1
ATOM 1764 C CA . THR A 1 216 ? 3.389 9.969 15.062 1 92.12 216 THR A CA 1
ATOM 1765 C C . THR A 1 216 ? 4.164 11.281 15.109 1 92.12 216 THR A C 1
ATOM 1767 O O . THR A 1 216 ? 5.395 11.281 15.078 1 92.12 216 THR A O 1
ATOM 1770 N N . ILE A 1 217 ? 3.408 12.344 15.211 1 88.75 217 ILE A N 1
ATOM 1771 C CA . ILE A 1 217 ? 4.02 13.664 15.25 1 88.75 217 ILE A CA 1
ATOM 1772 C C . ILE A 1 217 ? 4.875 13.805 16.516 1 88.75 217 ILE A C 1
ATOM 1774 O O . ILE A 1 217 ? 6.031 14.227 16.438 1 88.75 217 ILE A O 1
ATOM 1778 N N . CYS A 1 218 ? 4.395 13.352 17.578 1 86.19 218 CYS A N 1
ATOM 1779 C CA . CYS A 1 218 ? 5.094 13.453 18.859 1 86.19 218 CYS A CA 1
ATOM 1780 C C . CYS A 1 218 ? 6.348 12.586 18.859 1 86.19 218 CYS A C 1
ATOM 1782 O O . CYS A 1 218 ? 7.387 12.992 19.375 1 86.19 218 CYS A O 1
ATOM 1784 N N . ALA A 1 219 ? 6.211 11.477 18.359 1 91.19 219 ALA A N 1
ATOM 1785 C CA . ALA A 1 219 ? 7.359 10.578 18.297 1 91.19 219 ALA A CA 1
ATOM 1786 C C . ALA A 1 219 ? 8.484 11.18 17.453 1 91.19 219 ALA A C 1
ATOM 1788 O O . ALA A 1 219 ? 9.664 11.062 17.812 1 91.19 219 ALA A O 1
ATOM 1789 N N . LEU A 1 220 ? 8.133 11.82 16.359 1 94.06 220 LEU A N 1
ATOM 1790 C CA . LEU A 1 220 ? 9.148 12.438 15.516 1 94.06 220 LEU A CA 1
ATOM 1791 C C . LEU A 1 220 ? 9.797 13.625 16.219 1 94.06 220 LEU A C 1
ATOM 1793 O O . LEU A 1 220 ? 11 13.844 16.109 1 94.06 220 LEU A O 1
ATOM 1797 N N . GLN A 1 221 ? 8.953 14.359 16.875 1 91.19 221 GLN A N 1
ATOM 1798 C CA . GLN A 1 221 ? 9.469 15.469 17.672 1 91.19 221 GLN A CA 1
ATOM 1799 C C . GLN A 1 221 ? 10.453 14.977 18.719 1 91.19 221 GLN A C 1
ATOM 1801 O O . GLN A 1 221 ? 11.523 15.57 18.906 1 91.19 221 GLN A O 1
ATOM 1806 N N . TYR A 1 222 ? 10.07 13.93 19.375 1 90.19 222 TYR A N 1
ATOM 1807 C CA . TYR A 1 222 ? 10.938 13.336 20.391 1 90.19 222 TYR A CA 1
ATOM 1808 C C . TYR A 1 222 ? 12.281 12.93 19.781 1 90.19 222 TYR A C 1
ATOM 1810 O O . TYR A 1 222 ? 13.336 13.227 20.344 1 90.19 222 TYR A O 1
ATOM 1818 N N . ALA A 1 223 ? 12.258 12.289 18.703 1 95.19 223 ALA A N 1
ATOM 1819 C CA . ALA A 1 223 ? 13.477 11.844 18.047 1 95.19 223 ALA A CA 1
ATOM 1820 C C . ALA A 1 223 ? 14.367 13.023 17.672 1 95.19 223 ALA A C 1
ATOM 1822 O O . ALA A 1 223 ? 15.578 12.992 17.906 1 95.19 223 ALA A O 1
ATOM 1823 N N . LYS A 1 224 ? 13.758 14.039 17.141 1 94.31 224 LYS A N 1
ATOM 1824 C CA . LYS A 1 224 ? 14.5 15.234 16.766 1 94.31 224 LYS A CA 1
ATOM 1825 C C . LYS A 1 224 ? 15.164 15.875 17.984 1 94.31 224 LYS A C 1
ATOM 1827 O O . LYS A 1 224 ? 16.344 16.25 17.938 1 94.31 224 LYS A O 1
ATOM 1832 N N . ASN A 1 225 ? 14.422 15.945 19.047 1 92.19 225 ASN A N 1
ATOM 1833 C CA . ASN A 1 225 ? 14.914 16.562 20.266 1 92.19 225 ASN A CA 1
ATOM 1834 C C . ASN A 1 225 ? 16.062 15.766 20.891 1 92.19 225 ASN A C 1
ATOM 1836 O O . ASN A 1 225 ? 16.844 16.297 21.672 1 92.19 225 ASN A O 1
ATOM 1840 N N . HIS A 1 226 ? 16.156 14.547 20.547 1 94.19 226 HIS A N 1
ATOM 1841 C CA . HIS A 1 226 ? 17.219 13.688 21.094 1 94.19 226 HIS A CA 1
ATOM 1842 C C . HIS A 1 226 ? 18.344 13.5 20.078 1 94.19 226 HIS A C 1
ATOM 1844 O O . HIS A 1 226 ? 19.156 12.578 20.203 1 94.19 226 HIS A O 1
ATOM 1850 N N . GLY A 1 227 ? 18.25 14.266 18.969 1 96.38 227 GLY A N 1
ATOM 1851 C CA . GLY A 1 227 ? 19.391 14.391 18.094 1 96.38 227 GLY A CA 1
ATOM 1852 C C . GLY A 1 227 ? 19.328 13.469 16.891 1 96.38 227 GLY A C 1
ATOM 1853 O O . GLY A 1 227 ? 20.156 13.547 15.984 1 96.38 227 GLY A O 1
ATOM 1854 N N . ALA A 1 228 ? 18.391 12.594 16.844 1 98 228 ALA A N 1
ATOM 1855 C CA . ALA A 1 228 ? 18.25 11.688 15.703 1 98 228 ALA A CA 1
ATOM 1856 C C . ALA A 1 228 ? 17.891 12.453 14.438 1 98 228 ALA A C 1
ATOM 1858 O O . ALA A 1 228 ? 17.281 13.523 14.5 1 98 228 ALA A O 1
ATOM 1859 N N . LYS A 1 229 ? 18.328 11.922 13.305 1 98.44 229 LYS A N 1
ATOM 1860 C CA . LYS A 1 229 ? 17.812 12.445 12.039 1 98.44 229 LYS A CA 1
ATOM 1861 C C . LYS A 1 229 ? 16.391 11.984 11.797 1 98.44 229 LYS A C 1
ATOM 1863 O O . LYS A 1 229 ? 16.031 10.852 12.141 1 98.44 229 LYS A O 1
ATOM 1868 N N . THR A 1 230 ? 15.617 12.898 11.25 1 98.62 230 THR A N 1
ATOM 1869 C CA . THR A 1 230 ? 14.188 12.633 11.141 1 98.62 230 THR A CA 1
ATOM 1870 C C . THR A 1 230 ? 13.719 12.773 9.695 1 98.62 230 THR A C 1
ATOM 1872 O O . THR A 1 230 ? 14.156 13.688 8.984 1 98.62 230 THR A O 1
ATOM 1875 N N . ILE A 1 231 ? 12.898 11.828 9.25 1 98.69 231 ILE A N 1
ATOM 1876 C CA . ILE A 1 231 ? 12.289 11.828 7.926 1 98.69 231 ILE A CA 1
ATOM 1877 C C . ILE A 1 231 ? 10.766 11.766 8.062 1 98.69 231 ILE A C 1
ATOM 1879 O O . ILE A 1 231 ? 10.234 10.945 8.812 1 98.69 231 ILE A O 1
ATOM 1883 N N . ALA A 1 232 ? 10.07 12.641 7.367 1 98 232 ALA A N 1
ATOM 1884 C CA . ALA A 1 232 ? 8.609 12.602 7.332 1 98 232 ALA A CA 1
ATOM 1885 C C . ALA A 1 232 ? 8.102 12.195 5.945 1 98 232 ALA A C 1
ATOM 1887 O O . ALA A 1 232 ? 8.578 12.711 4.934 1 98 232 ALA A O 1
ATOM 1888 N N . LEU A 1 233 ? 7.266 11.227 5.91 1 97.94 233 LEU A N 1
ATOM 1889 C CA . LEU A 1 233 ? 6.461 10.93 4.73 1 97.94 233 LEU A CA 1
ATOM 1890 C C . LEU A 1 233 ? 5.016 11.367 4.941 1 97.94 233 LEU A C 1
ATOM 1892 O O . LEU A 1 233 ? 4.305 10.797 5.773 1 97.94 233 LEU A O 1
ATOM 1896 N N . THR A 1 234 ? 4.605 12.391 4.199 1 94.69 234 THR A N 1
ATOM 1897 C CA . THR A 1 234 ? 3.289 12.984 4.402 1 94.69 234 THR A CA 1
ATOM 1898 C C . THR A 1 234 ? 2.76 13.586 3.104 1 94.69 234 THR A C 1
ATOM 1900 O O . THR A 1 234 ? 3.312 13.344 2.029 1 94.69 234 THR A O 1
ATOM 1903 N N . ASP A 1 235 ? 1.629 14.328 3.18 1 88.62 235 ASP A N 1
ATOM 1904 C CA . ASP A 1 235 ? 0.89 14.641 1.96 1 88.62 235 ASP A CA 1
ATOM 1905 C C . ASP A 1 235 ? 1.233 16.031 1.448 1 88.62 235 ASP A C 1
ATOM 1907 O O . ASP A 1 235 ? 1.066 16.328 0.262 1 88.62 235 ASP A O 1
ATOM 1911 N N . ASN A 1 236 ? 1.62 16.859 2.322 1 83 236 ASN A N 1
ATOM 1912 C CA . ASN A 1 236 ? 1.941 18.219 1.905 1 83 236 ASN A CA 1
ATOM 1913 C C . ASN A 1 236 ? 2.861 18.906 2.906 1 83 236 ASN A C 1
ATOM 1915 O O . ASN A 1 236 ? 3.102 18.391 3.998 1 83 236 ASN A O 1
ATOM 1919 N N . MET A 1 237 ? 3.326 20.141 2.543 1 82.56 237 MET A N 1
ATOM 1920 C CA . MET A 1 237 ? 4.309 20.875 3.338 1 82.56 237 MET A CA 1
ATOM 1921 C C . MET A 1 237 ? 3.654 21.5 4.566 1 82.56 237 MET A C 1
ATOM 1923 O O . MET A 1 237 ? 4.344 21.906 5.5 1 82.56 237 MET A O 1
ATOM 1927 N N . GLN A 1 238 ? 2.352 21.578 4.621 1 76.12 238 GLN A N 1
ATOM 1928 C CA . GLN A 1 238 ? 1.646 22.188 5.738 1 76.12 238 GLN A CA 1
ATOM 1929 C C . GLN A 1 238 ? 1.297 21.172 6.809 1 76.12 238 GLN A C 1
ATOM 1931 O O . GLN A 1 238 ? 0.793 21.516 7.875 1 76.12 238 GLN A O 1
ATOM 1936 N N . SER A 1 239 ? 1.64 19.906 6.523 1 83.12 239 SER A N 1
ATOM 1937 C CA . SER A 1 239 ? 1.442 18.891 7.543 1 83.12 239 SER A CA 1
ATOM 1938 C C . SER A 1 239 ? 2.229 19.203 8.812 1 83.12 239 SER A C 1
ATOM 1940 O O . SER A 1 239 ? 3.387 19.625 8.742 1 83.12 239 SER A O 1
ATOM 1942 N N . PRO A 1 240 ? 1.632 19 9.961 1 82.12 240 PRO A N 1
ATOM 1943 C CA . PRO A 1 240 ? 2.291 19.344 11.219 1 82.12 240 PRO A CA 1
ATOM 1944 C C . PRO A 1 240 ? 3.602 18.594 11.43 1 82.12 240 PRO A C 1
ATOM 1946 O O . PRO A 1 240 ? 4.516 19.109 12.078 1 82.12 240 PRO A O 1
ATOM 1949 N N . ILE A 1 241 ? 3.764 17.5 10.898 1 91.56 241 ILE A N 1
ATOM 1950 C CA . ILE A 1 241 ? 4.926 16.656 11.148 1 91.56 241 ILE A CA 1
ATOM 1951 C C . ILE A 1 241 ? 6.156 17.25 10.477 1 91.56 241 ILE A C 1
ATOM 1953 O O . ILE A 1 241 ? 7.289 16.953 10.859 1 91.56 241 ILE A O 1
ATOM 1957 N N . VAL A 1 242 ? 5.91 18.078 9.469 1 90.25 242 VAL A N 1
ATOM 1958 C CA . VAL A 1 242 ? 6.973 18.641 8.641 1 90.25 242 VAL A CA 1
ATOM 1959 C C . VAL A 1 242 ? 7.898 19.5 9.508 1 90.25 242 VAL A C 1
ATOM 1961 O O . VAL A 1 242 ? 9.109 19.547 9.266 1 90.25 242 VAL A O 1
ATOM 1964 N N . GLU A 1 243 ? 7.348 20.047 10.555 1 88.94 243 GLU A N 1
ATOM 1965 C CA . GLU A 1 243 ? 8.102 20.906 11.461 1 88.94 243 GLU A CA 1
ATOM 1966 C C . GLU A 1 243 ? 9.242 20.141 12.133 1 88.94 243 GLU A C 1
ATOM 1968 O O . GLU A 1 243 ? 10.266 20.734 12.477 1 88.94 243 GLU A O 1
ATOM 1973 N N . TYR A 1 244 ? 9.148 18.922 12.219 1 92.81 244 TYR A N 1
ATOM 1974 C CA . TYR A 1 244 ? 10.109 18.141 12.984 1 92.81 244 TYR A CA 1
ATOM 1975 C C . TYR A 1 244 ? 10.93 17.25 12.07 1 92.81 244 TYR A C 1
ATOM 1977 O O . TYR A 1 244 ? 11.641 16.359 12.539 1 92.81 244 TYR A O 1
ATOM 1985 N N . ALA A 1 245 ? 10.859 17.438 10.773 1 96.94 245 ALA A N 1
ATOM 1986 C CA . ALA A 1 245 ? 11.508 16.547 9.82 1 96.94 245 ALA A CA 1
ATOM 1987 C C . ALA A 1 245 ? 12.75 17.203 9.219 1 96.94 245 ALA A C 1
ATOM 1989 O O . ALA A 1 245 ? 12.711 18.344 8.773 1 96.94 245 ALA A O 1
ATOM 1990 N N . ASP A 1 246 ? 13.852 16.5 9.266 1 97.44 246 ASP A N 1
ATOM 1991 C CA . ASP A 1 246 ? 15.047 16.922 8.531 1 97.44 246 ASP A CA 1
ATOM 1992 C C . ASP A 1 246 ? 14.875 16.719 7.031 1 97.44 246 ASP A C 1
ATOM 1994 O O . ASP A 1 246 ? 15.367 17.516 6.23 1 97.44 246 ASP A O 1
ATOM 1998 N N . CYS A 1 247 ? 14.242 15.594 6.637 1 97.12 247 CYS A N 1
ATOM 1999 C CA . CYS A 1 247 ? 13.883 15.297 5.258 1 97.12 247 CYS A CA 1
ATOM 2000 C C . CYS A 1 247 ? 12.367 15.164 5.105 1 97.12 247 CYS A C 1
ATOM 2002 O O . CYS A 1 247 ? 11.727 14.469 5.895 1 97.12 247 CYS A O 1
ATOM 2004 N N . LYS A 1 248 ? 11.891 15.852 4.148 1 96.19 248 LYS A N 1
ATOM 2005 C CA . LYS A 1 248 ? 10.453 15.883 3.904 1 96.19 248 LYS A CA 1
ATOM 2006 C C . LYS A 1 248 ? 10.102 15.188 2.588 1 96.19 248 LYS A C 1
ATOM 2008 O O . LYS A 1 248 ? 10.469 15.672 1.514 1 96.19 248 LYS A O 1
ATOM 2013 N N . LEU A 1 249 ? 9.469 14.07 2.703 1 96.75 249 LEU A N 1
ATOM 2014 C CA . LEU A 1 249 ? 8.969 13.352 1.54 1 96.75 249 LEU A CA 1
ATOM 2015 C C . LEU A 1 249 ? 7.465 13.562 1.375 1 96.75 249 LEU A C 1
ATOM 2017 O O . LEU A 1 249 ? 6.668 12.984 2.121 1 96.75 249 LEU A O 1
ATOM 2021 N N . ILE A 1 250 ? 7.113 14.352 0.33 1 93.38 250 ILE A N 1
ATOM 2022 C CA . ILE A 1 250 ? 5.719 14.719 0.111 1 93.38 250 ILE A CA 1
ATOM 2023 C C . ILE A 1 250 ? 5.117 13.828 -0.974 1 93.38 250 ILE A C 1
ATOM 2025 O O . ILE A 1 250 ? 5.539 13.875 -2.131 1 93.38 250 ILE A O 1
ATOM 2029 N N . ALA A 1 251 ? 4.227 12.977 -0.584 1 93.56 251 ALA A N 1
ATOM 2030 C CA . ALA A 1 251 ? 3.477 12.125 -1.501 1 93.56 251 ALA A CA 1
ATOM 2031 C C . ALA A 1 251 ? 1.975 12.359 -1.363 1 93.56 251 ALA A C 1
ATOM 2033 O O . ALA A 1 251 ? 1.438 12.344 -0.254 1 93.56 251 ALA A O 1
ATOM 2034 N N . LYS A 1 252 ? 1.357 12.508 -2.459 1 86.06 252 LYS A N 1
ATOM 2035 C CA . LYS A 1 252 ? -0.075 12.789 -2.445 1 86.06 252 LYS A CA 1
ATOM 2036 C C . LYS A 1 252 ? -0.859 11.633 -1.839 1 86.06 252 LYS A C 1
ATOM 2038 O O . LYS A 1 252 ? -0.528 10.469 -2.064 1 86.06 252 LYS A O 1
ATOM 2043 N N . SER A 1 253 ? -1.771 12 -1.025 1 81.75 253 SER A N 1
ATOM 2044 C CA . SER A 1 253 ? -2.729 11.055 -0.461 1 81.75 253 SER A CA 1
ATOM 2045 C C . SER A 1 253 ? -4.148 11.609 -0.508 1 81.75 253 SER A C 1
ATOM 2047 O O . SER A 1 253 ? -4.504 12.484 0.283 1 81.75 253 SER A O 1
ATOM 2049 N N . ASP A 1 254 ? -4.898 11.156 -1.485 1 73.69 254 ASP A N 1
ATOM 2050 C CA . ASP A 1 254 ? -6.277 11.609 -1.628 1 73.69 254 ASP A CA 1
ATOM 2051 C C . ASP A 1 254 ? -7.203 10.883 -0.658 1 73.69 254 ASP A C 1
ATOM 2053 O O . ASP A 1 254 ? -7.027 9.688 -0.41 1 73.69 254 ASP A O 1
ATOM 2057 N N . VAL A 1 255 ? -7.988 11.648 -0.132 1 65.94 255 VAL A N 1
ATOM 2058 C CA . VAL A 1 255 ? -9.023 11.055 0.708 1 65.94 255 VAL A CA 1
ATOM 2059 C C . VAL A 1 255 ? -10.227 10.664 -0.151 1 65.94 255 VAL A C 1
ATOM 2061 O O . VAL A 1 255 ? -10.758 11.492 -0.893 1 65.94 255 VAL A O 1
ATOM 2064 N N . MET A 1 256 ? -10.414 9.312 -0.061 1 64.5 256 MET A N 1
ATOM 2065 C CA . MET A 1 256 ? -11.594 8.781 -0.737 1 64.5 256 MET A CA 1
ATOM 2066 C C . MET A 1 256 ? -12.625 8.297 0.275 1 64.5 256 MET A C 1
ATOM 2068 O O . MET A 1 256 ? -12.383 7.344 1.013 1 64.5 256 MET A O 1
ATOM 2072 N N . THR A 1 257 ? -13.82 8.852 0.238 1 67 257 THR A N 1
ATOM 2073 C CA . THR A 1 257 ? -14.906 8.492 1.146 1 67 257 THR A CA 1
ATOM 2074 C C . THR A 1 257 ? -14.367 8.188 2.541 1 67 257 THR A C 1
ATOM 2076 O O . THR A 1 257 ? -14.172 9.102 3.348 1 67 257 THR A O 1
ATOM 2079 N N . ILE A 1 258 ? -13.836 6.891 2.758 1 73.44 258 ILE A N 1
ATOM 2080 C CA . ILE A 1 258 ? -13.305 6.535 4.07 1 73.44 258 ILE A CA 1
ATOM 2081 C C . ILE A 1 258 ? -11.836 6.148 3.943 1 73.44 258 ILE A C 1
ATOM 2083 O O . ILE A 1 258 ? -11.141 5.98 4.949 1 73.44 258 ILE A O 1
ATOM 2087 N N . VAL A 1 259 ? -11.438 6.062 2.771 1 78.88 259 VAL A N 1
ATOM 2088 C CA . VAL A 1 259 ? -10.102 5.555 2.5 1 78.88 259 VAL A CA 1
ATOM 2089 C C . VAL A 1 259 ? -9.156 6.723 2.207 1 78.88 259 VAL A C 1
ATOM 2091 O O . VAL A 1 259 ? -9.477 7.602 1.406 1 78.88 259 VAL A O 1
ATOM 2094 N N . ASP A 1 260 ? -8.055 6.777 2.871 1 82.81 260 ASP A N 1
ATOM 2095 C CA . ASP A 1 260 ? -6.906 7.566 2.447 1 82.81 260 ASP A CA 1
ATOM 2096 C C . ASP A 1 260 ? -5.984 6.75 1.544 1 82.81 260 ASP A C 1
ATOM 2098 O O . ASP A 1 260 ? -5.328 5.809 2.002 1 82.81 260 ASP A O 1
ATOM 2102 N N . SER A 1 261 ? -5.969 7.176 0.318 1 90.56 261 SER A N 1
ATOM 2103 C CA . SER A 1 261 ? -5.156 6.375 -0.59 1 90.56 261 SER A CA 1
ATOM 2104 C C . SER A 1 261 ? -3.68 6.441 -0.218 1 90.56 261 SER A C 1
ATOM 2106 O O . SER A 1 261 ? -3.107 7.531 -0.13 1 90.56 261 SER A O 1
ATOM 2108 N N . LEU A 1 262 ? -3.1 5.328 -0.061 1 95.75 262 LEU A N 1
ATOM 2109 C CA . LEU A 1 262 ? -1.677 5.246 0.247 1 95.75 262 LEU A CA 1
ATOM 2110 C C . LEU A 1 262 ? -0.883 4.785 -0.97 1 95.75 262 LEU A C 1
ATOM 2112 O O . LEU A 1 262 ? 0.258 4.336 -0.839 1 95.75 262 LEU A O 1
ATOM 2116 N N . VAL A 1 263 ? -1.436 4.945 -2.133 1 96.31 263 VAL A N 1
ATOM 2117 C CA . VAL A 1 263 ? -0.811 4.453 -3.357 1 96.31 263 VAL A CA 1
ATOM 2118 C C . VAL A 1 263 ? 0.474 5.234 -3.631 1 96.31 263 VAL A C 1
ATOM 2120 O O . VAL A 1 263 ? 1.529 4.637 -3.865 1 96.31 263 VAL A O 1
ATOM 2123 N N . CYS A 1 264 ? 0.432 6.543 -3.611 1 95.56 264 CYS A N 1
ATOM 2124 C CA . CYS A 1 264 ? 1.616 7.348 -3.883 1 95.56 264 CYS A CA 1
ATOM 2125 C C . CYS A 1 264 ? 2.674 7.145 -2.807 1 95.56 264 CYS A C 1
ATOM 2127 O O . CYS A 1 264 ? 3.84 6.895 -3.115 1 95.56 264 CYS A O 1
ATOM 2129 N N . PRO A 1 265 ? 2.256 7.195 -1.531 1 97.19 265 PRO A N 1
ATOM 2130 C CA . PRO A 1 265 ? 3.242 6.906 -0.488 1 97.19 265 PRO A CA 1
ATOM 2131 C C . PRO A 1 265 ? 3.885 5.527 -0.65 1 97.19 265 PRO A C 1
ATOM 2133 O O . PRO A 1 265 ? 5.086 5.371 -0.408 1 97.19 265 PRO A O 1
ATOM 2136 N N . LEU A 1 266 ? 3.121 4.539 -1.009 1 97.44 266 LEU A N 1
ATOM 2137 C CA . LEU A 1 266 ? 3.658 3.199 -1.209 1 97.44 266 LEU A CA 1
ATOM 2138 C C . LEU A 1 266 ? 4.699 3.191 -2.324 1 97.44 266 LEU A C 1
ATOM 2140 O O . LEU A 1 266 ? 5.719 2.504 -2.221 1 97.44 266 LEU A O 1
ATOM 2144 N N . SER A 1 267 ? 4.461 3.873 -3.367 1 95.75 267 SER A N 1
ATOM 2145 C CA . SER A 1 267 ? 5.414 3.957 -4.469 1 95.75 267 SER A CA 1
ATOM 2146 C C . SER A 1 267 ? 6.723 4.602 -4.02 1 95.75 267 SER A C 1
ATOM 2148 O O . SER A 1 267 ? 7.801 4.191 -4.457 1 95.75 267 SER A O 1
ATOM 2150 N N . VAL A 1 268 ? 6.602 5.602 -3.201 1 96.25 268 VAL A N 1
ATOM 2151 C CA . VAL A 1 268 ? 7.789 6.246 -2.643 1 96.25 268 VAL A CA 1
ATOM 2152 C C . VAL A 1 268 ? 8.562 5.246 -1.782 1 96.25 268 VAL A C 1
ATOM 2154 O O . VAL A 1 268 ? 9.789 5.191 -1.836 1 96.25 268 VAL A O 1
ATOM 2157 N N . VAL A 1 269 ? 7.852 4.465 -0.991 1 96.81 269 VAL A N 1
ATOM 2158 C CA . VAL A 1 269 ? 8.461 3.426 -0.169 1 96.81 269 VAL A CA 1
ATOM 2159 C C . VAL A 1 269 ? 9.18 2.416 -1.062 1 96.81 269 VAL A C 1
ATOM 2161 O O . VAL A 1 269 ? 10.305 2.01 -0.77 1 96.81 269 VAL A O 1
ATOM 2164 N N . ASN A 1 270 ? 8.484 2 -2.168 1 94.44 270 ASN A N 1
ATOM 2165 C CA . ASN A 1 270 ? 9.125 1.106 -3.129 1 94.44 270 ASN A CA 1
ATOM 2166 C C . ASN A 1 270 ? 10.445 1.68 -3.635 1 94.44 270 ASN A C 1
ATOM 2168 O O . ASN A 1 270 ? 11.438 0.962 -3.727 1 94.44 270 ASN A O 1
ATOM 2172 N N . ALA A 1 271 ? 10.414 2.924 -3.967 1 93.62 271 ALA A N 1
ATOM 2173 C CA . ALA A 1 271 ? 11.609 3.592 -4.477 1 93.62 271 ALA A CA 1
ATOM 2174 C C . ALA A 1 271 ? 12.719 3.615 -3.428 1 93.62 271 ALA A C 1
ATOM 2176 O O . ALA A 1 271 ? 13.891 3.396 -3.746 1 93.62 271 ALA A O 1
ATOM 2177 N N . MET A 1 272 ? 12.336 3.885 -2.201 1 95.5 272 MET A N 1
ATOM 2178 C CA . MET A 1 272 ? 13.305 3.961 -1.11 1 95.5 272 MET A CA 1
ATOM 2179 C C . MET A 1 272 ? 13.961 2.605 -0.874 1 95.5 272 MET A C 1
ATOM 2181 O O . MET A 1 272 ? 15.188 2.516 -0.783 1 95.5 272 MET A O 1
ATOM 2185 N N . VAL A 1 273 ? 13.203 1.577 -0.775 1 94.25 273 VAL A N 1
ATOM 2186 C CA . VAL A 1 273 ? 13.703 0.227 -0.542 1 94.25 273 VAL A CA 1
ATOM 2187 C C . VAL A 1 273 ? 14.609 -0.194 -1.695 1 94.25 273 VAL A C 1
ATOM 2189 O O . VAL A 1 273 ? 15.688 -0.756 -1.475 1 94.25 273 VAL A O 1
ATOM 2192 N N . THR A 1 274 ? 14.156 0.109 -2.891 1 89.06 274 THR A N 1
ATOM 2193 C CA . THR A 1 274 ? 14.93 -0.234 -4.074 1 89.06 274 THR A CA 1
ATOM 2194 C C . THR A 1 274 ? 16.266 0.506 -4.082 1 89.06 274 THR A C 1
ATOM 2196 O O . THR A 1 274 ? 17.297 -0.077 -4.402 1 89.06 274 THR A O 1
ATOM 2199 N N . SER A 1 275 ? 16.266 1.798 -3.775 1 91.5 275 SER A N 1
ATOM 2200 C CA . SER A 1 275 ? 17.484 2.604 -3.746 1 91.5 275 SER A CA 1
ATOM 2201 C C . SER A 1 275 ? 18.5 2.041 -2.752 1 91.5 275 SER A C 1
ATOM 2203 O O . SER A 1 275 ? 19.688 1.935 -3.061 1 91.5 275 SER A O 1
ATOM 2205 N N . ILE A 1 276 ? 18.047 1.699 -1.629 1 91.12 276 ILE A N 1
ATOM 2206 C CA . ILE A 1 276 ? 18.938 1.185 -0.587 1 91.12 276 ILE A CA 1
ATOM 2207 C C . ILE A 1 276 ? 19.438 -0.198 -0.983 1 91.12 276 ILE A C 1
ATOM 2209 O O . ILE A 1 276 ? 20.609 -0.527 -0.743 1 91.12 276 ILE A O 1
ATOM 2213 N N . ALA A 1 277 ? 18.547 -1.021 -1.546 1 87.5 277 ALA A N 1
ATOM 2214 C CA . ALA A 1 277 ? 18.969 -2.334 -2.025 1 87.5 277 ALA A CA 1
ATOM 2215 C C . ALA A 1 277 ? 20.094 -2.211 -3.047 1 87.5 277 ALA A C 1
ATOM 2217 O O . ALA A 1 277 ? 21.031 -3.012 -3.047 1 87.5 277 ALA A O 1
ATOM 2218 N N . LEU A 1 278 ? 19.984 -1.21 -3.877 1 83.12 278 LEU A N 1
ATOM 2219 C CA . LEU A 1 278 ? 21 -0.991 -4.91 1 83.12 278 LEU A CA 1
ATOM 2220 C C . LEU A 1 278 ? 22.297 -0.487 -4.305 1 83.12 278 LEU A C 1
ATOM 2222 O O . LEU A 1 278 ? 23.391 -0.837 -4.773 1 83.12 278 LEU A O 1
ATOM 2226 N N . LEU A 1 279 ? 22.172 0.334 -3.303 1 84.81 279 LEU A N 1
ATOM 2227 C CA . LEU A 1 279 ? 23.344 0.851 -2.615 1 84.81 279 LEU A CA 1
ATOM 2228 C C . LEU A 1 279 ? 24.094 -0.27 -1.897 1 84.81 279 LEU A C 1
ATOM 2230 O O . LEU A 1 279 ? 25.328 -0.243 -1.804 1 84.81 279 LEU A O 1
ATOM 2234 N N . ARG A 1 280 ? 23.328 -1.218 -1.462 1 85.75 280 ARG A N 1
ATOM 2235 C CA . ARG A 1 280 ? 23.906 -2.305 -0.679 1 85.75 280 ARG A CA 1
ATOM 2236 C C . ARG A 1 280 ? 23.875 -3.617 -1.453 1 85.75 280 ARG A C 1
ATOM 2238 O O . ARG A 1 280 ? 23.672 -4.684 -0.87 1 85.75 280 ARG A O 1
ATOM 2245 N N . LYS A 1 281 ? 23.969 -3.559 -2.627 1 79 281 LYS A N 1
ATOM 2246 C CA . LYS A 1 281 ? 23.734 -4.676 -3.537 1 79 281 LYS A CA 1
ATOM 2247 C C . LYS A 1 281 ? 24.5 -5.922 -3.088 1 79 281 LYS A C 1
ATOM 2249 O O . LYS A 1 281 ? 23.922 -7.012 -3.021 1 79 281 LYS A O 1
ATOM 2254 N N . ASP A 1 282 ? 25.766 -5.777 -2.758 1 76.88 282 ASP A N 1
ATOM 2255 C CA . ASP A 1 282 ? 26.578 -6.93 -2.402 1 76.88 282 ASP A CA 1
ATOM 2256 C C . ASP A 1 282 ? 26.109 -7.57 -1.105 1 76.88 282 ASP A C 1
ATOM 2258 O O . ASP A 1 282 ? 26 -8.797 -1.017 1 76.88 282 ASP A O 1
ATOM 2262 N N . ASP A 1 283 ? 25.766 -6.789 -0.143 1 80 283 ASP A N 1
ATOM 2263 C CA . ASP A 1 283 ? 25.297 -7.285 1.148 1 80 283 ASP A CA 1
ATOM 2264 C C . ASP A 1 283 ? 23.906 -7.895 1.03 1 80 283 ASP A C 1
ATOM 2266 O O . ASP A 1 283 ? 23.625 -8.922 1.646 1 80 283 ASP A O 1
ATOM 2270 N N . VAL A 1 284 ? 23.156 -7.289 0.262 1 78.56 284 VAL A N 1
ATOM 2271 C CA . VAL A 1 284 ? 21.766 -7.719 0.107 1 78.56 284 VAL A CA 1
ATOM 2272 C C . VAL A 1 284 ? 21.719 -9.047 -0.64 1 78.56 284 VAL A C 1
ATOM 2274 O O . VAL A 1 284 ? 20.922 -9.93 -0.303 1 78.56 284 VAL A O 1
ATOM 2277 N N . GLU A 1 285 ? 22.5 -9.141 -1.629 1 73.25 285 GLU A N 1
ATOM 2278 C CA . GLU A 1 285 ? 22.547 -10.383 -2.393 1 73.25 285 GLU A CA 1
ATOM 2279 C C . GLU A 1 285 ? 22.891 -11.57 -1.497 1 73.25 285 GLU A C 1
ATOM 2281 O O . GLU A 1 285 ? 22.297 -12.641 -1.608 1 73.25 285 GLU A O 1
ATOM 2286 N N . LYS A 1 286 ? 23.859 -11.359 -0.714 1 75.75 286 LYS A N 1
ATOM 2287 C CA . LYS A 1 286 ? 24.297 -12.422 0.191 1 75.75 286 LYS A CA 1
ATOM 2288 C C . LYS A 1 286 ? 23.188 -12.789 1.174 1 75.75 286 LYS A C 1
ATOM 2290 O O . LYS A 1 286 ? 22.938 -13.977 1.413 1 75.75 286 LYS A O 1
ATOM 2295 N N . ARG A 1 287 ? 22.641 -11.82 1.689 1 77.31 287 ARG A N 1
ATOM 2296 C CA . ARG A 1 287 ? 21.578 -12.039 2.668 1 77.31 287 ARG A CA 1
ATOM 2297 C C . ARG A 1 287 ? 20.375 -12.711 2.027 1 77.31 287 ARG A C 1
ATOM 2299 O O . ARG A 1 287 ? 19.766 -13.609 2.619 1 77.31 287 ARG A O 1
ATOM 2306 N N . LEU A 1 288 ? 20.047 -12.289 0.843 1 74.81 288 LEU A N 1
ATOM 2307 C CA . LEU A 1 288 ? 18.875 -12.836 0.152 1 74.81 288 LEU A CA 1
ATOM 2308 C C . LEU A 1 288 ? 19.125 -14.281 -0.262 1 74.81 288 LEU A C 1
ATOM 2310 O O . LEU A 1 288 ? 18.203 -15.102 -0.24 1 74.81 288 LEU A O 1
ATOM 2314 N N . MET A 1 289 ? 20.312 -14.531 -0.625 1 71.44 289 MET A N 1
ATOM 2315 C CA . MET A 1 289 ? 20.656 -15.906 -0.963 1 71.44 289 MET A CA 1
ATOM 2316 C C . MET A 1 289 ? 20.5 -16.828 0.247 1 71.44 289 MET A C 1
ATOM 2318 O O . MET A 1 289 ? 20 -17.938 0.124 1 71.44 289 MET A O 1
ATOM 2322 N N . ALA A 1 290 ? 20.938 -16.281 1.321 1 72 290 ALA A N 1
ATOM 2323 C CA . ALA A 1 290 ? 20.812 -17.062 2.555 1 72 290 ALA A CA 1
ATOM 2324 C C . ALA A 1 290 ? 19.344 -17.266 2.924 1 72 290 ALA A C 1
ATOM 2326 O O . ALA A 1 290 ? 18.953 -18.359 3.355 1 72 290 ALA A O 1
ATOM 2327 N N . LEU A 1 291 ? 18.578 -16.281 2.715 1 71.44 291 LEU A N 1
ATOM 2328 C CA . LEU A 1 291 ? 17.156 -16.359 3.012 1 71.44 291 LEU A CA 1
ATOM 2329 C C . LEU A 1 291 ? 16.453 -17.328 2.057 1 71.44 291 LEU A C 1
ATOM 2331 O O . LEU A 1 291 ? 15.594 -18.094 2.475 1 71.44 291 LEU A O 1
ATOM 2335 N N . GLU A 1 292 ? 16.797 -17.234 0.841 1 68.62 292 GLU A N 1
ATOM 2336 C CA . GLU A 1 292 ? 16.188 -18.094 -0.166 1 68.62 292 GLU A CA 1
ATOM 2337 C C . GLU A 1 292 ? 16.5 -19.562 0.124 1 68.62 292 GLU A C 1
ATOM 2339 O O . GLU A 1 292 ? 15.633 -20.438 -0.064 1 68.62 292 GLU A O 1
ATOM 2344 N N . GLU A 1 293 ? 17.641 -19.766 0.563 1 67.94 293 GLU A N 1
ATOM 2345 C CA . GLU A 1 293 ? 18.016 -21.125 0.935 1 67.94 293 GLU A CA 1
ATOM 2346 C C . GLU A 1 293 ? 17.172 -21.641 2.104 1 67.94 293 GLU A C 1
ATOM 2348 O O . GLU A 1 293 ? 16.734 -22.781 2.109 1 67.94 293 GLU A O 1
ATOM 2353 N N . LEU A 1 294 ? 16.906 -20.781 3.016 1 69 294 LEU A N 1
ATOM 2354 C CA . LEU A 1 294 ? 16.094 -21.125 4.18 1 69 294 LEU A CA 1
ATOM 2355 C C . LEU A 1 294 ? 14.641 -21.359 3.783 1 69 294 LEU A C 1
ATOM 2357 O O . LEU A 1 294 ? 14 -22.281 4.281 1 69 294 LEU A O 1
ATOM 2361 N N . TRP A 1 295 ? 14.188 -20.547 2.857 1 67.31 295 TRP A N 1
ATOM 2362 C CA . TRP A 1 295 ? 12.805 -20.672 2.406 1 67.31 295 TRP A CA 1
ATOM 2363 C C . TRP A 1 295 ? 12.602 -21.984 1.645 1 67.31 295 TRP A C 1
ATOM 2365 O O . TRP A 1 295 ? 11.555 -22.625 1.769 1 67.31 295 TRP A O 1
ATOM 2375 N N . ASN A 1 296 ? 13.516 -22.297 0.907 1 64.69 296 ASN A N 1
ATOM 2376 C CA . ASN A 1 296 ? 13.477 -23.547 0.165 1 64.69 296 ASN A CA 1
ATOM 2377 C C . ASN A 1 296 ? 13.492 -24.75 1.102 1 64.69 296 ASN A C 1
ATOM 2379 O O . ASN A 1 296 ? 12.758 -25.719 0.895 1 64.69 296 ASN A O 1
ATOM 2383 N N . GLU A 1 297 ? 14.289 -24.578 2.053 1 62.62 297 GLU A N 1
ATOM 2384 C CA . GLU A 1 297 ? 14.445 -25.672 3 1 62.62 297 GLU A CA 1
ATOM 2385 C C . GLU A 1 297 ? 13.164 -25.891 3.805 1 62.62 297 GLU A C 1
ATOM 2387 O O . GLU A 1 297 ? 12.812 -27.031 4.113 1 62.62 297 GLU A O 1
ATOM 2392 N N . TYR A 1 298 ? 12.414 -24.797 3.988 1 60.22 298 TYR A N 1
ATOM 2393 C CA . TYR A 1 298 ? 11.242 -24.906 4.852 1 60.22 298 TYR A CA 1
ATOM 2394 C C . TYR A 1 298 ? 9.961 -24.812 4.035 1 60.22 298 TYR A C 1
ATOM 2396 O O . TYR A 1 298 ? 8.875 -24.641 4.594 1 60.22 298 TYR A O 1
ATOM 2404 N N . ASP A 1 299 ? 9.992 -24.953 2.748 1 60.59 299 ASP A N 1
ATOM 2405 C CA . ASP A 1 299 ? 8.859 -25.047 1.826 1 60.59 299 ASP A CA 1
ATOM 2406 C C . ASP A 1 299 ? 7.883 -23.891 2.037 1 60.59 299 ASP A C 1
ATOM 2408 O O . ASP A 1 299 ? 6.68 -24.125 2.186 1 60.59 299 ASP A O 1
ATOM 2412 N N . VAL A 1 300 ? 8.477 -22.75 2.266 1 54.66 300 VAL A N 1
ATOM 2413 C CA . VAL A 1 300 ? 7.664 -21.562 2.518 1 54.66 300 VAL A CA 1
ATOM 2414 C C . VAL A 1 300 ? 6.898 -21.172 1.253 1 54.66 300 VAL A C 1
ATOM 2416 O O . VAL A 1 300 ? 5.738 -20.781 1.32 1 54.66 300 VAL A O 1
ATOM 2419 N N . TYR A 1 301 ? 7.594 -21.328 0.152 1 56.19 301 TYR A N 1
ATOM 2420 C CA . TYR A 1 301 ? 6.996 -20.969 -1.129 1 56.19 301 TYR A CA 1
ATOM 2421 C C . TYR A 1 301 ? 6.684 -22.219 -1.954 1 56.19 301 TYR A C 1
ATOM 2423 O O . TYR A 1 301 ? 7.332 -23.25 -1.798 1 56.19 301 TYR A O 1
ATOM 2431 N N . ASN A 1 302 ? 5.547 -22.141 -2.533 1 48.31 302 ASN A N 1
ATOM 2432 C CA . ASN A 1 302 ? 5.168 -23.266 -3.391 1 48.31 302 ASN A CA 1
ATOM 2433 C C . ASN A 1 302 ? 6.199 -23.5 -4.492 1 48.31 302 ASN A C 1
ATOM 2435 O O . ASN A 1 302 ? 6.199 -22.797 -5.508 1 48.31 302 ASN A O 1
ATOM 2439 N N . ARG A 1 303 ? 7.352 -24.078 -4.133 1 46.44 303 ARG A N 1
ATOM 2440 C CA . ARG A 1 303 ? 8.336 -24.406 -5.148 1 46.44 303 ARG A CA 1
ATOM 2441 C C . ARG A 1 303 ? 7.836 -25.547 -6.043 1 46.44 303 ARG A C 1
ATOM 2443 O O . ARG A 1 303 ? 8.445 -25.844 -7.07 1 46.44 303 ARG A O 1
ATOM 2450 N N . SER A 1 304 ? 7.129 -26.391 -5.344 1 40.03 304 SER A N 1
ATOM 2451 C CA . SER A 1 304 ? 6.719 -27.422 -6.293 1 40.03 304 SER A CA 1
ATOM 2452 C C . SER A 1 304 ? 6.312 -26.812 -7.629 1 40.03 304 SER A C 1
ATOM 2454 O O . SER A 1 304 ? 6.059 -27.531 -8.602 1 40.03 304 SER A O 1
ATOM 2456 N N . LEU A 1 305 ? 6.137 -25.562 -7.496 1 36.22 305 LEU A N 1
ATOM 2457 C CA . LEU A 1 305 ? 5.984 -24.828 -8.75 1 36.22 305 LEU A CA 1
ATOM 2458 C C . LEU A 1 305 ? 7.344 -24.484 -9.344 1 36.22 305 LEU A C 1
ATOM 2460 O O . LEU A 1 305 ? 7.422 -23.812 -10.375 1 36.22 305 LEU A O 1
ATOM 2464 N N . LEU A 1 306 ? 8.375 -24.609 -8.578 1 30.73 306 LEU A N 1
ATOM 2465 C CA . LEU A 1 306 ? 9.711 -24.609 -9.156 1 30.73 306 LEU A CA 1
ATOM 2466 C C . LEU A 1 306 ? 10.016 -25.938 -9.836 1 30.73 306 LEU A C 1
ATOM 2468 O O . LEU A 1 306 ? 9.719 -27 -9.281 1 30.73 306 LEU A O 1
ATOM 2472 N N . MET B 1 1 ? -5.523 -32.438 18.562 1 41.53 1 MET B N 1
ATOM 2473 C CA . MET B 1 1 ? -5.148 -33.594 17.75 1 41.53 1 MET B CA 1
ATOM 2474 C C . MET B 1 1 ? -5.762 -33.5 16.359 1 41.53 1 MET B C 1
ATOM 2476 O O . MET B 1 1 ? -5.098 -33.781 15.359 1 41.53 1 MET B O 1
ATOM 2480 N N . GLU B 1 2 ? -7.02 -32.906 16.297 1 46.38 2 GLU B N 1
ATOM 2481 C CA . GLU B 1 2 ? -7.848 -32.844 15.086 1 46.38 2 GLU B CA 1
ATOM 2482 C C . GLU B 1 2 ? -7.352 -31.781 14.117 1 46.38 2 GLU B C 1
ATOM 2484 O O . GLU B 1 2 ? -7.309 -32.031 12.906 1 46.38 2 GLU B O 1
ATOM 2489 N N . TYR B 1 3 ? -6.848 -30.797 14.688 1 46.72 3 TYR B N 1
ATOM 2490 C CA . TYR B 1 3 ? -6.41 -29.703 13.812 1 46.72 3 TYR B CA 1
ATOM 2491 C C . TYR B 1 3 ? -5.102 -30.062 13.117 1 46.72 3 TYR B C 1
ATOM 2493 O O . TYR B 1 3 ? -4.914 -29.75 11.938 1 46.72 3 TYR B O 1
ATOM 2501 N N . TYR B 1 4 ? -4.305 -30.781 13.883 1 47.38 4 TYR B N 1
ATOM 2502 C CA . TYR B 1 4 ? -3.012 -31.172 13.336 1 47.38 4 TYR B CA 1
ATOM 2503 C C . TYR B 1 4 ? -3.184 -32.219 12.242 1 47.38 4 TYR B C 1
ATOM 2505 O O . TYR B 1 4 ? -2.508 -32.188 11.219 1 47.38 4 TYR B O 1
ATOM 2513 N N . GLU B 1 5 ? -4.102 -33.094 12.5 1 46.44 5 GLU B N 1
ATOM 2514 C CA . GLU B 1 5 ? -4.367 -34.125 11.484 1 46.44 5 GLU B CA 1
ATOM 2515 C C . GLU B 1 5 ? -4.938 -33.5 10.219 1 46.44 5 GLU B C 1
ATOM 2517 O O . GLU B 1 5 ? -4.562 -33.875 9.109 1 46.44 5 GLU B O 1
ATOM 2522 N N . ILE B 1 6 ? -5.789 -32.625 10.43 1 50.5 6 ILE B N 1
ATOM 2523 C CA . ILE B 1 6 ? -6.344 -31.922 9.281 1 50.5 6 ILE B CA 1
ATOM 2524 C C . ILE B 1 6 ? -5.238 -31.156 8.555 1 50.5 6 ILE B C 1
ATOM 2526 O O . ILE B 1 6 ? -5.195 -31.141 7.32 1 50.5 6 ILE B O 1
ATOM 2530 N N . TYR B 1 7 ? -4.359 -30.703 9.43 1 49.31 7 TYR B N 1
ATOM 2531 C CA . TYR B 1 7 ? -3.197 -30.031 8.859 1 49.31 7 TYR B CA 1
ATOM 2532 C C . TYR B 1 7 ? -2.365 -31 8.023 1 49.31 7 TYR B C 1
ATOM 2534 O O . TYR B 1 7 ? -1.973 -30.672 6.898 1 49.31 7 TYR B O 1
ATOM 2542 N N . LEU B 1 8 ? -2.152 -32.094 8.578 1 49.53 8 LEU B N 1
ATOM 2543 C CA . LEU B 1 8 ? -1.35 -33.094 7.879 1 49.53 8 LEU B CA 1
ATOM 2544 C C . LEU B 1 8 ? -2.059 -33.562 6.617 1 49.53 8 LEU B C 1
ATOM 2546 O O . LEU B 1 8 ? -1.423 -33.781 5.582 1 49.53 8 LEU B O 1
ATOM 2550 N N . ILE B 1 9 ? -3.307 -33.719 6.723 1 48.81 9 ILE B N 1
ATOM 2551 C CA . ILE B 1 9 ? -4.102 -34.156 5.578 1 48.81 9 ILE B CA 1
ATOM 2552 C C . ILE B 1 9 ? -4.082 -33.062 4.504 1 48.81 9 ILE B C 1
ATOM 2554 O O . ILE B 1 9 ? -3.893 -33.344 3.322 1 48.81 9 ILE B O 1
ATOM 2558 N N . LEU B 1 10 ? -4.289 -31.953 4.984 1 48.44 10 LEU B N 1
ATOM 2559 C CA . LEU B 1 10 ? -4.281 -30.875 4.012 1 48.44 10 LEU B CA 1
ATOM 2560 C C . LEU B 1 10 ? -2.887 -30.672 3.428 1 48.44 10 LEU B C 1
ATOM 2562 O O . LEU B 1 10 ? -2.74 -30.438 2.227 1 48.44 10 LEU B O 1
ATOM 2566 N N . GLN B 1 11 ? -1.929 -30.797 4.328 1 48.47 11 GLN B N 1
ATOM 2567 C CA . GLN B 1 11 ? -0.56 -30.75 3.826 1 48.47 11 GLN B CA 1
ATOM 2568 C C . GLN B 1 11 ? -0.299 -31.875 2.834 1 48.47 11 GLN B C 1
ATOM 2570 O O . GLN B 1 11 ? 0.319 -31.672 1.789 1 48.47 11 GLN B O 1
ATOM 2575 N N . ASN B 1 12 ? -0.625 -33.062 3.293 1 45.5 12 ASN B N 1
ATOM 2576 C CA . ASN B 1 12 ? -0.46 -34.219 2.436 1 45.5 12 ASN B CA 1
ATOM 2577 C C . ASN B 1 12 ? -1.312 -34.125 1.175 1 45.5 12 ASN B C 1
ATOM 2579 O O . ASN B 1 12 ? -0.874 -34.5 0.09 1 45.5 12 ASN B O 1
ATOM 2583 N N . ARG B 1 13 ? -2.572 -33.875 1.355 1 44.28 13 ARG B N 1
ATOM 2584 C CA . ARG B 1 13 ? -3.424 -33.656 0.195 1 44.28 13 ARG B CA 1
ATOM 2585 C C . ARG B 1 13 ? -2.887 -32.5 -0.652 1 44.28 13 ARG B C 1
ATOM 2587 O O . ARG B 1 13 ? -3 -32.531 -1.88 1 44.28 13 ARG B O 1
ATOM 2594 N N . TRP B 1 14 ? -2.568 -31.453 0.02 1 43.16 14 TRP B N 1
ATOM 2595 C CA . TRP B 1 14 ? -1.912 -30.359 -0.684 1 43.16 14 TRP B CA 1
ATOM 2596 C C . TRP B 1 14 ? -0.686 -30.844 -1.443 1 43.16 14 TRP B C 1
ATOM 2598 O O . TRP B 1 14 ? -0.43 -30.422 -2.57 1 43.16 14 TRP B O 1
ATOM 2608 N N . LYS B 1 15 ? 0.143 -31.656 -0.885 1 43.31 15 LYS B N 1
ATOM 2609 C CA . LYS B 1 15 ? 1.298 -32.281 -1.543 1 43.31 15 LYS B CA 1
ATOM 2610 C C . LYS B 1 15 ? 0.873 -33.094 -2.762 1 43.31 15 LYS B C 1
ATOM 2612 O O . LYS B 1 15 ? 1.509 -33 -3.814 1 43.31 15 LYS B O 1
ATOM 2617 N N . ASN B 1 16 ? -0.094 -33.875 -2.643 1 40.12 16 ASN B N 1
ATOM 2618 C CA . ASN B 1 16 ? -0.469 -34.844 -3.678 1 40.12 16 ASN B CA 1
ATOM 2619 C C . ASN B 1 16 ? -1.394 -34.219 -4.715 1 40.12 16 ASN B C 1
ATOM 2621 O O . ASN B 1 16 ? -1.297 -34.5 -5.906 1 40.12 16 ASN B O 1
ATOM 2625 N N . ARG B 1 17 ? -2.623 -33.688 -4.383 1 39 17 ARG B N 1
ATOM 2626 C CA . ARG B 1 17 ? -3.652 -33.406 -5.371 1 39 17 ARG B CA 1
ATOM 2627 C C . ARG B 1 17 ? -3.391 -32.062 -6.051 1 39 17 ARG B C 1
ATOM 2629 O O . ARG B 1 17 ? -3.816 -31.844 -7.188 1 39 17 ARG B O 1
ATOM 2636 N N . VAL B 1 18 ? -3.424 -31.016 -5.332 1 39.88 18 VAL B N 1
ATOM 2637 C CA . VAL B 1 18 ? -3.604 -29.719 -5.973 1 39.88 18 VAL B CA 1
ATOM 2638 C C . VAL B 1 18 ? -2.332 -29.328 -6.727 1 39.88 18 VAL B C 1
ATOM 2640 O O . VAL B 1 18 ? -1.483 -28.609 -6.195 1 39.88 18 VAL B O 1
ATOM 2643 N N . GLU B 1 19 ? -1.764 -30.203 -7.273 1 42 19 GLU B N 1
ATOM 2644 C CA . GLU B 1 19 ? -0.539 -29.891 -8.008 1 42 19 GLU B CA 1
ATOM 2645 C C . GLU B 1 19 ? -0.812 -28.938 -9.156 1 42 19 GLU B C 1
ATOM 2647 O O . GLU B 1 19 ? -1.23 -29.344 -10.242 1 42 19 GLU B O 1
ATOM 2652 N N . HIS B 1 20 ? -1.679 -27.984 -9.055 1 45.75 20 HIS B N 1
ATOM 2653 C CA . HIS B 1 20 ? -1.549 -27.031 -10.148 1 45.75 20 HIS B CA 1
ATOM 2654 C C . HIS B 1 20 ? -0.093 -26.875 -10.578 1 45.75 20 HIS B C 1
ATOM 2656 O O . HIS B 1 20 ? 0.705 -26.25 -9.867 1 45.75 20 HIS B O 1
ATOM 2662 N N . LEU B 1 21 ? 0.149 -27.75 -11.484 1 53.84 21 LEU B N 1
ATOM 2663 C CA . LEU B 1 21 ? 1.523 -27.844 -11.969 1 53.84 21 LEU B CA 1
ATOM 2664 C C . LEU B 1 21 ? 1.956 -26.531 -12.617 1 53.84 21 LEU B C 1
ATOM 2666 O O . LEU B 1 21 ? 1.218 -25.969 -13.422 1 53.84 21 LEU B O 1
ATOM 2670 N N . ASN B 1 22 ? 2.828 -25.938 -12.047 1 65.31 22 ASN B N 1
ATOM 2671 C CA . ASN B 1 22 ? 3.443 -24.875 -12.852 1 65.31 22 ASN B CA 1
ATOM 2672 C C . ASN B 1 22 ? 3.996 -25.422 -14.164 1 65.31 22 ASN B C 1
ATOM 2674 O O . ASN B 1 22 ? 3.943 -26.641 -14.406 1 65.31 22 ASN B O 1
ATOM 2678 N N . LEU B 1 23 ? 4.191 -24.547 -14.992 1 80.19 23 LEU B N 1
ATOM 2679 C CA . LEU B 1 23 ? 4.625 -24.922 -16.344 1 80.19 23 LEU B CA 1
ATOM 2680 C C . LEU B 1 23 ? 5.695 -26.016 -16.281 1 80.19 23 LEU B C 1
ATOM 2682 O O . LEU B 1 23 ? 5.621 -27 -17 1 80.19 23 LEU B O 1
ATOM 2686 N N . LEU B 1 24 ? 6.555 -25.891 -15.281 1 76.31 24 LEU B N 1
ATOM 2687 C CA . LEU B 1 24 ? 7.656 -26.859 -15.211 1 76.31 24 LEU B CA 1
ATOM 2688 C C . LEU B 1 24 ? 7.156 -28.219 -14.75 1 76.31 24 LEU B C 1
ATOM 2690 O O . LEU B 1 24 ? 7.613 -29.25 -15.25 1 76.31 24 LEU B O 1
ATOM 2694 N N . GLN B 1 25 ? 6.203 -28.172 -13.945 1 73.88 25 GLN B N 1
ATOM 2695 C CA . GLN B 1 25 ? 5.602 -29.422 -13.484 1 73.88 25 GLN B CA 1
ATOM 2696 C C . GLN B 1 25 ? 4.801 -30.094 -14.594 1 73.88 25 GLN B C 1
ATOM 2698 O O . GLN B 1 25 ? 4.816 -31.312 -14.727 1 73.88 25 GLN B O 1
ATOM 2703 N N . ARG B 1 26 ? 4.117 -29.312 -15.336 1 81.19 26 ARG B N 1
ATOM 2704 C CA . ARG B 1 26 ? 3.357 -29.828 -16.469 1 81.19 26 ARG B CA 1
ATOM 2705 C C . ARG B 1 26 ? 4.285 -30.453 -17.5 1 81.19 26 ARG B C 1
ATOM 2707 O O . ARG B 1 26 ? 3.979 -31.516 -18.062 1 81.19 26 ARG B O 1
ATOM 2714 N N . ILE B 1 27 ? 5.379 -29.797 -17.719 1 85.94 27 ILE B N 1
ATOM 2715 C CA . ILE B 1 27 ? 6.367 -30.297 -18.656 1 85.94 27 ILE B CA 1
ATOM 2716 C C . ILE B 1 27 ? 6.898 -31.641 -18.172 1 85.94 27 ILE B C 1
ATOM 2718 O O . ILE B 1 27 ? 7.016 -32.594 -18.953 1 85.94 27 ILE B O 1
ATOM 2722 N N . GLU B 1 28 ? 7.117 -31.688 -16.891 1 80.94 28 GLU B N 1
ATOM 2723 C CA . GLU B 1 28 ? 7.637 -32.938 -16.312 1 80.94 28 GLU B CA 1
ATOM 2724 C C . GLU B 1 28 ? 6.605 -34.031 -16.391 1 80.94 28 GLU B C 1
ATOM 2726 O O . GLU B 1 28 ? 6.934 -35.188 -16.75 1 80.94 28 GLU B O 1
ATOM 2731 N N . LYS B 1 29 ? 5.469 -33.719 -16.125 1 80.81 29 LYS B N 1
ATOM 2732 C CA . LYS B 1 29 ? 4.383 -34.719 -16.094 1 80.81 29 LYS B CA 1
ATOM 2733 C C . LYS B 1 29 ? 4.102 -35.25 -17.484 1 80.81 29 LYS B C 1
ATOM 2735 O O . LYS B 1 29 ? 3.773 -36.438 -17.641 1 80.81 29 LYS B O 1
ATOM 2740 N N . LYS B 1 30 ? 4.266 -34.438 -18.484 1 88.31 30 LYS B N 1
ATOM 2741 C CA . LYS B 1 30 ? 3.889 -34.844 -19.844 1 88.31 30 LYS B CA 1
ATOM 2742 C C . LYS B 1 30 ? 5.121 -35.188 -20.672 1 88.31 30 LYS B C 1
ATOM 2744 O O . LYS B 1 30 ? 5.023 -35.406 -21.891 1 88.31 30 LYS B O 1
ATOM 2749 N N . SER B 1 31 ? 6.215 -35.281 -20.047 1 87.94 31 SER B N 1
ATOM 2750 C CA . SER B 1 31 ? 7.488 -35.438 -20.734 1 87.94 31 SER B CA 1
ATOM 2751 C C . SER B 1 31 ? 7.512 -36.719 -21.578 1 87.94 31 SER B C 1
ATOM 2753 O O . SER B 1 31 ? 8.086 -36.75 -22.672 1 87.94 31 SER B O 1
ATOM 2755 N N . SER B 1 32 ? 6.812 -37.719 -21.125 1 89.25 32 SER B N 1
ATOM 2756 C CA . SER B 1 32 ? 6.824 -39.031 -21.812 1 89.25 32 SER B CA 1
ATOM 2757 C C . SER B 1 32 ? 6.008 -38.969 -23.094 1 89.25 32 SER B C 1
ATOM 2759 O O . SER B 1 32 ? 6.203 -39.812 -23.984 1 89.25 32 SER B O 1
ATOM 2761 N N . GLU B 1 33 ? 5.152 -38.062 -23.203 1 90.94 33 GLU B N 1
ATOM 2762 C CA . GLU B 1 33 ? 4.262 -37.938 -24.359 1 90.94 33 GLU B CA 1
ATOM 2763 C C . GLU B 1 33 ? 4.852 -37.031 -25.438 1 90.94 33 GLU B C 1
ATOM 2765 O O . GLU B 1 33 ? 4.309 -36.938 -26.531 1 90.94 33 GLU B O 1
ATOM 2770 N N . PHE B 1 34 ? 5.988 -36.5 -25.156 1 93.06 34 PHE B N 1
ATOM 2771 C CA . PHE B 1 34 ? 6.523 -35.469 -26.047 1 93.06 34 PHE B CA 1
ATOM 2772 C C . PHE B 1 34 ? 7.207 -36.094 -27.25 1 93.06 34 PHE B C 1
ATOM 2774 O O . PHE B 1 34 ? 7.875 -37.125 -27.125 1 93.06 34 PHE B O 1
ATOM 2781 N N . SER B 1 35 ? 6.902 -35.594 -28.422 1 92.5 35 SER B N 1
ATOM 2782 C CA . SER B 1 35 ? 7.734 -35.906 -29.578 1 92.5 35 SER B CA 1
ATOM 2783 C C . SER B 1 35 ? 9.164 -35.406 -29.391 1 92.5 35 SER B C 1
ATOM 2785 O O . SER B 1 35 ? 9.453 -34.719 -28.406 1 92.5 35 SER B O 1
ATOM 2787 N N . LYS B 1 36 ? 10.047 -35.812 -30.297 1 92.25 36 LYS B N 1
ATOM 2788 C CA . LYS B 1 36 ? 11.438 -35.375 -30.219 1 92.25 36 LYS B CA 1
ATOM 2789 C C . LYS B 1 36 ? 11.547 -33.844 -30.219 1 92.25 36 LYS B C 1
ATOM 2791 O O . LYS B 1 36 ? 12.312 -33.281 -29.438 1 92.25 36 LYS B O 1
ATOM 2796 N N . GLY B 1 37 ? 10.805 -33.219 -31.062 1 92.94 37 GLY B N 1
ATOM 2797 C CA . GLY B 1 37 ? 10.805 -31.766 -31.141 1 92.94 37 GLY B CA 1
ATOM 2798 C C . GLY B 1 37 ? 10.266 -31.109 -29.875 1 92.94 37 GLY B C 1
ATOM 2799 O O . GLY B 1 37 ? 10.812 -30.109 -29.406 1 92.94 37 GLY B O 1
ATOM 2800 N N . GLN B 1 38 ? 9.234 -31.672 -29.344 1 93.62 38 GLN B N 1
ATOM 2801 C CA . GLN B 1 38 ? 8.625 -31.125 -28.141 1 93.62 38 GLN B CA 1
ATOM 2802 C C . GLN B 1 38 ? 9.555 -31.266 -26.938 1 93.62 38 GLN B C 1
ATOM 2804 O O . GLN B 1 38 ? 9.586 -30.406 -26.062 1 93.62 38 GLN B O 1
ATOM 2809 N N . ARG B 1 39 ? 10.25 -32.281 -26.938 1 93.12 39 ARG B N 1
ATOM 2810 C CA . ARG B 1 39 ? 11.227 -32.5 -25.875 1 93.12 39 ARG B CA 1
ATOM 2811 C C . ARG B 1 39 ? 12.32 -31.438 -25.922 1 93.12 39 ARG B C 1
ATOM 2813 O O . ARG B 1 39 ? 12.75 -30.938 -24.891 1 93.12 39 ARG B O 1
ATOM 2820 N N . ARG B 1 40 ? 12.758 -31.172 -27.078 1 92 40 ARG B N 1
ATOM 2821 C CA . ARG B 1 40 ? 13.758 -30.125 -27.25 1 92 40 ARG B CA 1
ATOM 2822 C C . ARG B 1 40 ? 13.219 -28.781 -26.797 1 92 40 ARG B C 1
ATOM 2824 O O . ARG B 1 40 ? 13.922 -28 -26.156 1 92 40 ARG B O 1
ATOM 2831 N N . LEU B 1 41 ? 12.039 -28.562 -27.156 1 94.62 41 LEU B N 1
ATOM 2832 C CA . LEU B 1 41 ? 11.383 -27.312 -26.781 1 94.62 41 LEU B CA 1
ATOM 2833 C C . LEU B 1 41 ? 11.234 -27.219 -25.266 1 94.62 41 LEU B C 1
ATOM 2835 O O . LEU B 1 41 ? 11.516 -26.172 -24.672 1 94.62 41 LEU B O 1
ATOM 2839 N N . ALA B 1 42 ? 10.766 -28.234 -24.641 1 92.94 42 ALA B N 1
ATOM 2840 C CA . ALA B 1 42 ? 10.609 -28.297 -23.188 1 92.94 42 ALA B CA 1
ATOM 2841 C C . ALA B 1 42 ? 11.945 -28.047 -22.5 1 92.94 42 ALA B C 1
ATOM 2843 O O . ALA B 1 42 ? 12.008 -27.312 -21.516 1 92.94 42 ALA B O 1
ATOM 2844 N N . GLN B 1 43 ? 12.938 -28.703 -23.047 1 88.81 43 GLN B N 1
ATOM 2845 C CA . GLN B 1 43 ? 14.273 -28.547 -22.484 1 88.81 43 GLN B CA 1
ATOM 2846 C C . GLN B 1 43 ? 14.75 -27.094 -22.625 1 88.81 43 GLN B C 1
ATOM 2848 O O . GLN B 1 43 ? 15.289 -26.531 -21.672 1 88.81 43 GLN B O 1
ATOM 2853 N N . TYR B 1 44 ? 14.547 -26.547 -23.719 1 91 44 TYR B N 1
ATOM 2854 C CA . TYR B 1 44 ? 14.961 -25.172 -23.938 1 91 44 TYR B CA 1
ATOM 2855 C C . TYR B 1 44 ? 14.25 -24.219 -22.969 1 91 44 TYR B C 1
ATOM 2857 O O . TYR B 1 44 ? 14.883 -23.359 -22.359 1 91 44 TYR B O 1
ATOM 2865 N N . ILE B 1 45 ? 12.977 -24.359 -22.828 1 90.25 45 ILE B N 1
ATOM 2866 C CA . ILE B 1 45 ? 12.18 -23.5 -21.953 1 90.25 45 ILE B CA 1
ATOM 2867 C C . ILE B 1 45 ? 12.648 -23.656 -20.516 1 90.25 45 ILE B C 1
ATOM 2869 O O . ILE B 1 45 ? 12.82 -22.672 -19.797 1 90.25 45 ILE B O 1
ATOM 2873 N N . THR B 1 46 ? 12.875 -24.891 -20.172 1 83.44 46 THR B N 1
ATOM 2874 C CA . THR B 1 46 ? 13.273 -25.188 -18.797 1 83.44 46 THR B CA 1
ATOM 2875 C C . THR B 1 46 ? 14.641 -24.578 -18.484 1 83.44 46 THR B C 1
ATOM 2877 O O . THR B 1 46 ? 14.875 -24.094 -17.391 1 83.44 46 THR B O 1
ATOM 2880 N N . GLU B 1 47 ? 15.508 -24.531 -19.516 1 78.75 47 GLU B N 1
ATOM 2881 C CA . GLU B 1 47 ? 16.891 -24.078 -19.312 1 78.75 47 GLU B CA 1
ATOM 2882 C C . GLU B 1 47 ? 17.031 -22.594 -19.578 1 78.75 47 GLU B C 1
ATOM 2884 O O . GLU B 1 47 ? 17.953 -21.953 -19.078 1 78.75 47 GLU B O 1
ATOM 2889 N N . ASN B 1 48 ? 16.109 -22.047 -20.359 1 81.56 48 ASN B N 1
ATOM 2890 C CA . ASN B 1 48 ? 16.234 -20.672 -20.812 1 81.56 48 ASN B CA 1
ATOM 2891 C C . ASN B 1 48 ? 14.938 -19.891 -20.656 1 81.56 48 ASN B C 1
ATOM 2893 O O . ASN B 1 48 ? 14.523 -19.172 -21.562 1 81.56 48 ASN B O 1
ATOM 2897 N N . TYR B 1 49 ? 14.273 -20.141 -19.484 1 80.31 49 TYR B N 1
ATOM 2898 C CA . TYR B 1 49 ? 12.961 -19.516 -19.344 1 80.31 49 TYR B CA 1
ATOM 2899 C C . TYR B 1 49 ? 13.086 -18 -19.312 1 80.31 49 TYR B C 1
ATOM 2901 O O . TYR B 1 49 ? 12.164 -17.297 -19.719 1 80.31 49 TYR B O 1
ATOM 2909 N N . ASP B 1 50 ? 14.195 -17.438 -18.969 1 77.5 50 ASP B N 1
ATOM 2910 C CA . ASP B 1 50 ? 14.406 -16 -18.906 1 77.5 50 ASP B CA 1
ATOM 2911 C C . ASP B 1 50 ? 14.414 -15.375 -20.297 1 77.5 50 ASP B C 1
ATOM 2913 O O . ASP B 1 50 ? 13.977 -14.234 -20.469 1 77.5 50 ASP B O 1
ATOM 2917 N N . ILE B 1 51 ? 14.93 -16.062 -21.156 1 78.94 51 ILE B N 1
ATOM 2918 C CA . ILE B 1 51 ? 14.961 -15.617 -22.547 1 78.94 51 ILE B CA 1
ATOM 2919 C C . ILE B 1 51 ? 13.656 -16 -23.234 1 78.94 51 ILE B C 1
ATOM 2921 O O . ILE B 1 51 ? 13.023 -15.172 -23.906 1 78.94 51 ILE B O 1
ATOM 2925 N N . ALA B 1 52 ? 13.195 -17.203 -23 1 87.69 52 ALA B N 1
ATOM 2926 C CA . ALA B 1 52 ? 12.031 -17.766 -23.656 1 87.69 52 ALA B CA 1
ATOM 2927 C C . ALA B 1 52 ? 10.781 -16.938 -23.391 1 87.69 52 ALA B C 1
ATOM 2929 O O . ALA B 1 52 ? 9.906 -16.828 -24.25 1 87.69 52 ALA B O 1
ATOM 2930 N N . ALA B 1 53 ? 10.766 -16.391 -22.219 1 86.69 53 ALA B N 1
ATOM 2931 C CA . ALA B 1 53 ? 9.57 -15.68 -21.766 1 86.69 53 ALA B CA 1
ATOM 2932 C C . ALA B 1 53 ? 9.273 -14.477 -22.656 1 86.69 53 ALA B C 1
ATOM 2934 O O . ALA B 1 53 ? 8.156 -13.961 -22.656 1 86.69 53 ALA B O 1
ATOM 2935 N N . TYR B 1 54 ? 10.219 -14.109 -23.531 1 84.56 54 TYR B N 1
ATOM 2936 C CA . TYR B 1 54 ? 10.055 -12.852 -24.266 1 84.56 54 TYR B CA 1
ATOM 2937 C C . TYR B 1 54 ? 10.195 -13.07 -25.766 1 84.56 54 TYR B C 1
ATOM 2939 O O . TYR B 1 54 ? 10.273 -12.109 -26.531 1 84.56 54 TYR B O 1
ATOM 2947 N N . LEU B 1 55 ? 10.211 -14.219 -26.172 1 87.06 55 LEU B N 1
ATOM 2948 C CA . LEU B 1 55 ? 10.32 -14.539 -27.578 1 87.06 55 LEU B CA 1
ATOM 2949 C C . LEU B 1 55 ? 8.945 -14.781 -28.203 1 87.06 55 LEU B C 1
ATOM 2951 O O . LEU B 1 55 ? 8.016 -15.211 -27.516 1 87.06 55 LEU B O 1
ATOM 2955 N N . THR B 1 56 ? 8.805 -14.406 -29.438 1 92.31 56 THR B N 1
ATOM 2956 C CA . THR B 1 56 ? 7.625 -14.844 -30.188 1 92.31 56 THR B CA 1
ATOM 2957 C C . THR B 1 56 ? 7.676 -16.344 -30.438 1 92.31 56 THR B C 1
ATOM 2959 O O . THR B 1 56 ? 8.727 -16.969 -30.281 1 92.31 56 THR B O 1
ATOM 2962 N N . ALA B 1 57 ? 6.492 -16.875 -30.859 1 94.25 57 ALA B N 1
ATOM 2963 C CA . ALA B 1 57 ? 6.43 -18.297 -31.156 1 94.25 57 ALA B CA 1
ATOM 2964 C C . ALA B 1 57 ? 7.449 -18.688 -32.219 1 94.25 57 ALA B C 1
ATOM 2966 O O . ALA B 1 57 ? 8.102 -19.734 -32.125 1 94.25 57 ALA B O 1
ATOM 2967 N N . SER B 1 58 ? 7.578 -17.844 -33.188 1 94.25 58 SER B N 1
ATOM 2968 C CA . SER B 1 58 ? 8.5 -18.094 -34.312 1 94.25 58 SER B CA 1
ATOM 2969 C C . SER B 1 58 ? 9.945 -18.094 -33.812 1 94.25 58 SER B C 1
ATOM 2971 O O . SER B 1 58 ? 10.711 -19 -34.156 1 94.25 58 SER B O 1
ATOM 2973 N N . LYS B 1 59 ? 10.305 -17.188 -33.062 1 94.25 59 LYS B N 1
ATOM 2974 C CA . LYS B 1 59 ? 11.672 -17.062 -32.562 1 94.25 59 LYS B CA 1
ATOM 2975 C C . LYS B 1 59 ? 12.008 -18.172 -31.562 1 94.25 59 LYS B C 1
ATOM 2977 O O . LYS B 1 59 ? 13.125 -18.688 -31.547 1 94.25 59 LYS B O 1
ATOM 2982 N N . LEU B 1 60 ? 11.047 -18.438 -30.719 1 95.5 60 LEU B N 1
ATOM 2983 C CA . LEU B 1 60 ? 11.242 -19.531 -29.781 1 95.5 60 LEU B CA 1
ATOM 2984 C C . LEU B 1 60 ? 11.5 -20.844 -30.516 1 95.5 60 LEU B C 1
ATOM 2986 O O . LEU B 1 60 ? 12.375 -21.625 -30.125 1 95.5 60 LEU B O 1
ATOM 2990 N N . GLY B 1 61 ? 10.703 -21.109 -31.547 1 95.44 61 GLY B N 1
ATOM 2991 C CA . GLY B 1 61 ? 10.93 -22.266 -32.375 1 95.44 61 GLY B CA 1
ATOM 2992 C C . GLY B 1 61 ? 12.336 -22.328 -32.969 1 95.44 61 GLY B C 1
ATOM 2993 O O . GLY B 1 61 ? 13 -23.359 -32.875 1 95.44 61 GLY B O 1
ATOM 2994 N N . LYS B 1 62 ? 12.773 -21.203 -33.438 1 93.25 62 LYS B N 1
ATOM 2995 C CA . LYS B 1 62 ? 14.102 -21.109 -34.031 1 93.25 62 LYS B CA 1
ATOM 2996 C C . LYS B 1 62 ? 15.188 -21.422 -33 1 93.25 62 LYS B C 1
ATOM 2998 O O . LYS B 1 62 ? 16.109 -22.188 -33.281 1 93.25 62 LYS B O 1
ATOM 3003 N N . GLU B 1 63 ? 15.047 -20.891 -31.875 1 92.88 63 GLU B N 1
ATOM 3004 C CA . GLU B 1 63 ? 16.047 -21.062 -30.828 1 92.88 63 GLU B CA 1
ATOM 3005 C C . GLU B 1 63 ? 16.062 -22.516 -30.328 1 92.88 63 GLU B C 1
ATOM 3007 O O . GLU B 1 63 ? 17.125 -23.031 -29.984 1 92.88 63 GLU B O 1
ATOM 3012 N N . ALA B 1 64 ? 14.93 -23.078 -30.281 1 93.44 64 ALA B N 1
ATOM 3013 C CA . ALA B 1 64 ? 14.812 -24.438 -29.766 1 93.44 64 ALA B CA 1
ATOM 3014 C C . ALA B 1 64 ? 15.023 -25.469 -30.875 1 93.44 64 ALA B C 1
ATOM 3016 O O . ALA B 1 64 ? 15.109 -26.672 -30.609 1 93.44 64 ALA B O 1
ATOM 3017 N N . GLY B 1 65 ? 15.086 -25.047 -32.094 1 92.81 65 GLY B N 1
ATOM 3018 C CA . GLY B 1 65 ? 15.32 -25.938 -33.219 1 92.81 65 GLY B CA 1
ATOM 3019 C C . GLY B 1 65 ? 14.07 -26.672 -33.656 1 92.81 65 GLY B C 1
ATOM 3020 O O . GLY B 1 65 ? 14.133 -27.844 -34.031 1 92.81 65 GLY B O 1
ATOM 3021 N N . VAL B 1 66 ? 12.992 -26.031 -33.469 1 95.31 66 VAL B N 1
ATOM 3022 C CA . VAL B 1 66 ? 11.727 -26.625 -33.938 1 95.31 66 VAL B CA 1
ATOM 3023 C C . VAL B 1 66 ? 10.938 -25.594 -34.719 1 95.31 66 VAL B C 1
ATOM 3025 O O . VAL B 1 66 ? 11.344 -24.438 -34.844 1 95.31 66 VAL B O 1
ATOM 3028 N N . SER B 1 67 ? 9.836 -26.016 -35.344 1 93.06 67 SER B N 1
ATOM 3029 C CA . SER B 1 67 ? 8.992 -25.094 -36.125 1 93.06 67 SER B CA 1
ATOM 3030 C C . SER B 1 67 ? 8.07 -24.297 -35.219 1 93.06 67 SER B C 1
ATOM 3032 O O . SER B 1 67 ? 7.797 -24.703 -34.094 1 93.06 67 SER B O 1
ATOM 3034 N N . GLU B 1 68 ? 7.648 -23.156 -35.75 1 94.81 68 GLU B N 1
ATOM 3035 C CA . GLU B 1 68 ? 6.648 -22.344 -35.031 1 94.81 68 GLU B CA 1
ATOM 3036 C C . GLU B 1 68 ? 5.395 -23.172 -34.75 1 94.81 68 GLU B C 1
ATOM 3038 O O . GLU B 1 68 ? 4.801 -23.031 -33.688 1 94.81 68 GLU B O 1
ATOM 3043 N N . SER B 1 69 ? 5 -23.984 -35.75 1 93.38 69 SER B N 1
ATOM 3044 C CA . SER B 1 69 ? 3.824 -24.828 -35.562 1 93.38 69 SER B CA 1
ATOM 3045 C C . SER B 1 69 ? 4.008 -25.797 -34.406 1 93.38 69 SER B C 1
ATOM 3047 O O . SER B 1 69 ? 3.064 -26.062 -33.656 1 93.38 69 SER B O 1
ATOM 3049 N N . THR B 1 70 ? 5.172 -26.312 -34.188 1 94.25 70 THR B N 1
ATOM 3050 C CA . THR B 1 70 ? 5.488 -27.203 -33.094 1 94.25 70 THR B CA 1
ATOM 3051 C C . THR B 1 70 ? 5.344 -26.469 -31.75 1 94.25 70 THR B C 1
ATOM 3053 O O . THR B 1 70 ? 4.859 -27.031 -30.781 1 94.25 70 THR B O 1
ATOM 3056 N N . VAL B 1 71 ? 5.766 -25.188 -31.688 1 96.31 71 VAL B N 1
ATOM 3057 C CA . VAL B 1 71 ? 5.645 -24.375 -30.484 1 96.31 71 VAL B CA 1
ATOM 3058 C C . VAL B 1 71 ? 4.172 -24.203 -30.109 1 96.31 71 VAL B C 1
ATOM 3060 O O . VAL B 1 71 ? 3.789 -24.359 -28.953 1 96.31 71 VAL B O 1
ATOM 3063 N N . VAL B 1 72 ? 3.393 -23.953 -31.141 1 94.56 72 VAL B N 1
ATOM 3064 C CA . VAL B 1 72 ? 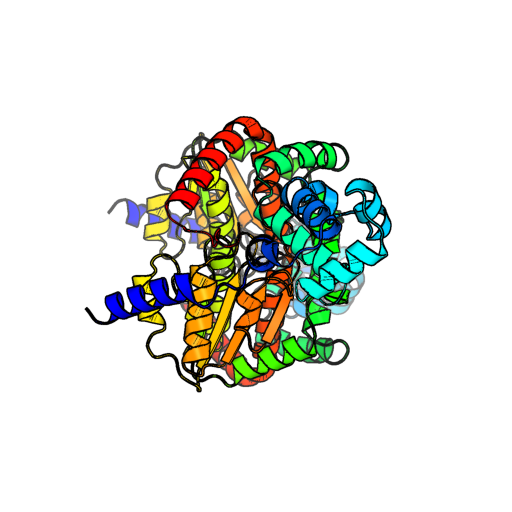1.97 -23.719 -30.922 1 94.56 72 VAL B CA 1
ATOM 3065 C C . VAL B 1 72 ? 1.296 -25.016 -30.469 1 94.56 72 VAL B C 1
ATOM 3067 O O . VAL B 1 72 ? 0.488 -25 -29.531 1 94.56 72 VAL B O 1
ATOM 3070 N N . ARG B 1 73 ? 1.597 -26.109 -31.078 1 92.88 73 ARG B N 1
ATOM 3071 C CA . ARG B 1 73 ? 1.021 -27.391 -30.688 1 92.88 73 ARG B CA 1
ATOM 3072 C C . ARG B 1 73 ? 1.455 -27.797 -29.297 1 92.88 73 ARG B C 1
ATOM 3074 O O . ARG B 1 73 ? 0.689 -28.422 -28.547 1 92.88 73 ARG B O 1
ATOM 3081 N N . PHE B 1 74 ? 2.703 -27.484 -28.969 1 95.06 74 PHE B N 1
ATOM 3082 C CA . PHE B 1 74 ? 3.24 -27.75 -27.641 1 95.06 74 PHE B CA 1
ATOM 3083 C C . PHE B 1 74 ? 2.414 -27.047 -26.562 1 95.06 74 PHE B C 1
ATOM 3085 O O . PHE B 1 74 ? 2.119 -27.641 -25.516 1 95.06 74 PHE B O 1
ATOM 3092 N N . ALA B 1 75 ? 2.07 -25.797 -26.828 1 94 75 ALA B N 1
ATOM 3093 C CA . ALA B 1 75 ? 1.237 -25.031 -25.891 1 94 75 ALA B CA 1
ATOM 3094 C C . ALA B 1 75 ? -0.08 -25.75 -25.625 1 94 75 ALA B C 1
ATOM 3096 O O . ALA B 1 75 ? -0.487 -25.906 -24.469 1 94 75 ALA B O 1
ATOM 3097 N N . TYR B 1 76 ? -0.665 -26.281 -26.656 1 91.31 76 TYR B N 1
ATOM 3098 C CA . TYR B 1 76 ? -1.937 -26.984 -26.516 1 91.31 76 TYR B CA 1
ATOM 3099 C C . TYR B 1 76 ? -1.749 -28.312 -25.797 1 91.31 76 TYR B C 1
ATOM 3101 O O . TYR B 1 76 ? -2.594 -28.719 -25 1 91.31 76 TYR B O 1
ATOM 3109 N N . GLN B 1 77 ? -0.704 -28.938 -26.047 1 90.5 77 GLN B N 1
ATOM 3110 C CA . GLN B 1 77 ? -0.417 -30.219 -25.391 1 90.5 77 GLN B CA 1
ATOM 3111 C C . GLN B 1 77 ? -0.24 -30.047 -23.891 1 90.5 77 GLN B C 1
ATOM 3113 O O . GLN B 1 77 ? -0.547 -30.953 -23.109 1 90.5 77 GLN B O 1
ATOM 3118 N N . LEU B 1 78 ? 0.256 -28.906 -23.531 1 91 78 LEU B N 1
ATOM 3119 C CA . LEU B 1 78 ? 0.451 -28.594 -22.109 1 91 78 LEU B CA 1
ATOM 3120 C C . LEU B 1 78 ? -0.807 -27.984 -21.516 1 91 78 LEU B C 1
ATOM 3122 O O . LEU B 1 78 ? -0.773 -27.453 -20.406 1 91 78 LEU B O 1
ATOM 3126 N N . ASP B 1 79 ? -1.854 -27.922 -22.281 1 86.62 79 ASP B N 1
ATOM 3127 C CA . ASP B 1 79 ? -3.188 -27.516 -21.859 1 86.62 79 ASP B CA 1
ATOM 3128 C C . ASP B 1 79 ? -3.281 -25.984 -21.734 1 86.62 79 ASP B C 1
ATOM 3130 O O . ASP B 1 79 ? -3.955 -25.469 -20.844 1 86.62 79 ASP B O 1
ATOM 3134 N N . TYR B 1 80 ? -2.463 -25.344 -22.547 1 88.94 80 TYR B N 1
ATOM 3135 C CA . TYR B 1 80 ? -2.602 -23.906 -22.656 1 88.94 80 TYR B CA 1
ATOM 3136 C C . TYR B 1 80 ? -3.375 -23.531 -23.922 1 88.94 80 TYR B C 1
ATOM 3138 O O . TYR B 1 80 ? -3.418 -24.297 -24.875 1 88.94 80 TYR B O 1
ATOM 3146 N N . GLU B 1 81 ? -3.994 -22.344 -23.828 1 86.94 81 GLU B N 1
ATOM 3147 C CA . GLU B 1 81 ? -4.75 -21.875 -24.984 1 86.94 81 GLU B CA 1
ATOM 3148 C C . GLU B 1 81 ? -3.854 -21.109 -25.953 1 86.94 81 GLU B C 1
ATOM 3150 O O . GLU B 1 81 ? -4.023 -19.906 -26.141 1 86.94 81 GLU B O 1
ATOM 3155 N N . GLY B 1 82 ? -2.879 -21.812 -26.516 1 88.5 82 GLY B N 1
ATOM 3156 C CA . GLY B 1 82 ? -1.993 -21.234 -27.516 1 88.5 82 GLY B CA 1
ATOM 3157 C C . GLY B 1 82 ? -0.699 -20.703 -26.922 1 88.5 82 GLY B C 1
ATOM 3158 O O . GLY B 1 82 ? -0.448 -20.859 -25.719 1 88.5 82 GLY B O 1
ATOM 3159 N N . TYR B 1 83 ? 0.051 -20.109 -27.75 1 92.12 83 TYR B N 1
ATOM 3160 C CA . TYR B 1 83 ? 1.386 -19.656 -27.359 1 92.12 83 TYR B CA 1
ATOM 3161 C C . TYR B 1 83 ? 1.311 -18.484 -26.406 1 92.12 83 TYR B C 1
ATOM 3163 O O . TYR B 1 83 ? 2.078 -18.406 -25.438 1 92.12 83 TYR B O 1
ATOM 3171 N N . PRO B 1 84 ? 0.373 -17.594 -26.562 1 89.62 84 PRO B N 1
ATOM 3172 C CA . PRO B 1 84 ? 0.351 -16.469 -25.641 1 89.62 84 PRO B CA 1
ATOM 3173 C C . PRO B 1 84 ? 0.172 -16.891 -24.172 1 89.62 84 PRO B C 1
ATOM 3175 O O . PRO B 1 84 ? 0.818 -16.344 -23.281 1 89.62 84 PRO B O 1
ATOM 3178 N N . GLU B 1 85 ? -0.605 -17.844 -23.969 1 88.06 85 GLU B N 1
ATOM 3179 C CA . GLU B 1 85 ? -0.807 -18.344 -22.609 1 88.06 85 GLU B CA 1
ATOM 3180 C C . GLU B 1 85 ? 0.432 -19.062 -22.109 1 88.06 85 GLU B C 1
ATOM 3182 O O . GLU B 1 85 ? 0.781 -18.953 -20.922 1 88.06 85 GLU B O 1
ATOM 3187 N N . LEU B 1 86 ? 1.011 -19.859 -23 1 91.06 86 LEU B N 1
ATOM 3188 C CA . LEU B 1 86 ? 2.258 -20.531 -22.625 1 91.06 86 LEU B CA 1
ATOM 3189 C C . LEU B 1 86 ? 3.328 -19.5 -22.266 1 91.06 86 LEU B C 1
ATOM 3191 O O . LEU B 1 86 ? 4.039 -19.672 -21.266 1 91.06 86 LEU B O 1
ATOM 3195 N N . GLN B 1 87 ? 3.381 -18.453 -22.969 1 89.12 87 GLN B N 1
ATOM 3196 C CA . GLN B 1 87 ? 4.355 -17.406 -22.719 1 89.12 87 GLN B CA 1
ATOM 3197 C C . GLN B 1 87 ? 4.137 -16.766 -21.344 1 89.12 87 GLN B C 1
ATOM 3199 O O . GLN B 1 87 ? 5.098 -16.531 -20.625 1 89.12 87 GLN B O 1
ATOM 3204 N N . LYS B 1 88 ? 2.961 -16.562 -21.016 1 83.94 88 LYS B N 1
ATOM 3205 C CA . LYS B 1 88 ? 2.641 -16.016 -19.688 1 83.94 88 LYS B CA 1
ATOM 3206 C C . LYS B 1 88 ? 3.084 -16.969 -18.578 1 83.94 88 LYS B C 1
ATOM 3208 O O . LYS B 1 88 ? 3.58 -16.531 -17.547 1 83.94 88 LYS B O 1
ATOM 3213 N N . ALA B 1 89 ? 2.811 -18.203 -18.844 1 82.88 89 ALA B N 1
ATOM 3214 C CA . ALA B 1 89 ? 3.229 -19.203 -17.875 1 82.88 89 ALA B CA 1
ATOM 3215 C C . ALA B 1 89 ? 4.742 -19.203 -17.688 1 82.88 89 ALA B C 1
ATOM 3217 O O . ALA B 1 89 ? 5.242 -19.359 -16.578 1 82.88 89 ALA B O 1
ATOM 3218 N N . ILE B 1 90 ? 5.484 -19.031 -18.797 1 84.06 90 ILE B N 1
ATOM 3219 C CA . ILE B 1 90 ? 6.938 -18.938 -18.719 1 84.06 90 ILE B CA 1
ATOM 3220 C C . ILE B 1 90 ? 7.336 -17.703 -17.938 1 84.06 90 ILE B C 1
ATOM 3222 O O . ILE B 1 90 ? 8.234 -17.75 -17.094 1 84.06 90 ILE B O 1
ATOM 3226 N N . GLN B 1 91 ? 6.602 -16.688 -18.172 1 76.88 91 GLN B N 1
ATOM 3227 C CA . GLN B 1 91 ? 6.891 -15.43 -17.484 1 76.88 91 GLN B CA 1
ATOM 3228 C C . GLN B 1 91 ? 6.695 -15.57 -15.969 1 76.88 91 GLN B C 1
ATOM 3230 O O . GLN B 1 91 ? 7.434 -14.977 -15.188 1 76.88 91 GLN B O 1
ATOM 3235 N N . VAL B 1 92 ? 5.777 -16.266 -15.641 1 72.62 92 VAL B N 1
ATOM 3236 C CA . VAL B 1 92 ? 5.539 -16.531 -14.227 1 72.62 92 VAL B CA 1
ATOM 3237 C C . VAL B 1 92 ? 6.762 -17.219 -13.609 1 72.62 92 VAL B C 1
ATOM 3239 O O . VAL B 1 92 ? 7.152 -16.906 -12.484 1 72.62 92 VAL B O 1
ATOM 3242 N N . ILE B 1 93 ? 7.312 -18.109 -14.305 1 72 93 ILE B N 1
ATOM 3243 C CA . ILE B 1 93 ? 8.508 -18.797 -13.836 1 72 93 ILE B CA 1
ATOM 3244 C C . ILE B 1 93 ? 9.641 -17.797 -13.656 1 72 93 ILE B C 1
ATOM 3246 O O . ILE B 1 93 ? 10.375 -17.844 -12.656 1 72 93 ILE B O 1
ATOM 3250 N N . VAL B 1 94 ? 9.742 -16.969 -14.68 1 70.44 94 VAL B N 1
ATOM 3251 C CA . VAL B 1 94 ? 10.789 -15.961 -14.617 1 70.44 94 VAL B CA 1
ATOM 3252 C C . VAL B 1 94 ? 10.609 -15.109 -13.359 1 70.44 94 VAL B C 1
ATOM 3254 O O . VAL B 1 94 ? 11.57 -14.867 -12.625 1 70.44 94 VAL B O 1
ATOM 3257 N N . LYS B 1 95 ? 9.461 -14.75 -13.18 1 67.19 95 LYS B N 1
ATOM 3258 C CA . LYS B 1 95 ? 9.164 -13.883 -12.039 1 67.19 95 LYS B CA 1
ATOM 3259 C C . LYS B 1 95 ? 9.398 -14.602 -10.719 1 67.19 95 LYS B C 1
ATOM 3261 O O . LYS B 1 95 ? 9.859 -14 -9.75 1 67.19 95 LYS B O 1
ATOM 3266 N N . THR B 1 96 ? 9.031 -15.789 -10.797 1 64.56 96 THR B N 1
ATOM 3267 C CA . THR B 1 96 ? 9.117 -16.578 -9.578 1 64.56 96 THR B CA 1
ATOM 3268 C C . THR B 1 96 ? 10.562 -16.984 -9.281 1 64.56 96 THR B C 1
ATOM 3270 O O . THR B 1 96 ? 10.961 -17.062 -8.125 1 64.56 96 THR B O 1
ATOM 3273 N N . ASN B 1 97 ? 11.227 -17.281 -10.383 1 61.31 97 ASN B N 1
ATOM 3274 C CA . ASN B 1 97 ? 12.586 -17.781 -10.211 1 61.31 97 ASN B CA 1
ATOM 3275 C C . ASN B 1 97 ? 13.617 -16.656 -10.281 1 61.31 97 ASN B C 1
ATOM 3277 O O . ASN B 1 97 ? 14.797 -16.875 -10 1 61.31 97 ASN B O 1
ATOM 3281 N N . SER B 1 98 ? 13.141 -15.594 -10.867 1 57.31 98 SER B N 1
ATOM 3282 C CA . SER B 1 98 ? 14.133 -14.531 -10.953 1 57.31 98 SER B CA 1
ATOM 3283 C C . SER B 1 98 ? 14.688 -14.164 -9.578 1 57.31 98 SER B C 1
ATOM 3285 O O . SER B 1 98 ? 13.922 -13.977 -8.633 1 57.31 98 SER B O 1
ATOM 3287 N N . ASN B 1 99 ? 15.93 -14.539 -9.414 1 58.66 99 ASN B N 1
ATOM 3288 C CA . ASN B 1 99 ? 16.594 -14.188 -8.156 1 58.66 99 ASN B CA 1
ATOM 3289 C C . ASN B 1 99 ? 16.734 -12.68 -8.008 1 58.66 99 ASN B C 1
ATOM 3291 O O . ASN B 1 99 ? 16.875 -11.969 -9.008 1 58.66 99 ASN B O 1
ATOM 3295 N N . SER B 1 100 ? 16.359 -12.219 -6.887 1 56.88 100 SER B N 1
ATOM 3296 C CA . SER B 1 100 ? 16.516 -10.82 -6.5 1 56.88 100 SER B CA 1
ATOM 3297 C C . SER B 1 100 ? 17.859 -10.266 -6.945 1 56.88 100 SER B C 1
ATOM 3299 O O . SER B 1 100 ? 17.953 -9.109 -7.359 1 56.88 100 SER B O 1
ATOM 3301 N N . ILE B 1 101 ? 18.75 -11.125 -7.07 1 55.09 101 ILE B N 1
ATOM 3302 C CA . ILE B 1 101 ? 20.109 -10.695 -7.371 1 55.09 101 ILE B CA 1
ATOM 3303 C C . ILE B 1 101 ? 20.219 -10.289 -8.836 1 55.09 101 ILE B C 1
ATOM 3305 O O . ILE B 1 101 ? 20.781 -9.242 -9.164 1 55.09 101 ILE B O 1
ATOM 3309 N N . GLN B 1 102 ? 19.719 -11.141 -9.656 1 58.84 102 GLN B N 1
ATOM 3310 C CA . GLN B 1 102 ? 19.75 -10.852 -11.086 1 58.84 102 GLN B CA 1
ATOM 3311 C C . GLN B 1 102 ? 18.953 -9.586 -11.406 1 58.84 102 GLN B C 1
ATOM 3313 O O . GLN B 1 102 ? 19.391 -8.773 -12.234 1 58.84 102 GLN B O 1
ATOM 3318 N N . ARG B 1 103 ? 18.031 -9.422 -10.742 1 61.66 103 ARG B N 1
ATOM 3319 C CA . ARG B 1 103 ? 17.188 -8.258 -10.984 1 61.66 103 ARG B CA 1
ATOM 3320 C C . ARG B 1 103 ? 17.891 -6.973 -10.555 1 61.66 103 ARG B C 1
ATOM 3322 O O . ARG B 1 103 ? 17.766 -5.945 -11.227 1 61.66 103 ARG B O 1
ATOM 3329 N N . MET B 1 104 ? 18.484 -7.062 -9.484 1 60 104 MET B N 1
ATOM 3330 C CA . MET B 1 104 ? 19.203 -5.902 -8.969 1 60 104 MET B CA 1
ATOM 3331 C C . MET B 1 104 ? 20.266 -5.434 -9.969 1 60 104 MET B C 1
ATOM 3333 O O . MET B 1 104 ? 20.438 -4.23 -10.172 1 60 104 MET B O 1
ATOM 3337 N N . SER B 1 105 ? 20.891 -6.352 -10.562 1 59.78 105 SER B N 1
ATOM 3338 C CA . SER B 1 105 ? 21.922 -6.016 -11.523 1 59.78 105 SER B CA 1
ATOM 3339 C C . SER B 1 105 ? 21.344 -5.324 -12.758 1 59.78 105 SER B C 1
ATOM 3341 O O . SER B 1 105 ? 21.922 -4.359 -13.266 1 59.78 105 SER B O 1
ATOM 3343 N N . LEU B 1 106 ? 20.219 -5.777 -13.156 1 57.31 106 LEU B N 1
ATOM 3344 C CA . LEU B 1 106 ? 19.562 -5.207 -14.336 1 57.31 106 LEU B CA 1
ATOM 3345 C C . LEU B 1 106 ? 18.969 -3.838 -14.016 1 57.31 106 LEU B C 1
ATOM 3347 O O . LEU B 1 106 ? 18.969 -2.947 -14.867 1 57.31 106 LEU B O 1
ATOM 3351 N N . SER B 1 107 ? 18.516 -3.682 -12.812 1 61.53 107 SER B N 1
ATOM 3352 C CA . SER B 1 107 ? 17.859 -2.455 -12.391 1 61.53 107 SER B CA 1
ATOM 3353 C C . SER B 1 107 ? 18.844 -1.295 -12.297 1 61.53 107 SER B C 1
ATOM 3355 O O . SER B 1 107 ? 18.484 -0.151 -12.594 1 61.53 107 SER B O 1
ATOM 3357 N N . SER B 1 108 ? 19.984 -1.567 -11.945 1 61.06 108 SER B N 1
ATOM 3358 C CA . SER B 1 108 ? 21 -0.521 -11.789 1 61.06 108 SER B CA 1
ATOM 3359 C C . SER B 1 108 ? 21.188 0.258 -13.086 1 61.06 108 SER B C 1
ATOM 3361 O O . SER B 1 108 ? 21.328 1.481 -13.062 1 61.06 108 SER B O 1
ATOM 3363 N N . LYS B 1 109 ? 21.156 -0.378 -14.148 1 58.72 109 LYS B N 1
ATOM 3364 C CA . LYS B 1 109 ? 21.328 0.289 -15.438 1 58.72 109 LYS B CA 1
ATOM 3365 C C . LYS B 1 109 ? 20.109 1.143 -15.789 1 58.72 109 LYS B C 1
ATOM 3367 O O . LYS B 1 109 ? 20.25 2.246 -16.312 1 58.72 109 LYS B O 1
ATOM 3372 N N . ARG B 1 110 ? 19 0.671 -15.445 1 59.66 110 ARG B N 1
ATOM 3373 C CA . ARG B 1 110 ? 17.75 1.354 -15.75 1 59.66 110 ARG B CA 1
ATOM 3374 C C . ARG B 1 110 ? 17.625 2.648 -14.953 1 59.66 110 ARG B C 1
ATOM 3376 O O . ARG B 1 110 ? 17.109 3.648 -15.461 1 59.66 110 ARG B O 1
ATOM 3383 N N . TYR B 1 111 ? 18.109 2.656 -13.773 1 67.75 111 TYR B N 1
ATOM 3384 C CA . TYR B 1 111 ? 17.875 3.775 -12.859 1 67.75 111 TYR B CA 1
ATOM 3385 C C . TYR B 1 111 ? 18.969 4.828 -13.008 1 67.75 111 TYR B C 1
ATOM 3387 O O . TYR B 1 111 ? 18.859 5.922 -12.453 1 67.75 111 TYR B O 1
ATOM 3395 N N . GLN B 1 112 ? 19.969 4.645 -13.719 1 61.91 112 GLN B N 1
ATOM 3396 C CA . GLN B 1 112 ? 21.078 5.582 -13.883 1 61.91 112 GLN B CA 1
ATOM 3397 C C . GLN B 1 112 ? 20.625 6.832 -14.633 1 61.91 112 GLN B C 1
ATOM 3399 O O . GLN B 1 112 ? 21.078 7.938 -14.336 1 61.91 112 GLN B O 1
ATOM 3404 N N . GLU B 1 113 ? 19.672 6.734 -15.492 1 61.19 113 GLU B N 1
ATOM 3405 C CA . GLU B 1 113 ? 19.312 7.891 -16.312 1 61.19 113 GLU B CA 1
ATOM 3406 C C . GLU B 1 113 ? 18.297 8.781 -15.594 1 61.19 113 GLU B C 1
ATOM 3408 O O . GLU B 1 113 ? 18.5 9.992 -15.492 1 61.19 113 GLU B O 1
ATOM 3413 N N . LYS B 1 114 ? 17.281 8.281 -15.117 1 71.12 114 LYS B N 1
ATOM 3414 C CA . LYS B 1 114 ? 16.172 9.078 -14.602 1 71.12 114 LYS B CA 1
ATOM 3415 C C . LYS B 1 114 ? 16.172 9.094 -13.078 1 71.12 114 LYS B C 1
ATOM 3417 O O . LYS B 1 114 ? 15.508 9.93 -12.461 1 71.12 114 LYS B O 1
ATOM 3422 N N . GLY B 1 115 ? 16.922 8.352 -12.422 1 82.56 115 GLY B N 1
ATOM 3423 C CA . GLY B 1 115 ? 16.859 8.188 -10.984 1 82.56 115 GLY B CA 1
ATOM 3424 C C . GLY B 1 115 ? 15.852 7.145 -10.539 1 82.56 115 GLY B C 1
ATOM 3425 O O . GLY B 1 115 ? 14.859 6.902 -11.227 1 82.56 115 GLY B O 1
ATOM 3426 N N . VAL B 1 116 ? 16.031 6.574 -9.461 1 87.31 116 VAL B N 1
ATOM 3427 C CA . VAL B 1 116 ? 15.242 5.457 -8.953 1 87.31 116 VAL B CA 1
ATOM 3428 C C . VAL B 1 116 ? 13.836 5.941 -8.609 1 87.31 116 VAL B C 1
ATOM 3430 O O . VAL B 1 116 ? 12.844 5.316 -8.984 1 87.31 116 VAL B O 1
ATOM 3433 N N . LEU B 1 117 ? 13.727 7.113 -7.965 1 91.69 117 LEU B N 1
ATOM 3434 C CA . LEU B 1 117 ? 12.453 7.648 -7.496 1 91.69 117 LEU B CA 1
ATOM 3435 C C . LEU B 1 117 ? 11.492 7.859 -8.656 1 91.69 117 LEU B C 1
ATOM 3437 O O . LEU B 1 117 ? 10.406 7.273 -8.688 1 91.69 117 LEU B O 1
ATOM 3441 N N . LYS B 1 118 ? 11.914 8.633 -9.617 1 87.06 118 LYS B N 1
ATOM 3442 C CA . LYS B 1 118 ? 11.055 8.977 -10.75 1 87.06 118 LYS B CA 1
ATOM 3443 C C . LYS B 1 118 ? 10.727 7.734 -11.578 1 87.06 118 LYS B C 1
ATOM 3445 O O . LYS B 1 118 ? 9.586 7.57 -12.023 1 87.06 118 LYS B O 1
ATOM 3450 N N . SER B 1 119 ? 11.664 6.863 -11.75 1 85.81 119 SER B N 1
ATOM 3451 C CA . SER B 1 119 ? 11.453 5.656 -12.547 1 85.81 119 SER B CA 1
ATOM 3452 C C . SER B 1 119 ? 10.391 4.758 -11.922 1 85.81 119 SER B C 1
ATOM 3454 O O . SER B 1 119 ? 9.516 4.246 -12.625 1 85.81 119 SER B O 1
ATOM 3456 N N . ILE B 1 120 ? 10.461 4.617 -10.656 1 90.38 120 ILE B N 1
ATOM 3457 C CA . ILE B 1 120 ? 9.531 3.727 -9.969 1 90.38 120 ILE B CA 1
ATOM 3458 C C . ILE B 1 120 ? 8.133 4.336 -9.977 1 90.38 120 ILE B C 1
ATOM 3460 O O . ILE B 1 120 ? 7.148 3.645 -10.266 1 90.38 120 ILE B O 1
ATOM 3464 N N . LEU B 1 121 ? 8.023 5.641 -9.68 1 91.69 121 LEU B N 1
ATOM 3465 C CA . LEU B 1 121 ? 6.719 6.293 -9.688 1 91.69 121 LEU B CA 1
ATOM 3466 C C . LEU B 1 121 ? 6.094 6.246 -11.078 1 91.69 121 LEU B C 1
ATOM 3468 O O . LEU B 1 121 ? 4.891 6.008 -11.219 1 91.69 121 LEU B O 1
ATOM 3472 N N . TYR B 1 122 ? 6.922 6.434 -12.07 1 86.5 122 TYR B N 1
ATOM 3473 C CA . TYR B 1 122 ? 6.434 6.363 -13.445 1 86.5 122 TYR B CA 1
ATOM 3474 C C . TYR B 1 122 ? 5.98 4.949 -13.789 1 86.5 122 TYR B C 1
ATOM 3476 O O . TYR B 1 122 ? 4.934 4.758 -14.406 1 86.5 122 TYR B O 1
ATOM 3484 N N . THR B 1 123 ? 6.781 4 -13.445 1 86.94 123 THR B N 1
ATOM 3485 C CA . THR B 1 123 ? 6.441 2.605 -13.711 1 86.94 123 THR B CA 1
ATOM 3486 C C . THR B 1 123 ? 5.141 2.227 -13.016 1 86.94 123 THR B C 1
ATOM 3488 O O . THR B 1 123 ? 4.273 1.586 -13.617 1 86.94 123 THR B O 1
ATOM 3491 N N . ASP B 1 124 ? 5.023 2.615 -11.75 1 92.88 124 ASP B N 1
ATOM 3492 C CA . ASP B 1 124 ? 3.801 2.324 -11 1 92.88 124 ASP B CA 1
ATOM 3493 C C . ASP B 1 124 ? 2.588 2.977 -11.664 1 92.88 124 ASP B C 1
ATOM 3495 O O . ASP B 1 124 ? 1.51 2.379 -11.719 1 92.88 124 ASP B O 1
ATOM 3499 N N . SER B 1 125 ? 2.768 4.219 -12.156 1 90.88 125 SER B N 1
ATOM 3500 C CA . SER B 1 125 ? 1.68 4.906 -12.844 1 90.88 125 SER B CA 1
ATOM 3501 C C . SER B 1 125 ? 1.271 4.164 -14.117 1 90.88 125 SER B C 1
ATOM 3503 O O . SER B 1 125 ? 0.08 4.004 -14.391 1 90.88 125 SER B O 1
ATOM 3505 N N . GLU B 1 126 ? 2.225 3.695 -14.844 1 86.19 126 GLU B N 1
ATOM 3506 C CA . GLU B 1 126 ? 1.963 2.951 -16.078 1 86.19 126 GLU B CA 1
ATOM 3507 C C . GLU B 1 126 ? 1.279 1.619 -15.773 1 86.19 126 GLU B C 1
ATOM 3509 O O . GLU B 1 126 ? 0.382 1.199 -16.516 1 86.19 126 GLU B O 1
ATOM 3514 N N . ARG B 1 127 ? 1.711 1.023 -14.719 1 88.81 127 ARG B N 1
ATOM 3515 C CA . ARG B 1 127 ? 1.138 -0.27 -14.359 1 88.81 127 ARG B CA 1
ATOM 3516 C C . ARG B 1 127 ? -0.321 -0.126 -13.945 1 88.81 127 ARG B C 1
ATOM 3518 O O . ARG B 1 127 ? -1.137 -1.014 -14.203 1 88.81 127 ARG B O 1
ATOM 3525 N N . LEU B 1 128 ? -0.603 0.943 -13.266 1 92.88 128 LEU B N 1
ATOM 3526 C CA . LEU B 1 128 ? -1.998 1.21 -12.938 1 92.88 128 LEU B CA 1
ATOM 3527 C C . LEU B 1 128 ? -2.842 1.347 -14.195 1 92.88 128 LEU B C 1
ATOM 3529 O O . LEU B 1 128 ? -3.941 0.793 -14.273 1 92.88 128 LEU B O 1
ATOM 3533 N N . ARG B 1 129 ? -2.301 2.01 -15.156 1 84.44 129 ARG B N 1
ATOM 3534 C CA . ARG B 1 129 ? -3.014 2.182 -16.422 1 84.44 129 ARG B CA 1
ATOM 3535 C C . ARG B 1 129 ? -3.178 0.849 -17.141 1 84.44 129 ARG B C 1
ATOM 3537 O O . ARG B 1 129 ? -4.23 0.575 -17.719 1 84.44 129 ARG B O 1
ATOM 3544 N N . ASP B 1 130 ? -2.152 0.05 -17.062 1 82.44 130 ASP B N 1
ATOM 3545 C CA . ASP B 1 130 ? -2.213 -1.279 -17.656 1 82.44 130 ASP B CA 1
ATOM 3546 C C . ASP B 1 130 ? -3.279 -2.139 -16.984 1 82.44 130 ASP B C 1
ATOM 3548 O O . ASP B 1 130 ? -3.959 -2.926 -17.656 1 82.44 130 ASP B O 1
ATOM 3552 N N . THR B 1 131 ? -3.35 -2.012 -15.695 1 86.56 131 THR B N 1
ATOM 3553 C CA . THR B 1 131 ? -4.324 -2.771 -14.93 1 86.56 131 THR B CA 1
ATOM 3554 C C . THR B 1 131 ? -5.746 -2.381 -15.32 1 86.56 131 THR B C 1
ATOM 3556 O O . THR B 1 131 ? -6.645 -3.229 -15.352 1 86.56 131 THR B O 1
ATOM 3559 N N . ILE B 1 132 ? -5.949 -1.116 -15.617 1 81.56 132 ILE B N 1
ATOM 3560 C CA . ILE B 1 132 ? -7.25 -0.63 -16.062 1 81.56 132 ILE B CA 1
ATOM 3561 C C . ILE B 1 132 ? -7.605 -1.269 -17.406 1 81.56 132 ILE B C 1
ATOM 3563 O O . ILE B 1 132 ? -8.742 -1.695 -17.609 1 81.56 132 ILE B O 1
ATOM 3567 N N . GLN B 1 133 ? -6.668 -1.391 -18.234 1 76.12 133 GLN B N 1
ATOM 3568 C CA . GLN B 1 133 ? -6.902 -1.811 -19.609 1 76.12 133 GLN B CA 1
ATOM 3569 C C . GLN B 1 133 ? -7.016 -3.33 -19.719 1 76.12 133 GLN B C 1
ATOM 3571 O O . GLN B 1 133 ? -7.867 -3.846 -20.438 1 76.12 133 GLN B O 1
ATOM 3576 N N . SER B 1 134 ? -6.129 -4.07 -18.953 1 76.81 134 SER B N 1
ATOM 3577 C CA . SER B 1 134 ? -6.047 -5.5 -19.219 1 76.81 134 SER B CA 1
ATOM 3578 C C . SER B 1 134 ? -6.055 -6.312 -17.938 1 76.81 134 SER B C 1
ATOM 3580 O O . SER B 1 134 ? -5.941 -7.539 -17.969 1 76.81 134 SER B O 1
ATOM 3582 N N . GLY B 1 135 ? -6.172 -5.633 -16.859 1 77.81 135 GLY B N 1
ATOM 3583 C CA . GLY B 1 135 ? -6.027 -6.375 -15.617 1 77.81 135 GLY B CA 1
ATOM 3584 C C . GLY B 1 135 ? -7.355 -6.777 -15.008 1 77.81 135 GLY B C 1
ATOM 3585 O O . GLY B 1 135 ? -7.961 -7.77 -15.414 1 77.81 135 GLY B O 1
ATOM 3586 N N . VAL B 1 136 ? -7.922 -5.934 -14.156 1 82.19 136 VAL B N 1
ATOM 3587 C CA . VAL B 1 136 ? -9.078 -6.309 -13.352 1 82.19 136 VAL B CA 1
ATOM 3588 C C . VAL B 1 136 ? -10.352 -6.188 -14.188 1 82.19 136 VAL B C 1
ATOM 3590 O O . VAL B 1 136 ? -10.656 -5.117 -14.719 1 82.19 136 VAL B O 1
ATOM 3593 N N . ASP B 1 137 ? -11.023 -7.289 -14.367 1 86.94 137 ASP B N 1
ATOM 3594 C CA . ASP B 1 137 ? -12.328 -7.34 -15.023 1 86.94 137 ASP B CA 1
ATOM 3595 C C . ASP B 1 137 ? -13.406 -6.676 -14.164 1 86.94 137 ASP B C 1
ATOM 3597 O O . ASP B 1 137 ? -13.586 -7.031 -13 1 86.94 137 ASP B O 1
ATOM 3601 N N . GLU B 1 138 ? -14.094 -5.77 -14.734 1 87.81 138 GLU B N 1
ATOM 3602 C CA . GLU B 1 138 ? -15.086 -4.996 -13.992 1 87.81 138 GLU B CA 1
ATOM 3603 C C . GLU B 1 138 ? -16.203 -5.895 -13.453 1 87.81 138 GLU B C 1
ATOM 3605 O O . GLU B 1 138 ? -16.719 -5.652 -12.367 1 87.81 138 GLU B O 1
ATOM 3610 N N . GLU B 1 139 ? -16.609 -6.824 -14.258 1 89.69 139 GLU B N 1
ATOM 3611 C CA . GLU B 1 139 ? -17.656 -7.738 -13.82 1 89.69 139 GLU B CA 1
ATOM 3612 C C . GLU B 1 139 ? -17.203 -8.578 -12.633 1 89.69 139 GLU B C 1
ATOM 3614 O O . GLU B 1 139 ? -17.953 -8.758 -11.672 1 89.69 139 GLU B O 1
ATOM 3619 N N . GLU B 1 140 ? -15.953 -9.094 -12.781 1 94.25 140 GLU B N 1
ATOM 3620 C CA . GLU B 1 140 ? -15.383 -9.852 -11.672 1 94.25 140 GLU B CA 1
ATOM 3621 C C . GLU B 1 140 ? -15.281 -8.992 -10.414 1 94.25 140 GLU B C 1
ATOM 3623 O O . GLU B 1 140 ? -15.562 -9.461 -9.305 1 94.25 140 GLU B O 1
ATOM 3628 N N . PHE B 1 141 ? -14.977 -7.797 -10.641 1 95.38 141 PHE B N 1
ATOM 3629 C CA . PHE B 1 141 ? -14.844 -6.848 -9.539 1 95.38 141 PHE B CA 1
ATOM 3630 C C . PHE B 1 141 ? -16.203 -6.598 -8.883 1 95.38 141 PHE B C 1
ATOM 3632 O O . PHE B 1 141 ? -16.328 -6.719 -7.66 1 95.38 141 PHE B O 1
ATOM 3639 N N . ASN B 1 142 ? -17.141 -6.277 -9.664 1 93.94 142 ASN B N 1
ATOM 3640 C CA . ASN B 1 142 ? -18.469 -5.992 -9.133 1 93.94 142 ASN B CA 1
ATOM 3641 C C . ASN B 1 142 ? -19.062 -7.203 -8.406 1 93.94 142 ASN B C 1
ATOM 3643 O O . ASN B 1 142 ? -19.703 -7.059 -7.363 1 93.94 142 ASN B O 1
ATOM 3647 N N . ARG B 1 143 ? -18.828 -8.312 -8.969 1 95.88 143 ARG B N 1
ATOM 3648 C CA . ARG B 1 143 ? -19.281 -9.539 -8.336 1 95.88 143 ARG B CA 1
ATOM 3649 C C . ARG B 1 143 ? -18.609 -9.734 -6.98 1 95.88 143 ARG B C 1
ATOM 3651 O O . ARG B 1 143 ? -19.266 -10.109 -6.004 1 95.88 143 ARG B O 1
ATOM 3658 N N . SER B 1 144 ? -17.312 -9.5 -6.926 1 97.69 144 SER B N 1
ATOM 3659 C CA . SER B 1 144 ? -16.594 -9.633 -5.668 1 97.69 144 SER B CA 1
ATOM 3660 C C . SER B 1 144 ? -17.109 -8.664 -4.617 1 97.69 144 SER B C 1
ATOM 3662 O O . SER B 1 144 ? -17.219 -9.008 -3.439 1 97.69 144 SER B O 1
ATOM 3664 N N . VAL B 1 145 ? -17.422 -7.461 -5.012 1 96.06 145 VAL B N 1
ATOM 3665 C CA . VAL B 1 145 ? -17.969 -6.441 -4.117 1 96.06 145 VAL B CA 1
ATOM 3666 C C . VAL B 1 145 ? -19.281 -6.934 -3.51 1 96.06 145 VAL B C 1
ATOM 3668 O O . VAL B 1 145 ? -19.484 -6.82 -2.299 1 96.06 145 VAL B O 1
ATOM 3671 N N . MET B 1 146 ? -20.094 -7.504 -4.312 1 96.06 146 MET B N 1
ATOM 3672 C CA . MET B 1 146 ? -21.406 -7.977 -3.842 1 96.06 146 MET B CA 1
ATOM 3673 C C . MET B 1 146 ? -21.25 -9.188 -2.926 1 96.06 146 MET B C 1
ATOM 3675 O O . MET B 1 146 ? -21.953 -9.312 -1.928 1 96.06 146 MET B O 1
ATOM 3679 N N . LEU B 1 147 ? -20.328 -10.039 -3.281 1 97.06 147 LEU B N 1
ATOM 3680 C CA . LEU B 1 147 ? -20.062 -11.195 -2.434 1 97.06 147 LEU B CA 1
ATOM 3681 C C . LEU B 1 147 ? -19.656 -10.766 -1.033 1 97.06 147 LEU B C 1
ATOM 3683 O O . LEU B 1 147 ? -20.156 -11.297 -0.039 1 97.06 147 LEU B O 1
ATOM 3687 N N . ILE B 1 148 ? -18.781 -9.812 -0.972 1 97.31 148 ILE B N 1
ATOM 3688 C CA . ILE B 1 148 ? -18.281 -9.328 0.312 1 97.31 148 ILE B CA 1
ATOM 3689 C C . ILE B 1 148 ? -19.406 -8.625 1.066 1 97.31 148 ILE B C 1
ATOM 3691 O O . ILE B 1 148 ? -19.594 -8.859 2.262 1 97.31 148 ILE B O 1
ATOM 3695 N N . ASN B 1 149 ? -20.109 -7.836 0.351 1 95 149 ASN B N 1
ATOM 3696 C CA . ASN B 1 149 ? -21.188 -7.07 0.963 1 95 149 ASN B CA 1
ATOM 3697 C C . ASN B 1 149 ? -22.234 -7.98 1.611 1 95 149 ASN B C 1
ATOM 3699 O O . ASN B 1 149 ? -22.812 -7.637 2.643 1 95 149 ASN B O 1
ATOM 3703 N N . ASP B 1 150 ? -22.484 -9.086 1.029 1 94.75 150 ASP B N 1
ATOM 3704 C CA . ASP B 1 150 ? -23.594 -9.945 1.439 1 94.75 150 ASP B CA 1
ATOM 3705 C C . ASP B 1 150 ? -23.109 -11.047 2.381 1 94.75 150 ASP B C 1
ATOM 3707 O O . ASP B 1 150 ? -23.906 -11.797 2.932 1 94.75 150 ASP B O 1
ATOM 3711 N N . ALA B 1 151 ? -21.859 -11.117 2.654 1 96.62 151 ALA B N 1
ATOM 3712 C CA . ALA B 1 151 ? -21.297 -12.219 3.418 1 96.62 151 ALA B CA 1
ATOM 3713 C C . ALA B 1 151 ? -21.609 -12.086 4.902 1 96.62 151 ALA B C 1
ATOM 3715 O O . ALA B 1 151 ? -21.672 -10.977 5.434 1 96.62 151 ALA B O 1
ATOM 3716 N N . ARG B 1 152 ? -21.812 -13.219 5.543 1 96.81 152 ARG B N 1
ATOM 3717 C CA . ARG B 1 152 ? -21.922 -13.219 6.996 1 96.81 152 ARG B CA 1
ATOM 3718 C C . ARG B 1 152 ? -20.594 -12.82 7.645 1 96.81 152 ARG B C 1
ATOM 3720 O O . ARG B 1 152 ? -20.578 -12.047 8.602 1 96.81 152 ARG B O 1
ATOM 3727 N N . ARG B 1 153 ? -19.594 -13.422 7.141 1 97.12 153 ARG B N 1
ATOM 3728 C CA . ARG B 1 153 ? -18.234 -13.164 7.621 1 97.12 153 ARG B CA 1
ATOM 3729 C C . ARG B 1 153 ? -17.266 -13.055 6.457 1 97.12 153 ARG B C 1
ATOM 3731 O O . ARG B 1 153 ? -17.359 -13.805 5.484 1 97.12 153 ARG B O 1
ATOM 3738 N N . LEU B 1 154 ? -16.328 -12.07 6.582 1 98.06 154 LEU B N 1
ATOM 3739 C CA . LEU B 1 154 ? -15.273 -11.898 5.586 1 98.06 154 LEU B CA 1
ATOM 3740 C C . LEU B 1 154 ? -13.914 -12.289 6.16 1 98.06 154 LEU B C 1
ATOM 3742 O O . LEU B 1 154 ? -13.477 -11.727 7.164 1 98.06 154 LEU B O 1
ATOM 3746 N N . TYR B 1 155 ? -13.297 -13.305 5.566 1 98.06 155 TYR B N 1
ATOM 3747 C CA . TYR B 1 155 ? -11.922 -13.688 5.883 1 98.06 155 TYR B CA 1
ATOM 3748 C C . TYR B 1 155 ? -10.953 -13.109 4.863 1 98.06 155 TYR B C 1
ATOM 3750 O O . TYR B 1 155 ? -11.172 -13.211 3.656 1 98.06 155 TYR B O 1
ATOM 3758 N N . ILE B 1 156 ? -9.93 -12.461 5.328 1 98.44 156 ILE B N 1
ATOM 3759 C CA . ILE B 1 156 ? -8.906 -11.914 4.445 1 98.44 156 ILE B CA 1
ATOM 3760 C C . ILE B 1 156 ? -7.543 -12.492 4.824 1 98.44 156 ILE B C 1
ATOM 3762 O O . ILE B 1 156 ? -7.148 -12.453 5.992 1 98.44 156 ILE B O 1
ATOM 3766 N N . LEU B 1 157 ? -6.836 -13.016 3.822 1 97.31 157 LEU B N 1
ATOM 3767 C CA . LEU B 1 157 ? -5.539 -13.617 4.105 1 97.31 157 LEU B CA 1
ATOM 3768 C C . LE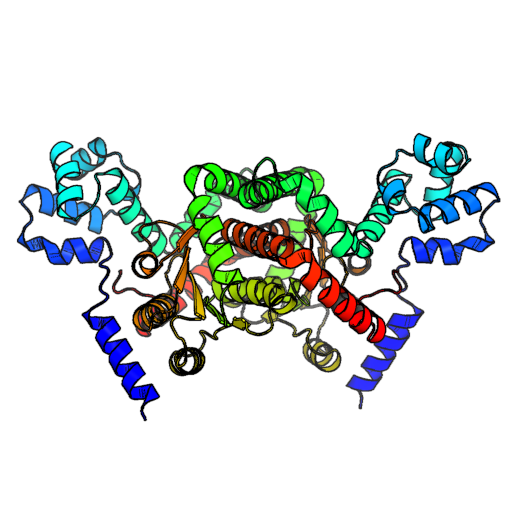U B 1 157 ? -4.496 -13.172 3.084 1 97.31 157 LEU B C 1
ATOM 3770 O O . LEU B 1 157 ? -4.746 -13.227 1.876 1 97.31 157 LEU B O 1
ATOM 3774 N N . GLY B 1 158 ? -3.469 -12.711 3.469 1 96.12 158 GLY B N 1
ATOM 3775 C CA . GLY B 1 158 ? -2.215 -12.469 2.773 1 96.12 158 GLY B CA 1
ATOM 3776 C C . GLY B 1 158 ? -0.993 -12.805 3.607 1 96.12 158 GLY B C 1
ATOM 3777 O O . GLY B 1 158 ? -1.008 -12.648 4.828 1 96.12 158 GLY B O 1
ATOM 3778 N N . ALA B 1 159 ? -0.011 -13.227 2.959 1 91.38 159 ALA B N 1
ATOM 3779 C CA . ALA B 1 159 ? 1.209 -13.586 3.678 1 91.38 159 ALA B CA 1
ATOM 3780 C C . ALA B 1 159 ? 2.377 -12.703 3.252 1 91.38 159 ALA B C 1
ATOM 3782 O O . ALA B 1 159 ? 2.359 -12.117 2.166 1 91.38 159 ALA B O 1
ATOM 3783 N N . ARG B 1 160 ? 3.357 -12.633 4.156 1 89.81 160 ARG B N 1
ATOM 3784 C CA . ARG B 1 160 ? 4.562 -11.852 3.91 1 89.81 160 ARG B CA 1
ATOM 3785 C C . ARG B 1 160 ? 4.211 -10.414 3.531 1 89.81 160 ARG B C 1
ATOM 3787 O O . ARG B 1 160 ? 3.473 -9.742 4.25 1 89.81 160 ARG B O 1
ATOM 3794 N N . SER B 1 161 ? 4.664 -9.953 2.379 1 91.81 161 SER B N 1
ATOM 3795 C CA . SER B 1 161 ? 4.379 -8.57 2.01 1 91.81 161 SER B CA 1
ATOM 3796 C C . SER B 1 161 ? 2.883 -8.352 1.821 1 91.81 161 SER B C 1
ATOM 3798 O O . SER B 1 161 ? 2.359 -7.289 2.17 1 91.81 161 SER B O 1
ATOM 3800 N N . ALA B 1 162 ? 2.188 -9.359 1.354 1 95.19 162 ALA B N 1
ATOM 3801 C CA . ALA B 1 162 ? 0.756 -9.242 1.094 1 95.19 162 ALA B CA 1
ATOM 3802 C C . ALA B 1 162 ? -0.033 -9.148 2.396 1 95.19 162 ALA B C 1
ATOM 3804 O O . ALA B 1 162 ? -1.193 -8.734 2.4 1 95.19 162 ALA B O 1
ATOM 3805 N N . ALA B 1 163 ? 0.59 -9.602 3.508 1 95.75 163 ALA B N 1
ATOM 3806 C CA . ALA B 1 163 ? -0.072 -9.508 4.809 1 95.75 163 ALA B CA 1
ATOM 3807 C C . ALA B 1 163 ? -0.389 -8.062 5.16 1 95.75 163 ALA B C 1
ATOM 3809 O O . ALA B 1 163 ? -1.405 -7.777 5.801 1 95.75 163 ALA B O 1
ATOM 3810 N N . TYR B 1 164 ? 0.452 -7.164 4.781 1 96.12 164 TYR B N 1
ATOM 3811 C CA . TYR B 1 164 ? 0.25 -5.754 5.09 1 96.12 164 TYR B CA 1
ATOM 3812 C C . TYR B 1 164 ? -0.905 -5.18 4.281 1 96.12 164 TYR B C 1
ATOM 3814 O O . TYR B 1 164 ? -1.664 -4.344 4.777 1 96.12 164 TYR B O 1
ATOM 3822 N N . LEU B 1 165 ? -1.056 -5.613 3.066 1 97.19 165 LEU B N 1
ATOM 3823 C CA . LEU B 1 165 ? -2.201 -5.215 2.254 1 97.19 165 LEU B CA 1
ATOM 3824 C C . LEU B 1 165 ? -3.494 -5.789 2.824 1 97.19 165 LEU B C 1
ATOM 3826 O O . LEU B 1 165 ? -4.512 -5.09 2.893 1 97.19 165 LEU B O 1
ATOM 3830 N N . ALA B 1 166 ? -3.432 -7.066 3.199 1 97.69 166 ALA B N 1
ATOM 3831 C CA . ALA B 1 166 ? -4.586 -7.707 3.818 1 97.69 166 ALA B CA 1
ATOM 3832 C C . ALA B 1 166 ? -5 -6.98 5.094 1 97.69 166 ALA B C 1
ATOM 3834 O O . ALA B 1 166 ? -6.191 -6.762 5.332 1 97.69 166 ALA B O 1
ATOM 3835 N N . GLY B 1 167 ? -4.012 -6.652 5.863 1 96.81 167 GLY B N 1
ATOM 3836 C CA . GLY B 1 167 ? -4.281 -5.918 7.09 1 96.81 167 GLY B CA 1
ATOM 3837 C C . GLY B 1 167 ? -4.934 -4.57 6.848 1 96.81 167 GLY B C 1
ATOM 3838 O O . GLY B 1 167 ? -5.879 -4.199 7.551 1 96.81 167 GLY B O 1
ATOM 3839 N N . LEU B 1 168 ? -4.434 -3.842 5.918 1 96.75 168 LEU B N 1
ATOM 3840 C CA . LEU B 1 168 ? -4.98 -2.533 5.582 1 96.75 168 LEU B CA 1
ATOM 3841 C C . LEU B 1 168 ? -6.426 -2.656 5.105 1 96.75 168 LEU B C 1
ATOM 3843 O O . LEU B 1 168 ? -7.285 -1.87 5.508 1 96.75 168 LEU B O 1
ATOM 3847 N N . MET B 1 169 ? -6.641 -3.619 4.258 1 97.06 169 MET B N 1
ATOM 3848 C CA . MET B 1 169 ? -8 -3.885 3.791 1 97.06 169 MET B CA 1
ATOM 3849 C C . MET B 1 169 ? -8.922 -4.199 4.961 1 97.06 169 MET B C 1
ATOM 3851 O O . MET B 1 169 ? -10.031 -3.658 5.047 1 97.06 169 MET B O 1
ATOM 3855 N N . GLY B 1 170 ? -8.43 -5.082 5.797 1 96.38 170 GLY B N 1
ATOM 3856 C CA . GLY B 1 170 ? -9.203 -5.43 6.98 1 96.38 170 GLY B CA 1
ATOM 3857 C C . GLY B 1 170 ? -9.484 -4.246 7.879 1 96.38 170 GLY B C 1
ATOM 3858 O O . GLY B 1 170 ? -10.57 -4.137 8.453 1 96.38 170 GLY B O 1
ATOM 3859 N N . TYR B 1 171 ? -8.523 -3.414 8.008 1 94 171 TYR B N 1
ATOM 3860 C CA . TYR B 1 171 ? -8.672 -2.195 8.797 1 94 171 TYR B CA 1
ATOM 3861 C C . TYR B 1 171 ? -9.859 -1.373 8.32 1 94 171 TYR B C 1
ATOM 3863 O O . TYR B 1 171 ? -10.695 -0.954 9.125 1 94 171 TYR B O 1
ATOM 3871 N N . TYR B 1 172 ? -10.023 -1.135 7.074 1 93.06 172 TYR B N 1
ATOM 3872 C CA . TYR B 1 172 ? -11.117 -0.331 6.535 1 93.06 172 TYR B CA 1
ATOM 3873 C C . TYR B 1 172 ? -12.438 -1.091 6.598 1 93.06 172 TYR B C 1
ATOM 3875 O O . TYR B 1 172 ? -13.477 -0.515 6.918 1 93.06 172 TYR B O 1
ATOM 3883 N N . PHE B 1 173 ? -12.398 -2.363 6.289 1 95.19 173 PHE B N 1
ATOM 3884 C CA . PHE B 1 173 ? -13.633 -3.139 6.285 1 95.19 173 PHE B CA 1
ATOM 3885 C C . PHE B 1 173 ? -14.195 -3.256 7.695 1 95.19 173 PHE B C 1
ATOM 3887 O O . PHE B 1 173 ? -15.414 -3.291 7.879 1 95.19 173 PHE B O 1
ATOM 3894 N N . LYS B 1 174 ? -13.312 -3.309 8.672 1 93.06 174 LYS B N 1
ATOM 3895 C CA . LYS B 1 174 ? -13.781 -3.398 10.055 1 93.06 174 LYS B CA 1
ATOM 3896 C C . LYS B 1 174 ? -14.539 -2.139 10.461 1 93.06 174 LYS B C 1
ATOM 3898 O O . LYS B 1 174 ? -15.32 -2.16 11.414 1 93.06 174 LYS B O 1
ATOM 3903 N N . MET B 1 175 ? -14.305 -1.088 9.75 1 87.12 175 MET B N 1
ATOM 3904 C CA . MET B 1 175 ? -15.055 0.141 9.992 1 87.12 175 MET B CA 1
ATOM 3905 C C . MET B 1 175 ? -16.484 0.018 9.469 1 87.12 175 MET B C 1
ATOM 3907 O O . MET B 1 175 ? -17.359 0.786 9.867 1 87.12 175 MET B O 1
ATOM 3911 N N . MET B 1 176 ? -16.719 -0.968 8.617 1 88.06 176 MET B N 1
ATOM 3912 C CA . MET B 1 176 ? -18.016 -1.077 7.949 1 88.06 176 MET B CA 1
ATOM 3913 C C . MET B 1 176 ? -18.734 -2.359 8.359 1 88.06 176 MET B C 1
ATOM 3915 O O . MET B 1 176 ? -19.953 -2.443 8.266 1 88.06 176 MET B O 1
ATOM 3919 N N . PHE B 1 177 ? -17.922 -3.375 8.648 1 89.31 177 PHE B N 1
ATOM 3920 C CA . PHE B 1 177 ? -18.469 -4.688 8.977 1 89.31 177 PHE B CA 1
ATOM 3921 C C . PHE B 1 177 ? -18.094 -5.09 10.398 1 89.31 177 PHE B C 1
ATOM 3923 O O . PHE B 1 177 ? -17.016 -4.766 10.883 1 89.31 177 PHE B O 1
ATOM 3930 N N . ASP B 1 178 ? -18.984 -5.902 10.977 1 87.12 178 ASP B N 1
ATOM 3931 C CA . ASP B 1 178 ? -18.703 -6.402 12.32 1 87.12 178 ASP B CA 1
ATOM 3932 C C . ASP B 1 178 ? -17.922 -7.711 12.273 1 87.12 178 ASP B C 1
ATOM 3934 O O . ASP B 1 178 ? -17.281 -8.094 13.258 1 87.12 178 ASP B O 1
ATOM 3938 N N . ASN B 1 179 ? -17.969 -8.359 11.203 1 92.25 179 ASN B N 1
ATOM 3939 C CA . ASN B 1 179 ? -17.453 -9.719 11.164 1 92.25 179 ASN B CA 1
ATOM 3940 C C . ASN B 1 179 ? -16.359 -9.875 10.109 1 92.25 179 ASN B C 1
ATOM 3942 O O . ASN B 1 179 ? -16.484 -10.688 9.195 1 92.25 179 ASN B O 1
ATOM 3946 N N . VAL B 1 180 ? -15.336 -9.141 10.281 1 96.62 180 VAL B N 1
ATOM 3947 C CA . VAL B 1 180 ? -14.164 -9.25 9.422 1 96.62 180 VAL B CA 1
ATOM 3948 C C . VAL B 1 180 ? -13.023 -9.914 10.188 1 96.62 180 VAL B C 1
ATOM 3950 O O . VAL B 1 180 ? -12.68 -9.492 11.297 1 96.62 180 VAL B O 1
ATOM 3953 N N . ILE B 1 181 ? -12.43 -10.953 9.641 1 96.25 181 ILE B N 1
ATOM 3954 C CA . ILE B 1 181 ? -11.312 -11.664 10.258 1 96.25 181 ILE B CA 1
ATOM 3955 C C . ILE B 1 181 ? -10.078 -11.555 9.359 1 96.25 181 ILE B C 1
ATOM 3957 O O . ILE B 1 181 ? -10.094 -12.016 8.219 1 96.25 181 ILE B O 1
ATOM 3961 N N . ILE B 1 182 ? -9.133 -10.898 9.852 1 96.38 182 ILE B N 1
ATOM 3962 C CA . ILE B 1 182 ? -7.828 -10.922 9.195 1 96.38 182 ILE B CA 1
ATOM 3963 C C . ILE B 1 182 ? -7.039 -12.141 9.656 1 96.38 182 ILE B C 1
ATOM 3965 O O . ILE B 1 182 ? -6.559 -12.18 10.797 1 96.38 182 ILE B O 1
ATOM 3969 N N . VAL B 1 183 ? -6.859 -13.047 8.789 1 95 183 VAL B N 1
ATOM 3970 C CA . VAL B 1 183 ? -6.27 -14.336 9.141 1 95 183 VAL B CA 1
ATOM 3971 C C . VAL B 1 183 ? -4.758 -14.188 9.281 1 95 183 VAL B C 1
ATOM 3973 O O . VAL B 1 183 ? -4.098 -13.602 8.422 1 95 183 VAL B O 1
ATOM 3976 N N . ASP B 1 184 ? -4.246 -14.617 10.305 1 87.38 184 ASP B N 1
ATOM 3977 C CA . ASP B 1 184 ? -2.807 -14.609 10.531 1 87.38 184 ASP B CA 1
ATOM 3978 C C . ASP B 1 184 ? -2.113 -15.719 9.742 1 87.38 184 ASP B C 1
ATOM 3980 O O . ASP B 1 184 ? -2.504 -16.875 9.828 1 87.38 184 ASP B O 1
ATOM 3984 N N . ALA B 1 185 ? -1.128 -15.344 9.008 1 77.25 185 ALA B N 1
ATOM 3985 C CA . ALA B 1 185 ? -0.449 -16.328 8.156 1 77.25 185 ALA B CA 1
ATOM 3986 C C . ALA B 1 185 ? 0.863 -16.781 8.789 1 77.25 185 ALA B C 1
ATOM 3988 O O . ALA B 1 185 ? 1.712 -17.375 8.117 1 77.25 185 ALA B O 1
ATOM 3989 N N . ASN B 1 186 ? 1.066 -16.438 10.047 1 76 186 ASN B N 1
ATOM 3990 C CA . ASN B 1 186 ? 2.367 -16.703 10.648 1 76 186 ASN B CA 1
ATOM 3991 C C . ASN B 1 186 ? 2.561 -18.188 10.938 1 76 186 ASN B C 1
ATOM 3993 O O . ASN B 1 186 ? 3.693 -18.672 11 1 76 186 ASN B O 1
ATOM 3997 N N . SER B 1 187 ? 1.498 -18.906 11.242 1 73.12 187 SER B N 1
ATOM 3998 C CA . SER B 1 187 ? 1.604 -20.344 11.422 1 73.12 187 SER B CA 1
ATOM 3999 C C . SER B 1 187 ? 0.43 -21.078 10.773 1 73.12 187 SER B C 1
ATOM 4001 O O . SER B 1 187 ? -0.695 -20.578 10.773 1 73.12 187 SER B O 1
ATOM 4003 N N . THR B 1 188 ? 0.88 -22.125 10.195 1 69.56 188 THR B N 1
ATOM 4004 C CA . THR B 1 188 ? -0.145 -22.922 9.523 1 69.56 188 THR B CA 1
ATOM 4005 C C . THR B 1 188 ? -1.244 -23.328 10.5 1 69.56 188 THR B C 1
ATOM 4007 O O . THR B 1 188 ? -2.432 -23.219 10.188 1 69.56 188 THR B O 1
ATOM 4010 N N . SER B 1 189 ? -0.801 -23.766 11.656 1 69.62 189 SER B N 1
ATOM 4011 C CA . SER B 1 189 ? -1.773 -24.203 12.648 1 69.62 189 SER B CA 1
ATOM 4012 C C . SER B 1 189 ? -2.697 -23.078 13.062 1 69.62 189 SER B C 1
ATOM 4014 O O . SER B 1 189 ? -3.914 -23.25 13.148 1 69.62 189 SER B O 1
ATOM 4016 N N . GLU B 1 190 ? -2.154 -21.969 13.219 1 78.75 190 GLU B N 1
ATOM 4017 C CA . GLU B 1 190 ? -2.945 -20.828 13.641 1 78.75 190 GLU B CA 1
ATOM 4018 C C . GLU B 1 190 ? -3.873 -20.359 12.523 1 78.75 190 GLU B C 1
ATOM 4020 O O . GLU B 1 190 ? -5.004 -19.938 12.781 1 78.75 190 GLU B O 1
ATOM 4025 N N . THR B 1 191 ? -3.387 -20.469 11.32 1 83.94 191 THR B N 1
ATOM 4026 C CA . THR B 1 191 ? -4.195 -20.078 10.172 1 83.94 191 THR B CA 1
ATOM 4027 C C . THR B 1 191 ? -5.445 -20.938 10.07 1 83.94 191 THR B C 1
ATOM 4029 O O . THR B 1 191 ? -6.559 -20.422 9.953 1 83.94 191 THR B O 1
ATOM 4032 N N . LEU B 1 192 ? -5.277 -22.172 10.211 1 79.44 192 LEU B N 1
ATOM 4033 C CA . LEU B 1 192 ? -6.387 -23.109 10.062 1 79.44 192 LEU B CA 1
ATOM 4034 C C . LEU B 1 192 ? -7.383 -22.953 11.203 1 79.44 192 LEU B C 1
ATOM 4036 O O . LEU B 1 192 ? -8.594 -23.094 11 1 79.44 192 LEU B O 1
ATOM 4040 N N . GLU B 1 193 ? -6.844 -22.734 12.383 1 84.88 193 GLU B N 1
ATOM 4041 C CA . GLU B 1 193 ? -7.715 -22.531 13.531 1 84.88 193 GLU B CA 1
ATOM 4042 C C . GLU B 1 193 ? -8.641 -21.328 13.312 1 84.88 193 GLU B C 1
ATOM 4044 O O . GLU B 1 193 ? -9.789 -21.344 13.75 1 84.88 193 GLU B O 1
ATOM 4049 N N . GLN B 1 194 ? -8.156 -20.453 12.625 1 90.12 194 GLN B N 1
ATOM 4050 C CA . GLN B 1 194 ? -8.914 -19.219 12.43 1 90.12 194 GLN B CA 1
ATOM 4051 C C . GLN B 1 194 ? -9.984 -19.391 11.352 1 90.12 194 GLN B C 1
ATOM 4053 O O . GLN B 1 194 ? -10.984 -18.672 11.344 1 90.12 194 GLN B O 1
ATOM 4058 N N . ILE B 1 195 ? -9.82 -20.406 10.445 1 92.19 195 ILE B N 1
ATOM 4059 C CA . ILE B 1 195 ? -10.75 -20.484 9.328 1 92.19 195 ILE B CA 1
ATOM 4060 C C . ILE B 1 195 ? -11.547 -21.781 9.414 1 92.19 195 ILE B C 1
ATOM 4062 O O . ILE B 1 195 ? -12.328 -22.094 8.508 1 92.19 195 ILE B O 1
ATOM 4066 N N . TYR B 1 196 ? -11.438 -22.453 10.43 1 88.69 196 TYR B N 1
ATOM 4067 C CA . TYR B 1 196 ? -12.008 -23.781 10.594 1 88.69 196 TYR B CA 1
ATOM 4068 C C . TYR B 1 196 ? -13.523 -23.75 10.414 1 88.69 196 TYR B C 1
ATOM 4070 O O . TYR B 1 196 ? -14.102 -24.656 9.812 1 88.69 196 TYR B O 1
ATOM 4078 N N . ASP B 1 197 ? -14.219 -22.766 10.828 1 91.81 197 ASP B N 1
ATOM 4079 C CA . ASP B 1 197 ? -15.672 -22.703 10.859 1 91.81 197 ASP B CA 1
ATOM 4080 C C . ASP B 1 197 ? -16.219 -22.016 9.609 1 91.81 197 ASP B C 1
ATOM 4082 O O . ASP B 1 197 ? -17.391 -21.641 9.57 1 91.81 197 ASP B O 1
ATOM 4086 N N . ILE B 1 198 ? -15.391 -21.828 8.672 1 95.19 198 ILE B N 1
ATOM 4087 C CA . ILE B 1 198 ? -15.828 -21.156 7.453 1 95.19 198 ILE B CA 1
ATOM 4088 C C . ILE B 1 198 ? -16.906 -21.984 6.762 1 95.19 198 ILE B C 1
ATOM 4090 O O . ILE B 1 198 ? -16.859 -23.219 6.777 1 95.19 198 ILE B O 1
ATOM 4094 N N . SER B 1 199 ? -17.969 -21.312 6.195 1 96.44 199 SER B N 1
ATOM 4095 C CA . SER B 1 199 ? -19.109 -21.984 5.582 1 96.44 199 SER B CA 1
ATOM 4096 C C . SER B 1 199 ? -19.547 -21.281 4.305 1 96.44 199 SER B C 1
ATOM 4098 O O . SER B 1 199 ? -18.891 -20.344 3.844 1 96.44 199 SER B O 1
ATOM 4100 N N . ASP B 1 200 ? -20.703 -21.781 3.736 1 97.06 200 ASP B N 1
ATOM 4101 C CA . ASP B 1 200 ? -21.203 -21.281 2.467 1 97.06 200 ASP B CA 1
ATOM 4102 C C . ASP B 1 200 ? -21.844 -19.906 2.641 1 97.06 200 ASP B C 1
ATOM 4104 O O . ASP B 1 200 ? -22.219 -19.25 1.659 1 97.06 200 ASP B O 1
ATOM 4108 N N . LYS B 1 201 ? -21.859 -19.422 3.904 1 97.88 201 LYS B N 1
ATOM 4109 C CA . LYS B 1 201 ? -22.391 -18.078 4.168 1 97.88 201 LYS B CA 1
ATOM 4110 C C . LYS B 1 201 ? -21.266 -17.047 4.242 1 97.88 201 LYS B C 1
ATOM 4112 O O . LYS B 1 201 ? -21.531 -15.852 4.359 1 97.88 201 LYS B O 1
ATOM 4117 N N . ASP B 1 202 ? -20.031 -17.516 4.164 1 98.31 202 ASP B N 1
ATOM 4118 C CA . ASP B 1 202 ? -18.859 -16.672 4.355 1 98.31 202 ASP B CA 1
ATOM 4119 C C . ASP B 1 202 ? -18.125 -16.438 3.039 1 98.31 202 ASP B C 1
ATOM 4121 O O . ASP B 1 202 ? -18.406 -17.125 2.045 1 98.31 202 ASP B O 1
ATOM 4125 N N . VAL B 1 203 ? -17.266 -15.445 3.012 1 98.5 203 VAL B N 1
ATOM 4126 C CA . VAL B 1 203 ? -16.391 -15.148 1.884 1 98.5 203 VAL B CA 1
ATOM 4127 C C . VAL B 1 203 ? -14.938 -15.133 2.35 1 98.5 203 VAL B C 1
ATOM 4129 O O . VAL B 1 203 ? -14.633 -14.625 3.432 1 98.5 203 VAL B O 1
ATOM 4132 N N . MET B 1 204 ? -14.055 -15.75 1.604 1 98.38 204 MET B N 1
ATOM 4133 C CA . MET B 1 204 ? -12.625 -15.664 1.854 1 98.38 204 MET B CA 1
ATOM 4134 C C . MET B 1 204 ? -11.906 -14.984 0.692 1 98.38 204 MET B C 1
ATOM 4136 O O . MET B 1 204 ? -12.086 -15.367 -0.465 1 98.38 204 MET B O 1
ATOM 4140 N N . MET B 1 205 ? -11.148 -14.008 1.049 1 98.56 205 MET B N 1
ATOM 4141 C CA . MET B 1 205 ? -10.281 -13.352 0.072 1 98.56 205 MET B CA 1
ATOM 4142 C C . MET B 1 205 ? -8.82 -13.703 0.32 1 98.56 205 MET B C 1
ATOM 4144 O O . MET B 1 205 ? -8.305 -13.492 1.417 1 98.56 205 MET B O 1
ATOM 4148 N N . GLY B 1 206 ? -8.164 -14.297 -0.652 1 97.94 206 GLY B N 1
ATOM 4149 C CA . GLY B 1 206 ? -6.738 -14.578 -0.625 1 97.94 206 GLY B CA 1
ATOM 4150 C C . GLY B 1 206 ? -5.934 -13.633 -1.495 1 97.94 206 GLY B C 1
ATOM 4151 O O . GLY B 1 206 ? -6.285 -13.391 -2.652 1 97.94 206 GLY B O 1
ATOM 4152 N N . ILE B 1 207 ? -4.84 -13.094 -0.933 1 97.81 207 ILE B N 1
ATOM 4153 C CA . ILE B 1 207 ? -3.961 -12.164 -1.637 1 97.81 207 ILE B CA 1
ATOM 4154 C C . ILE B 1 207 ? -2.561 -12.766 -1.747 1 97.81 207 ILE B C 1
ATOM 4156 O O . ILE B 1 207 ? -1.912 -13.031 -0.733 1 97.81 207 ILE B O 1
ATOM 4160 N N . THR B 1 208 ? -2.111 -12.953 -2.963 1 93.06 208 THR B N 1
ATOM 4161 C CA . THR B 1 208 ? -0.767 -13.5 -3.111 1 93.06 208 THR B CA 1
ATOM 4162 C C . THR B 1 208 ? -0.172 -13.117 -4.461 1 93.06 208 THR B C 1
ATOM 4164 O O . THR B 1 208 ? -0.888 -13.039 -5.465 1 93.06 208 THR B O 1
ATOM 4167 N N . PHE B 1 209 ? 1.066 -12.906 -4.441 1 89.88 209 PHE B N 1
ATOM 4168 C CA . PHE B 1 209 ? 1.861 -12.539 -5.609 1 89.88 209 PHE B CA 1
ATOM 4169 C C . PHE B 1 209 ? 3.152 -13.352 -5.656 1 89.88 209 PHE B C 1
ATOM 4171 O O . PHE B 1 209 ? 3.496 -14.039 -4.695 1 89.88 209 PHE B O 1
ATOM 4178 N N . PRO B 1 210 ? 3.889 -13.305 -6.797 1 78.38 210 PRO B N 1
ATOM 4179 C CA . PRO B 1 210 ? 5.117 -14.102 -6.879 1 78.38 210 PRO B CA 1
ATOM 4180 C C . PRO B 1 210 ? 6.16 -13.68 -5.844 1 78.38 210 PRO B C 1
ATOM 4182 O O . PRO B 1 210 ? 6.434 -12.484 -5.684 1 78.38 210 PRO B O 1
ATOM 4185 N N . ARG B 1 211 ? 6.723 -14.672 -5.113 1 79.12 211 ARG B N 1
ATOM 4186 C CA . ARG B 1 211 ? 6.57 -16.125 -5.043 1 79.12 211 ARG B CA 1
ATOM 4187 C C . ARG B 1 211 ? 5.312 -16.5 -4.273 1 79.12 211 ARG B C 1
ATOM 4189 O O . ARG B 1 211 ? 5.211 -16.25 -3.072 1 79.12 211 ARG B O 1
ATOM 4196 N N . TYR B 1 212 ? 4.387 -17.047 -4.863 1 83.62 212 TYR B N 1
ATOM 4197 C CA . TYR B 1 212 ? 3.045 -17.312 -4.359 1 83.62 212 TYR B CA 1
ATOM 4198 C C . TYR B 1 212 ? 3.094 -18.078 -3.045 1 83.62 212 TYR B C 1
ATOM 4200 O O . TYR B 1 212 ? 3.811 -19.078 -2.93 1 83.62 212 TYR B O 1
ATOM 4208 N N . SER B 1 213 ? 2.359 -17.609 -2.064 1 85.75 213 SER B N 1
ATOM 4209 C CA . SER B 1 213 ? 2.326 -18.219 -0.741 1 85.75 213 SER B CA 1
ATOM 4210 C C . SER B 1 213 ? 1.511 -19.516 -0.747 1 85.75 213 SER B C 1
ATOM 4212 O O . SER B 1 213 ? 0.313 -19.484 -1.038 1 85.75 213 SER B O 1
ATOM 4214 N N . LYS B 1 214 ? 2.152 -20.547 -0.375 1 83.19 214 LYS B N 1
ATOM 4215 C CA . LYS B 1 214 ? 1.464 -21.828 -0.256 1 83.19 214 LYS B CA 1
ATOM 4216 C C . LYS B 1 214 ? 0.338 -21.75 0.772 1 83.19 214 LYS B C 1
ATOM 4218 O O . LYS B 1 214 ? -0.73 -22.344 0.573 1 83.19 214 LYS B O 1
ATOM 4223 N N . ARG B 1 215 ? 0.617 -21.078 1.792 1 84.25 215 ARG B N 1
ATOM 4224 C CA . ARG B 1 215 ? -0.351 -20.953 2.877 1 84.25 215 ARG B CA 1
ATOM 4225 C C . ARG B 1 215 ? -1.619 -20.266 2.4 1 84.25 215 ARG B C 1
ATOM 4227 O O . ARG B 1 215 ? -2.729 -20.688 2.725 1 84.25 215 ARG B O 1
ATOM 4234 N N . THR B 1 216 ? -1.423 -19.25 1.663 1 92.12 216 THR B N 1
ATOM 4235 C CA . THR B 1 216 ? -2.564 -18.5 1.147 1 92.12 216 THR B CA 1
ATOM 4236 C C . THR B 1 216 ? -3.375 -19.359 0.177 1 92.12 216 THR B C 1
ATOM 4238 O O . THR B 1 216 ? -4.605 -19.359 0.228 1 92.12 216 THR B O 1
ATOM 4241 N N . ILE B 1 217 ? -2.648 -20.062 -0.649 1 88.75 217 ILE B N 1
ATOM 4242 C CA . ILE B 1 217 ? -3.297 -20.906 -1.646 1 88.75 217 ILE B CA 1
ATOM 4243 C C . ILE B 1 217 ? -4.082 -22.016 -0.951 1 88.75 217 ILE B C 1
ATOM 4245 O O . ILE B 1 217 ? -5.254 -22.234 -1.262 1 88.75 217 ILE B O 1
ATOM 4249 N N . CYS B 1 218 ? -3.525 -22.578 0.013 1 86.12 218 CYS B N 1
ATOM 4250 C CA . CYS B 1 218 ? -4.152 -23.672 0.746 1 86.12 218 CYS B CA 1
ATOM 4251 C C . CYS B 1 218 ? -5.379 -23.188 1.508 1 86.12 218 CYS B C 1
ATOM 4253 O O . CYS B 1 218 ? -6.398 -23.875 1.562 1 86.12 218 CYS B O 1
ATOM 4255 N N . ALA B 1 219 ? -5.242 -22.109 2.082 1 91.12 219 ALA B N 1
ATOM 4256 C CA . ALA B 1 219 ? -6.363 -21.547 2.83 1 91.12 219 ALA B CA 1
ATOM 4257 C C . ALA B 1 219 ? -7.555 -21.281 1.913 1 91.12 219 ALA B C 1
ATOM 4259 O O . ALA B 1 219 ? -8.703 -21.531 2.287 1 91.12 219 ALA B O 1
ATOM 4260 N N . LEU B 1 220 ? -7.277 -20.781 0.722 1 94.06 220 LEU B N 1
ATOM 4261 C CA . LEU B 1 220 ? -8.359 -20.516 -0.22 1 94.06 220 LEU B CA 1
ATOM 4262 C C . LEU B 1 220 ? -8.992 -21.812 -0.703 1 94.06 220 LEU B C 1
ATOM 4264 O O . LEU B 1 220 ? -10.211 -21.875 -0.875 1 94.06 220 LEU B O 1
ATOM 4268 N N . GLN B 1 221 ? -8.148 -22.75 -0.946 1 91.12 221 GLN B N 1
ATOM 4269 C CA . GLN B 1 221 ? -8.648 -24.062 -1.32 1 91.12 221 GLN B CA 1
ATOM 4270 C C . GLN B 1 221 ? -9.555 -24.641 -0.238 1 91.12 221 GLN B C 1
ATOM 4272 O O . GLN B 1 221 ? -10.625 -25.172 -0.538 1 91.12 221 GLN B O 1
ATOM 4277 N N . TYR B 1 222 ? -9.102 -24.516 0.966 1 90.12 222 TYR B N 1
ATOM 4278 C CA . TYR B 1 222 ? -9.891 -24.984 2.102 1 90.12 222 TYR B CA 1
ATOM 4279 C C . TYR B 1 222 ? -11.25 -24.297 2.139 1 90.12 222 TYR B C 1
ATOM 4281 O O . TYR B 1 222 ? -1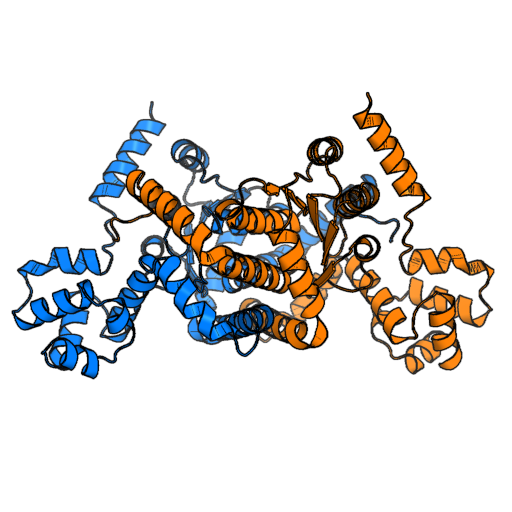2.281 -24.969 2.303 1 90.12 222 TYR B O 1
ATOM 4289 N N . ALA B 1 223 ? -11.281 -23.047 2.01 1 95.19 223 ALA B N 1
ATOM 4290 C CA . ALA B 1 223 ? -12.523 -22.281 2.031 1 95.19 223 ALA B CA 1
ATOM 4291 C C . ALA B 1 223 ? -13.469 -22.734 0.924 1 95.19 223 ALA B C 1
ATOM 4293 O O . ALA B 1 223 ? -14.664 -22.938 1.16 1 95.19 223 ALA B O 1
ATOM 4294 N N . LYS B 1 224 ? -12.93 -22.906 -0.24 1 94.25 224 LYS B N 1
ATOM 4295 C CA . LYS B 1 224 ? -13.719 -23.359 -1.379 1 94.25 224 LYS B CA 1
ATOM 4296 C C . LYS B 1 224 ? -14.328 -24.734 -1.115 1 94.25 224 LYS B C 1
ATOM 4298 O O . LYS B 1 224 ? -15.516 -24.953 -1.37 1 94.25 224 LYS B O 1
ATOM 4303 N N . ASN B 1 225 ? -13.531 -25.594 -0.581 1 92 225 ASN B N 1
ATOM 4304 C CA . ASN B 1 225 ? -13.969 -26.969 -0.307 1 92 225 ASN B CA 1
ATOM 4305 C C . ASN B 1 225 ? -15.055 -27 0.766 1 92 225 ASN B C 1
ATOM 4307 O O . ASN B 1 225 ? -15.805 -27.969 0.859 1 92 225 ASN B O 1
ATOM 4311 N N . HIS B 1 226 ? -15.133 -26 1.54 1 94.12 226 HIS B N 1
ATOM 4312 C CA . HIS B 1 226 ? -16.141 -25.938 2.602 1 94.12 226 HIS B CA 1
ATOM 4313 C C . HIS B 1 226 ? -17.297 -25.047 2.207 1 94.12 226 HIS B C 1
ATOM 4315 O O . HIS B 1 226 ? -18.078 -24.625 3.064 1 94.12 226 HIS B O 1
ATOM 4321 N N . GLY B 1 227 ? -17.297 -24.641 0.927 1 96.31 227 GLY B N 1
ATOM 4322 C CA . GLY B 1 227 ? -18.5 -24.031 0.355 1 96.31 227 GLY B CA 1
ATOM 4323 C C . GLY B 1 227 ? -18.469 -22.516 0.365 1 96.31 227 GLY B C 1
ATOM 4324 O O . GLY B 1 227 ? -19.359 -21.875 -0.2 1 96.31 227 GLY B O 1
ATOM 4325 N N . ALA B 1 228 ? -17.516 -21.922 0.983 1 97.94 228 ALA B N 1
ATOM 4326 C CA . ALA B 1 228 ? -17.422 -20.469 1.012 1 97.94 228 ALA B CA 1
ATOM 4327 C C . ALA B 1 228 ? -17.141 -19.906 -0.381 1 97.94 228 ALA B C 1
ATOM 4329 O O . ALA B 1 228 ? -16.562 -20.594 -1.23 1 97.94 228 ALA B O 1
ATOM 4330 N N . LYS B 1 229 ? -17.641 -18.703 -0.615 1 98.44 229 LYS B N 1
ATOM 4331 C CA . LYS B 1 229 ? -17.203 -18 -1.82 1 98.44 229 LYS B CA 1
ATOM 4332 C C . LYS B 1 229 ? -15.781 -17.484 -1.679 1 98.44 229 LYS B C 1
ATOM 4334 O O . LYS B 1 229 ? -15.367 -17.062 -0.594 1 98.44 229 LYS B O 1
ATOM 4339 N N . THR B 1 230 ? -15.062 -17.578 -2.775 1 98.62 230 THR B N 1
ATOM 4340 C CA . THR B 1 230 ? -13.633 -17.281 -2.715 1 98.62 230 THR B CA 1
ATOM 4341 C C . THR B 1 230 ? -13.258 -16.219 -3.73 1 98.62 230 THR B C 1
ATOM 4343 O O . THR B 1 230 ? -13.758 -16.219 -4.859 1 98.62 230 THR B O 1
ATOM 4346 N N . ILE B 1 231 ? -12.438 -15.266 -3.291 1 98.69 231 ILE B N 1
ATOM 4347 C CA . ILE B 1 231 ? -11.906 -14.195 -4.125 1 98.69 231 ILE B CA 1
ATOM 4348 C C . ILE B 1 231 ? -10.383 -14.219 -4.086 1 98.69 231 ILE B C 1
ATOM 4350 O O . ILE B 1 231 ? -9.789 -14.305 -3.01 1 98.69 231 ILE B O 1
ATOM 4354 N N . ALA B 1 232 ? -9.75 -14.18 -5.242 1 98 232 ALA B N 1
ATOM 4355 C CA . ALA B 1 232 ? -8.289 -14.078 -5.312 1 98 232 ALA B CA 1
ATOM 4356 C C . ALA B 1 232 ? -7.859 -12.719 -5.855 1 98 232 ALA B C 1
ATOM 4358 O O . ALA B 1 232 ? -8.414 -12.234 -6.844 1 98 232 ALA B O 1
ATOM 4359 N N . LEU B 1 233 ? -6.996 -12.086 -5.148 1 97.88 233 LEU B N 1
ATOM 4360 C CA . LEU B 1 233 ? -6.25 -10.938 -5.672 1 97.88 233 LEU B CA 1
ATOM 4361 C C . LEU B 1 233 ? -4.805 -11.328 -5.973 1 97.88 233 LEU B C 1
ATOM 4363 O O . LEU B 1 233 ? -4.035 -11.625 -5.059 1 97.88 233 LEU B O 1
ATOM 4367 N N . THR B 1 234 ? -4.477 -11.352 -7.258 1 94.62 234 THR B N 1
ATOM 4368 C CA . THR B 1 234 ? -3.164 -11.828 -7.68 1 94.62 234 THR B CA 1
ATOM 4369 C C . THR B 1 234 ? -2.729 -11.148 -8.977 1 94.62 234 THR B C 1
ATOM 4371 O O . THR B 1 234 ? -3.342 -10.164 -9.398 1 94.62 234 THR B O 1
ATOM 4374 N N . ASP B 1 235 ? -1.615 -11.625 -9.586 1 88.56 235 ASP B N 1
ATOM 4375 C CA . ASP B 1 235 ? -0.957 -10.82 -10.617 1 88.56 235 ASP B CA 1
ATOM 4376 C C . ASP B 1 235 ? -1.37 -11.273 -12.016 1 88.56 235 ASP B C 1
ATOM 4378 O O . ASP B 1 235 ? -1.279 -10.5 -12.969 1 88.56 235 ASP B O 1
ATOM 4382 N N . ASN B 1 236 ? -1.733 -12.469 -12.117 1 82.88 236 ASN B N 1
ATOM 4383 C CA . ASN B 1 236 ? -2.119 -12.969 -13.438 1 82.88 236 ASN B CA 1
ATOM 4384 C C . ASN B 1 236 ? -2.996 -14.219 -13.328 1 82.88 236 ASN B C 1
ATOM 4386 O O . ASN B 1 236 ? -3.158 -14.773 -12.242 1 82.88 236 ASN B O 1
ATOM 4390 N N . MET B 1 237 ? -3.516 -14.688 -14.5 1 82.56 237 MET B N 1
ATOM 4391 C CA . MET B 1 237 ? -4.469 -15.789 -14.547 1 82.56 237 MET B CA 1
ATOM 4392 C C . MET B 1 237 ? -3.766 -17.125 -14.344 1 82.56 237 MET B C 1
ATOM 4394 O O . MET B 1 237 ? -4.41 -18.141 -14.062 1 82.56 237 MET B O 1
ATOM 4398 N N . GLN B 1 238 ? -2.465 -17.172 -14.438 1 76.12 238 GLN B N 1
ATOM 4399 C CA . GLN B 1 238 ? -1.712 -18.406 -14.297 1 76.12 238 GLN B CA 1
ATOM 4400 C C . GLN B 1 238 ? -1.278 -18.641 -12.852 1 76.12 238 GLN B C 1
ATOM 4402 O O . GLN B 1 238 ? -0.727 -19.688 -12.523 1 76.12 238 GLN B O 1
ATOM 4407 N N . SER B 1 239 ? -1.596 -17.656 -12.008 1 83.12 239 SER B N 1
ATOM 4408 C CA . SER B 1 239 ? -1.313 -17.844 -10.586 1 83.12 239 SER B CA 1
ATOM 4409 C C . SER B 1 239 ? -2.035 -19.078 -10.031 1 83.12 239 SER B C 1
ATOM 4411 O O . SER B 1 239 ? -3.205 -19.297 -10.344 1 83.12 239 SER B O 1
ATOM 4413 N N . PRO B 1 240 ? -1.369 -19.844 -9.211 1 82.19 240 PRO B N 1
ATOM 4414 C CA . PRO B 1 240 ? -1.965 -21.078 -8.695 1 82.19 240 PRO B CA 1
ATOM 4415 C C . PRO B 1 240 ? -3.24 -20.828 -7.895 1 82.19 240 PRO B C 1
ATOM 4417 O O . PRO B 1 240 ? -4.133 -21.688 -7.863 1 82.19 240 PRO B O 1
ATOM 4420 N N . ILE B 1 241 ? -3.402 -19.734 -7.332 1 91.5 241 ILE B N 1
ATOM 4421 C CA . ILE B 1 241 ? -4.527 -19.453 -6.445 1 91.5 241 ILE B CA 1
ATOM 4422 C C . ILE B 1 241 ? -5.809 -19.328 -7.262 1 91.5 241 ILE B C 1
ATOM 4424 O O . ILE B 1 241 ? -6.91 -19.484 -6.734 1 91.5 241 ILE B O 1
ATOM 4428 N N . VAL B 1 242 ? -5.645 -19.016 -8.531 1 90.38 242 VAL B N 1
ATOM 4429 C CA . VAL B 1 242 ? -6.766 -18.734 -9.422 1 90.38 242 VAL B CA 1
ATOM 4430 C C . VAL B 1 242 ? -7.668 -19.969 -9.523 1 90.38 242 VAL B C 1
ATOM 4432 O O . VAL B 1 242 ? -8.891 -19.844 -9.648 1 90.38 242 VAL B O 1
ATOM 4435 N N . GLU B 1 243 ? -7.062 -21.125 -9.367 1 89.06 243 GLU B N 1
ATOM 4436 C CA . GLU B 1 243 ? -7.789 -22.391 -9.469 1 89.06 243 GLU B CA 1
ATOM 4437 C C . GLU B 1 243 ? -8.867 -22.484 -8.391 1 89.06 243 GLU B C 1
ATOM 4439 O O . GLU B 1 243 ? -9.891 -23.141 -8.594 1 89.06 243 GLU B O 1
ATOM 4444 N N . TYR B 1 244 ? -8.742 -21.828 -7.375 1 92.94 244 TYR B N 1
ATOM 4445 C CA . TYR B 1 244 ? -9.633 -21.984 -6.234 1 92.94 244 TYR B CA 1
ATOM 4446 C C . TYR B 1 244 ? -10.484 -20.734 -6.031 1 92.94 244 TYR B C 1
ATOM 4448 O O . TYR B 1 244 ? -11.141 -20.578 -5 1 92.94 244 TYR B O 1
ATOM 4456 N N . ALA B 1 245 ? -10.484 -19.812 -6.957 1 97.06 245 ALA B N 1
ATOM 4457 C CA . ALA B 1 245 ? -11.156 -18.531 -6.789 1 97.06 245 ALA B CA 1
ATOM 4458 C C . ALA B 1 245 ? -12.453 -18.484 -7.594 1 97.06 245 ALA B C 1
ATOM 4460 O O . ALA B 1 245 ? -12.469 -18.828 -8.781 1 97.06 245 ALA B O 1
ATOM 4461 N N . ASP B 1 246 ? -13.531 -18.125 -6.945 1 97.44 246 ASP B N 1
ATOM 4462 C CA . ASP B 1 246 ? -14.781 -17.844 -7.652 1 97.44 246 ASP B CA 1
ATOM 4463 C C . ASP B 1 246 ? -14.688 -16.516 -8.406 1 97.44 246 ASP B C 1
ATOM 4465 O O . ASP B 1 246 ? -15.258 -16.375 -9.484 1 97.44 246 ASP B O 1
ATOM 4469 N N . CYS B 1 247 ? -14.055 -15.508 -7.793 1 97.12 247 CYS B N 1
ATOM 4470 C CA . CYS B 1 247 ? -13.766 -14.219 -8.414 1 97.12 247 CYS B CA 1
ATOM 4471 C C . CYS B 1 247 ? -12.266 -13.969 -8.477 1 97.12 247 CYS B C 1
ATOM 4473 O O . CYS B 1 247 ? -11.555 -14.164 -7.492 1 97.12 247 CYS B O 1
ATOM 4475 N N . LYS B 1 248 ? -11.852 -13.617 -9.633 1 96.19 248 LYS B N 1
ATOM 4476 C CA . LYS B 1 248 ? -10.43 -13.398 -9.891 1 96.19 248 LYS B CA 1
ATOM 4477 C C . LYS B 1 248 ? -10.141 -11.922 -10.156 1 96.19 248 LYS B C 1
ATOM 4479 O O . LYS B 1 248 ? -10.578 -11.375 -11.172 1 96.19 248 LYS B O 1
ATOM 4484 N N . LEU B 1 249 ? -9.461 -11.32 -9.234 1 96.75 249 LEU B N 1
ATOM 4485 C CA . LEU B 1 249 ? -9.008 -9.945 -9.391 1 96.75 249 LEU B CA 1
ATOM 4486 C C . LEU B 1 249 ? -7.527 -9.898 -9.742 1 96.75 249 LEU B C 1
ATOM 4488 O O . LEU B 1 249 ? -6.672 -10.117 -8.875 1 96.75 249 LEU B O 1
ATOM 4492 N N . ILE B 1 250 ? -7.266 -9.531 -11.016 1 93.38 250 ILE B N 1
ATOM 4493 C CA . ILE B 1 250 ? -5.898 -9.539 -11.523 1 93.38 250 ILE B CA 1
ATOM 4494 C C . ILE B 1 250 ? -5.332 -8.117 -11.5 1 93.38 250 ILE B C 1
ATOM 4496 O O . ILE B 1 250 ? -5.824 -7.238 -12.219 1 93.38 250 ILE B O 1
ATOM 4500 N N . ALA B 1 251 ? -4.395 -7.891 -10.641 1 93.38 251 ALA B N 1
ATOM 4501 C CA . ALA B 1 251 ? -3.676 -6.621 -10.562 1 93.38 251 ALA B CA 1
ATOM 4502 C C . ALA B 1 251 ? -2.176 -6.828 -10.75 1 93.38 251 ALA B C 1
ATOM 4504 O O . ALA B 1 251 ? -1.573 -7.684 -10.094 1 93.38 251 ALA B O 1
ATOM 4505 N N . LYS B 1 252 ? -1.63 -6.039 -11.57 1 85.81 252 LYS B N 1
ATOM 4506 C CA . LYS B 1 252 ? -0.209 -6.18 -11.875 1 85.81 252 LYS B CA 1
ATOM 4507 C C . LYS B 1 252 ? 0.645 -5.934 -10.633 1 85.81 252 LYS B C 1
ATOM 4509 O O . LYS B 1 252 ? 0.337 -5.055 -9.828 1 85.81 252 LYS B O 1
ATOM 4514 N N . SER B 1 253 ? 1.588 -6.77 -10.484 1 81.5 253 SER B N 1
ATOM 4515 C CA . SER B 1 253 ? 2.604 -6.613 -9.445 1 81.5 253 SER B CA 1
ATOM 4516 C C . SER B 1 253 ? 4.004 -6.867 -10 1 81.5 253 SER B C 1
ATOM 4518 O O . SER B 1 253 ? 4.371 -8.008 -10.273 1 81.5 253 SER B O 1
ATOM 4520 N N . ASP B 1 254 ? 4.699 -5.797 -10.258 1 73.56 254 ASP B N 1
ATOM 4521 C CA . ASP B 1 254 ? 6.055 -5.914 -10.781 1 73.56 254 ASP B CA 1
ATOM 4522 C C . ASP B 1 254 ? 7.051 -6.223 -9.672 1 73.56 254 ASP B C 1
ATOM 4524 O O . ASP B 1 254 ? 6.926 -5.707 -8.555 1 73.56 254 ASP B O 1
ATOM 4528 N N . VAL B 1 255 ? 7.828 -7.105 -10.008 1 65.5 255 VAL B N 1
ATOM 4529 C CA . VAL B 1 255 ? 8.93 -7.387 -9.094 1 65.5 255 VAL B CA 1
ATOM 4530 C C . VAL B 1 255 ? 10.086 -6.434 -9.367 1 65.5 255 VAL B C 1
ATOM 4532 O O . VAL B 1 255 ? 10.555 -6.328 -10.508 1 65.5 255 VAL B O 1
ATOM 4535 N N . MET B 1 256 ? 10.281 -5.707 -8.242 1 64.94 256 MET B N 1
ATOM 4536 C CA . MET B 1 256 ? 11.453 -4.836 -8.273 1 64.94 256 MET B CA 1
ATOM 4537 C C . MET B 1 256 ? 12.562 -5.371 -7.367 1 64.94 256 MET B C 1
ATOM 4539 O O . MET B 1 256 ? 12.336 -5.605 -6.18 1 64.94 256 MET B O 1
ATOM 4543 N N . THR B 1 257 ? 13.789 -5.449 -7.879 1 66.25 257 THR B N 1
ATOM 4544 C CA . THR B 1 257 ? 14.945 -5.957 -7.145 1 66.25 257 THR B CA 1
ATOM 4545 C C . THR B 1 257 ? 14.508 -6.902 -6.031 1 66.25 257 THR B C 1
ATOM 4547 O O . THR B 1 257 ? 14.344 -8.102 -6.262 1 66.25 257 THR B O 1
ATOM 4550 N N . ILE B 1 258 ? 14 -6.332 -4.84 1 72.81 258 ILE B N 1
ATOM 4551 C CA . ILE B 1 258 ? 13.555 -7.176 -3.736 1 72.81 258 ILE B CA 1
ATOM 4552 C C . ILE B 1 258 ? 12.094 -6.883 -3.416 1 72.81 258 ILE B C 1
ATOM 4554 O O . ILE B 1 258 ? 11.461 -7.605 -2.645 1 72.81 258 ILE B O 1
ATOM 4558 N N . VAL B 1 259 ? 11.625 -5.91 -4.02 1 78.5 259 VAL B N 1
ATOM 4559 C CA . VAL B 1 259 ? 10.281 -5.426 -3.703 1 78.5 259 VAL B CA 1
ATOM 4560 C C . VAL B 1 259 ? 9.289 -5.926 -4.75 1 78.5 259 VAL B C 1
ATOM 4562 O O . VAL B 1 259 ? 9.539 -5.801 -5.953 1 78.5 259 VAL B O 1
ATOM 4565 N N . ASP B 1 260 ? 8.234 -6.527 -4.328 1 82.88 260 ASP B N 1
ATOM 4566 C CA . ASP B 1 260 ? 7.035 -6.699 -5.148 1 82.88 260 ASP B CA 1
ATOM 4567 C C . ASP B 1 260 ? 6.086 -5.516 -4.988 1 82.88 260 ASP B C 1
ATOM 4569 O O . ASP B 1 260 ? 5.484 -5.332 -3.926 1 82.88 260 ASP B O 1
ATOM 4573 N N . SER B 1 261 ? 5.992 -4.797 -6.066 1 90.62 261 SER B N 1
ATOM 4574 C CA . SER B 1 261 ? 5.152 -3.611 -5.926 1 90.62 261 SER B CA 1
ATOM 4575 C C . SER B 1 261 ? 3.697 -3.992 -5.672 1 90.62 261 SER B C 1
ATOM 4577 O O . SER B 1 261 ? 3.102 -4.738 -6.453 1 90.62 261 SER B O 1
ATOM 4579 N N . LEU B 1 262 ? 3.164 -3.467 -4.656 1 95.75 262 LEU B N 1
ATOM 4580 C CA . LEU B 1 262 ? 1.764 -3.703 -4.324 1 95.75 262 LEU B CA 1
ATOM 4581 C C . LEU B 1 262 ? 0.916 -2.477 -4.648 1 95.75 262 LEU B C 1
ATOM 4583 O O . LEU B 1 262 ? -0.204 -2.344 -4.148 1 95.75 262 LEU B O 1
ATOM 4587 N N . VAL B 1 263 ? 1.394 -1.632 -5.5 1 96.25 263 VAL B N 1
ATOM 4588 C CA . VAL B 1 263 ? 0.714 -0.379 -5.809 1 96.25 263 VAL B CA 1
ATOM 4589 C C . VAL B 1 263 ? -0.605 -0.669 -6.52 1 96.25 263 VAL B C 1
ATOM 4591 O O . VAL B 1 263 ? -1.655 -0.153 -6.129 1 96.25 263 VAL B O 1
ATOM 4594 N N . CYS B 1 264 ? -0.598 -1.476 -7.555 1 95.5 264 CYS B N 1
ATOM 4595 C CA . CYS B 1 264 ? -1.817 -1.781 -8.297 1 95.5 264 CYS B CA 1
ATOM 4596 C C . CYS B 1 264 ? -2.807 -2.545 -7.422 1 95.5 264 CYS B C 1
ATOM 4598 O O . CYS B 1 264 ? -3.98 -2.182 -7.344 1 95.5 264 CYS B O 1
ATOM 4600 N N . PRO B 1 265 ? -2.322 -3.578 -6.719 1 97.12 265 PRO B N 1
ATOM 4601 C CA . PRO B 1 265 ? -3.238 -4.258 -5.801 1 97.12 265 PRO B CA 1
ATOM 4602 C C . PRO B 1 265 ? -3.85 -3.316 -4.766 1 97.12 265 PRO B C 1
ATOM 4604 O O . PRO B 1 265 ? -5.027 -3.447 -4.426 1 97.12 265 PRO B O 1
ATOM 4607 N N . LEU B 1 266 ? -3.076 -2.418 -4.242 1 97.44 266 LEU B N 1
ATOM 4608 C CA . LEU B 1 266 ? -3.584 -1.461 -3.266 1 97.44 266 LEU B CA 1
ATOM 4609 C C . LEU B 1 266 ? -4.688 -0.599 -3.871 1 97.44 266 LEU B C 1
ATOM 4611 O O . LEU B 1 266 ? -5.68 -0.294 -3.205 1 97.44 266 LEU B O 1
ATOM 4615 N N . SER B 1 267 ? -4.527 -0.167 -5.055 1 95.75 267 SER B N 1
ATOM 4616 C CA . SER B 1 267 ? -5.543 0.63 -5.734 1 95.75 267 SER B CA 1
ATOM 4617 C C . SER B 1 267 ? -6.84 -0.153 -5.898 1 95.75 267 SER B C 1
ATOM 4619 O O . SER B 1 267 ? -7.93 0.408 -5.773 1 95.75 267 SER B O 1
ATOM 4621 N N . VAL B 1 268 ? -6.707 -1.415 -6.211 1 96.19 268 VAL B N 1
ATOM 4622 C CA . VAL B 1 268 ? -7.875 -2.279 -6.316 1 96.19 268 VAL B CA 1
ATOM 4623 C C . VAL B 1 268 ? -8.57 -2.381 -4.961 1 96.19 268 VAL B C 1
ATOM 4625 O O . VAL B 1 268 ? -9.797 -2.338 -4.879 1 96.19 268 VAL B O 1
ATOM 4628 N N . VAL B 1 269 ? -7.797 -2.518 -3.9 1 96.81 269 VAL B N 1
ATOM 4629 C CA . VAL B 1 269 ? -8.328 -2.561 -2.543 1 96.81 269 VAL B CA 1
ATOM 4630 C C . VAL B 1 269 ? -9.062 -1.258 -2.236 1 96.81 269 VAL B C 1
ATOM 4632 O O . VAL B 1 269 ? -10.164 -1.275 -1.674 1 96.81 269 VAL B O 1
ATOM 4635 N N . ASN B 1 270 ? -8.422 -0.104 -2.611 1 94.44 270 ASN B N 1
ATOM 4636 C CA . ASN B 1 270 ? -9.086 1.183 -2.443 1 94.44 270 ASN B CA 1
ATOM 4637 C C . ASN B 1 270 ? -10.453 1.199 -3.129 1 94.44 270 ASN B C 1
ATOM 4639 O O . ASN B 1 270 ? -11.43 1.675 -2.555 1 94.44 270 ASN B O 1
ATOM 4643 N N . ALA B 1 271 ? -10.484 0.713 -4.316 1 93.56 271 ALA B N 1
ATOM 4644 C CA . ALA B 1 271 ? -11.727 0.684 -5.086 1 93.56 271 ALA B CA 1
ATOM 4645 C C . ALA B 1 271 ? -12.773 -0.199 -4.41 1 93.56 271 ALA B C 1
ATOM 4647 O O . ALA B 1 271 ? -13.953 0.154 -4.363 1 93.56 271 ALA B O 1
ATOM 4648 N N . MET B 1 272 ? -12.32 -1.333 -3.914 1 95.38 272 MET B N 1
ATOM 4649 C CA . MET B 1 272 ? -13.227 -2.273 -3.264 1 95.38 272 MET B CA 1
ATOM 4650 C C . MET B 1 272 ? -13.836 -1.663 -2.006 1 95.38 272 MET B C 1
ATOM 4652 O O . MET B 1 272 ? -15.047 -1.718 -1.807 1 95.38 272 MET B O 1
ATOM 4656 N N . VAL B 1 273 ? -13.039 -1.088 -1.17 1 94.25 273 VAL B N 1
ATOM 4657 C CA . VAL B 1 273 ? -13.492 -0.471 0.073 1 94.25 273 VAL B CA 1
ATOM 4658 C C . VAL B 1 273 ? -14.453 0.675 -0.236 1 94.25 273 VAL B C 1
ATOM 4660 O O . VAL B 1 273 ? -15.5 0.808 0.404 1 94.25 273 VAL B O 1
ATOM 4663 N N . THR B 1 274 ? -14.078 1.454 -1.221 1 89 274 THR B N 1
ATOM 4664 C CA . THR B 1 274 ? -14.914 2.582 -1.62 1 89 274 THR B CA 1
ATOM 4665 C C . THR B 1 274 ? -16.266 2.098 -2.135 1 89 274 THR B C 1
ATOM 4667 O O . THR B 1 274 ? -17.312 2.676 -1.807 1 89 274 THR B O 1
ATOM 4670 N N . SER B 1 275 ? -16.281 1.064 -2.977 1 91.5 275 SER B N 1
ATOM 4671 C CA . SER B 1 275 ? -17.516 0.517 -3.529 1 91.5 275 SER B CA 1
ATOM 4672 C C . SER B 1 275 ? -18.453 0.039 -2.424 1 91.5 275 SER B C 1
ATOM 4674 O O . SER B 1 275 ? -19.656 0.316 -2.459 1 91.5 275 SER B O 1
ATOM 4676 N N . ILE B 1 276 ? -17.938 -0.625 -1.499 1 90.94 276 ILE B N 1
ATOM 4677 C CA . ILE B 1 276 ? -18.734 -1.167 -0.411 1 90.94 276 ILE B CA 1
ATOM 4678 C C . ILE B 1 276 ? -19.234 -0.03 0.479 1 90.94 276 ILE B C 1
ATOM 4680 O O . ILE B 1 276 ? -20.375 -0.055 0.951 1 90.94 276 ILE B O 1
ATOM 4684 N N . ALA B 1 277 ? -18.344 0.939 0.75 1 87.5 277 ALA B N 1
ATOM 4685 C CA . ALA B 1 277 ? -18.75 2.104 1.529 1 87.5 277 ALA B CA 1
ATOM 4686 C C . ALA B 1 277 ? -19.938 2.809 0.878 1 87.5 277 ALA B C 1
ATOM 4688 O O . ALA B 1 277 ? -20.859 3.268 1.569 1 87.5 277 ALA B O 1
ATOM 4689 N N . LEU B 1 278 ? -19.922 2.859 -0.426 1 82.94 278 LEU B N 1
ATOM 4690 C CA . LEU B 1 278 ? -20.984 3.521 -1.164 1 82.94 278 LEU B CA 1
ATOM 4691 C C . LEU B 1 278 ? -22.266 2.695 -1.123 1 82.94 278 LEU B C 1
ATOM 4693 O O . LEU B 1 278 ? -23.375 3.25 -1.06 1 82.94 278 LEU B O 1
ATOM 4697 N N . LEU B 1 279 ? -22.109 1.401 -1.186 1 84.56 279 LEU B N 1
ATOM 4698 C CA . LEU B 1 279 ? -23.266 0.507 -1.113 1 84.56 279 LEU B CA 1
ATOM 4699 C C . LEU B 1 279 ? -23.938 0.592 0.254 1 84.56 279 LEU B C 1
ATOM 4701 O O . LEU B 1 279 ? -25.156 0.467 0.36 1 84.56 279 LEU B O 1
ATOM 4705 N N . ARG B 1 280 ? -23.125 0.846 1.228 1 85.5 280 ARG B N 1
ATOM 4706 C CA . ARG B 1 280 ? -23.625 0.863 2.598 1 85.5 280 ARG B CA 1
ATOM 4707 C C . ARG B 1 280 ? -23.594 2.275 3.174 1 85.5 280 ARG B C 1
ATOM 4709 O O . ARG B 1 280 ? -23.328 2.461 4.363 1 85.5 280 ARG B O 1
ATOM 4716 N N . LYS B 1 281 ? -23.766 3.172 2.418 1 78.94 281 LYS B N 1
ATOM 4717 C CA . LYS B 1 281 ? -23.547 4.578 2.744 1 78.94 281 LYS B CA 1
ATOM 4718 C C . LYS B 1 281 ? -24.234 4.953 4.051 1 78.94 281 LYS B C 1
ATOM 4720 O O . LYS B 1 281 ? -23.641 5.574 4.926 1 78.94 281 LYS B O 1
ATOM 4725 N N . ASP B 1 282 ? -25.469 4.559 4.223 1 76.81 282 ASP B N 1
ATOM 4726 C CA . ASP B 1 282 ? -26.25 4.949 5.402 1 76.81 282 ASP B CA 1
ATOM 4727 C C . ASP B 1 282 ? -25.672 4.32 6.668 1 76.81 282 ASP B C 1
ATOM 4729 O O . ASP B 1 282 ? -25.516 4.988 7.691 1 76.81 282 ASP B O 1
ATOM 4733 N N . ASP B 1 283 ? -25.312 3.094 6.602 1 79.88 283 ASP B N 1
ATOM 4734 C CA . ASP B 1 283 ? -24.75 2.379 7.746 1 79.88 283 ASP B CA 1
ATOM 4735 C C . ASP B 1 283 ? -23.359 2.885 8.086 1 79.88 283 ASP B C 1
ATOM 4737 O O . ASP B 1 283 ? -23.016 3.025 9.258 1 79.88 283 ASP B O 1
ATOM 4741 N N . VAL B 1 284 ? -22.656 3.146 7.09 1 78.44 284 VAL B N 1
ATOM 4742 C CA . VAL B 1 284 ? -21.281 3.57 7.262 1 78.44 284 VAL B CA 1
ATOM 4743 C C . VAL B 1 284 ? -21.234 4.973 7.867 1 78.44 284 VAL B C 1
ATOM 4745 O O . VAL B 1 284 ? -20.391 5.258 8.719 1 78.44 284 VAL B O 1
ATOM 4748 N N . GLU B 1 285 ? -22.062 5.793 7.387 1 73.25 285 GLU B N 1
ATOM 4749 C CA . GLU B 1 285 ? -22.141 7.148 7.918 1 73.25 285 GLU B CA 1
ATOM 4750 C C . GLU B 1 285 ? -22.391 7.141 9.422 1 73.25 285 GLU B C 1
ATOM 4752 O O . GLU B 1 285 ? -21.766 7.895 10.172 1 73.25 285 GLU B O 1
ATOM 4757 N N . LYS B 1 286 ? -23.312 6.363 9.789 1 75.75 286 LYS B N 1
ATOM 4758 C CA . LYS B 1 286 ? -23.656 6.27 11.203 1 75.75 286 LYS B CA 1
ATOM 4759 C C . LYS B 1 286 ? -22.484 5.746 12.031 1 75.75 286 LYS B C 1
ATOM 4761 O O . LYS B 1 286 ? -22.188 6.277 13.094 1 75.75 286 LYS B O 1
ATOM 4766 N N . ARG B 1 287 ? -21.938 4.773 11.531 1 77.38 287 ARG B N 1
ATOM 4767 C CA . ARG B 1 287 ? -20.812 4.156 12.227 1 77.38 287 ARG B CA 1
ATOM 4768 C C . ARG B 1 287 ? -19.625 5.109 12.305 1 77.38 287 ARG B C 1
ATOM 4770 O O . ARG B 1 287 ? -18.953 5.199 13.344 1 77.38 287 ARG B O 1
ATOM 4777 N N . LEU B 1 288 ? -19.375 5.797 11.234 1 74.56 288 LEU B N 1
ATOM 4778 C CA . LEU B 1 288 ? -18.234 6.711 11.188 1 74.56 288 LEU B CA 1
ATOM 4779 C C . LEU B 1 288 ? -18.469 7.906 12.102 1 74.56 288 LEU B C 1
ATOM 4781 O O . LEU B 1 288 ? -17.516 8.406 12.719 1 74.56 288 LEU B O 1
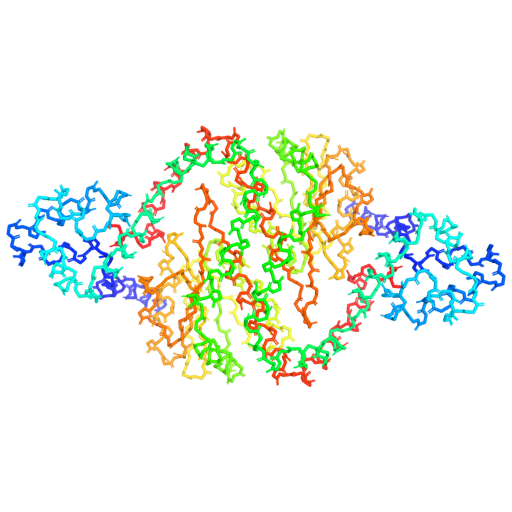ATOM 4785 N N . MET B 1 289 ? -19.672 8.312 12.164 1 71.5 289 MET B N 1
ATOM 4786 C CA . MET B 1 289 ? -20 9.406 13.078 1 71.5 289 MET B CA 1
ATOM 4787 C C . MET B 1 289 ? -19.75 9 14.523 1 71.5 289 MET B C 1
ATOM 4789 O O . MET B 1 289 ? -19.219 9.789 15.312 1 71.5 289 MET B O 1
ATOM 4793 N N . ALA B 1 290 ? -20.141 7.809 14.766 1 72.06 290 ALA B N 1
ATOM 4794 C CA . ALA B 1 290 ? -19.906 7.297 16.125 1 72.06 290 ALA B CA 1
ATOM 4795 C C . ALA B 1 290 ? -18.422 7.176 16.422 1 72.06 290 ALA B C 1
ATOM 4797 O O . ALA B 1 290 ? -17.969 7.504 17.516 1 72.06 290 ALA B O 1
ATOM 4798 N N . LEU B 1 291 ? -17.688 6.773 15.469 1 71.31 291 LEU B N 1
ATOM 4799 C CA . LEU B 1 291 ? -16.25 6.625 15.625 1 71.31 291 LEU B CA 1
ATOM 4800 C C . LEU B 1 291 ? -15.57 7.984 15.766 1 71.31 291 LEU B C 1
ATOM 4802 O O . LEU B 1 291 ? -14.664 8.148 16.594 1 71.31 291 LEU B O 1
ATOM 4806 N N . GLU B 1 292 ? -15.992 8.898 14.977 1 68.62 292 GLU B N 1
ATOM 4807 C CA . GLU B 1 292 ? -15.43 10.242 15.023 1 68.62 292 GLU B CA 1
ATOM 4808 C C . GLU B 1 292 ? -15.664 10.891 16.391 1 68.62 292 GLU B C 1
ATOM 4810 O O . GLU B 1 292 ? -14.797 11.594 16.906 1 68.62 292 GLU B O 1
ATOM 4815 N N . GLU B 1 293 ? -16.781 10.625 16.891 1 68.12 293 GLU B N 1
ATOM 4816 C CA . GLU B 1 293 ? -17.094 11.141 18.219 1 68.12 293 GLU B CA 1
ATOM 4817 C C . GLU B 1 293 ? -16.156 10.539 19.281 1 68.12 293 GLU B C 1
ATOM 4819 O O . GLU B 1 293 ? -15.695 11.25 20.172 1 68.12 293 GLU B O 1
ATOM 4824 N N . LEU B 1 294 ? -15.867 9.312 19.125 1 69.12 294 LEU B N 1
ATOM 4825 C CA . LEU B 1 294 ? -14.977 8.617 20.047 1 69.12 294 LEU B CA 1
ATOM 4826 C C . LEU B 1 294 ? -13.539 9.117 19.906 1 69.12 294 LEU B C 1
ATOM 4828 O O . LEU B 1 294 ? -12.844 9.305 20.906 1 69.12 294 LEU B O 1
ATOM 4832 N N . TRP B 1 295 ? -13.156 9.383 18.672 1 67.31 295 TRP B N 1
ATOM 4833 C CA . TRP B 1 295 ? -11.805 9.859 18.422 1 67.31 295 TRP B CA 1
ATOM 4834 C C . TRP B 1 295 ? -11.602 11.258 19 1 67.31 295 TRP B C 1
ATOM 4836 O O . TRP B 1 295 ? -10.531 11.578 19.516 1 67.31 295 TRP B O 1
ATOM 4846 N N . ASN B 1 296 ? -12.555 12 18.844 1 64.81 296 ASN B N 1
ATOM 4847 C CA . ASN B 1 296 ? -12.523 13.352 19.391 1 64.81 296 ASN B CA 1
ATOM 4848 C C . ASN B 1 296 ? -12.453 13.336 20.922 1 64.81 296 ASN B C 1
ATOM 4850 O O . ASN B 1 296 ? -11.703 14.109 21.516 1 64.81 296 ASN B O 1
ATOM 4854 N N . GLU B 1 297 ? -13.203 12.445 21.391 1 62.56 297 GLU B N 1
ATOM 4855 C CA . GLU B 1 297 ? -13.266 12.359 22.859 1 62.56 297 GLU B CA 1
ATOM 4856 C C . GLU B 1 297 ? -11.938 11.891 23.438 1 62.56 297 GLU B C 1
ATOM 4858 O O . GLU B 1 297 ? -11.531 12.352 24.516 1 62.56 297 GLU B O 1
ATOM 4863 N N . TYR B 1 298 ? -11.203 11.109 22.625 1 60.44 298 TYR B N 1
ATOM 4864 C CA . TYR B 1 298 ? -9.984 10.523 23.156 1 60.44 298 TYR B CA 1
ATOM 4865 C C . TYR B 1 298 ? -8.75 11.148 22.531 1 60.44 298 TYR B C 1
ATOM 4867 O O . TYR B 1 298 ? -7.637 10.641 22.672 1 60.44 298 TYR B O 1
ATOM 4875 N N . ASP B 1 299 ? -8.852 12.25 21.844 1 60.62 299 ASP B N 1
ATOM 4876 C CA . ASP B 1 299 ? -7.777 13.07 21.312 1 60.62 299 ASP B CA 1
ATOM 4877 C C . ASP B 1 299 ? -6.816 12.234 20.469 1 60.62 299 ASP B C 1
ATOM 4879 O O . ASP B 1 299 ? -5.602 12.281 20.672 1 60.62 299 ASP B O 1
ATOM 4883 N N . VAL B 1 300 ? -7.434 11.32 19.734 1 54.97 300 VAL B N 1
ATOM 4884 C CA . VAL B 1 300 ? -6.637 10.43 18.891 1 54.97 300 VAL B CA 1
ATOM 4885 C C . VAL B 1 300 ? -5.953 11.234 17.797 1 54.97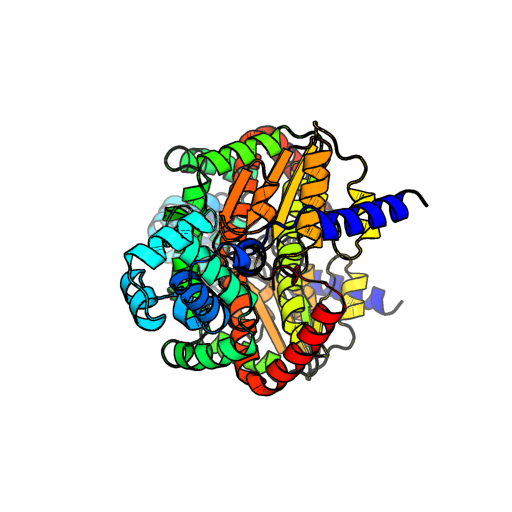 300 VAL B C 1
ATOM 4887 O O . VAL B 1 300 ? -4.797 10.969 17.453 1 54.97 300 VAL B O 1
ATOM 4890 N N . TYR B 1 301 ? -6.711 12.18 17.281 1 56.38 301 TYR B N 1
ATOM 4891 C CA . TYR B 1 301 ? -6.195 13 16.188 1 56.38 301 TYR B CA 1
ATOM 4892 C C . TYR B 1 301 ? -5.902 14.422 16.672 1 56.38 301 TYR B C 1
ATOM 4894 O O . TYR B 1 301 ? -6.527 14.898 17.625 1 56.38 301 TYR B O 1
ATOM 4902 N N . ASN B 1 302 ? -4.805 14.867 16.203 1 48.97 302 ASN B N 1
ATOM 4903 C CA . ASN B 1 302 ? -4.445 16.234 16.562 1 48.97 302 ASN B CA 1
ATOM 4904 C C . ASN B 1 302 ? -5.535 17.234 16.172 1 48.97 302 ASN B C 1
ATOM 4906 O O . ASN B 1 302 ? -5.594 17.672 15.016 1 48.97 302 ASN B O 1
ATOM 4910 N N . ARG B 1 303 ? -6.668 17.203 16.891 1 46.19 303 ARG B N 1
ATOM 4911 C CA . ARG B 1 303 ? -7.711 18.188 16.625 1 46.19 303 ARG B CA 1
ATOM 4912 C C . ARG B 1 303 ? -7.25 19.594 17 1 46.19 303 ARG B C 1
ATOM 4914 O O . ARG B 1 303 ? -7.918 20.578 16.688 1 46.19 303 ARG B O 1
ATOM 4921 N N . SER B 1 304 ? -6.492 19.562 18.078 1 40.06 304 SER B N 1
ATOM 4922 C CA . SER B 1 304 ? -6.129 20.953 18.328 1 40.06 304 SER B CA 1
ATOM 4923 C C . SER B 1 304 ? -5.801 21.688 17.031 1 40.06 304 SER B C 1
ATOM 4925 O O . SER B 1 304 ? -5.594 22.906 17.047 1 40.06 304 SER B O 1
ATOM 4927 N N . LEU B 1 305 ? -5.617 20.844 16.094 1 36.16 305 LEU B N 1
ATOM 4928 C CA . LEU B 1 305 ? -5.562 21.422 14.766 1 36.16 305 LEU B CA 1
ATOM 4929 C C . LEU B 1 305 ? -6.961 21.672 14.219 1 36.16 305 LEU B C 1
ATOM 4931 O O . LEU B 1 305 ? -7.121 22.094 13.07 1 36.16 305 LEU B O 1
ATOM 4935 N N . LEU B 1 306 ? -7.945 21.109 14.836 1 30.69 306 LEU B N 1
ATOM 4936 C CA . LEU B 1 306 ? -9.312 21.531 14.578 1 30.69 306 LEU B CA 1
ATOM 4937 C C . LEU B 1 306 ? -9.609 22.859 15.266 1 30.69 306 LEU B C 1
ATOM 4939 O O . LEU B 1 306 ? -9.203 23.078 16.406 1 30.69 306 LEU B O 1
#

InterPro domains:
  IPR000281 Helix-turn-helix protein RpiR [PF01418] (22-90)
  IPR000281 Helix-turn-helix protein RpiR [PS51071] (21-97)
  IPR001347 SIS domain [PF01380] (148-274)
  IPR001347 SIS domain [PS51464] (144-294)
  IPR009057 Homedomain-like superfamily [SSF46689] (21-97)
  IPR035472 RpiR-like, SIS domain [cd05013] (139-275)
  IPR036388 Winged helix-like DNA-binding domain superfamily [G3DSA:1.10.10.10] (19-95)
  IPR046348 SIS domain superfamily [SSF53697] (122-295)
  IPR047640 HTH-type transcriptional regulator RpiR-like [PTHR30514] (22-298)

Secondary structure (DSSP, 8-state):
-HHHHHHHHHHHHHHHT-----HHHHHHHTGGG--HHHHHHHHHHHH-HHHHTT--HHHHHHHHTS-HHHHHHHHHHTT-SSHHHHHHHHHHHHHHH--HHHHHHHHHHHHHHH-HHHHHHHHHHHHHHHIIIIIS-HHHHHHHHHHHHH-S-EEEEE-THHHHHHHHHHHHHHTT-S-EEE---S-HHHHHHHHTT--TT-EEEEE--SSPBHHHHHHHHHHHHTT-EEEEEES-TTSGGGGG-SEEEE----EETTEE--HHHHHHHHHHHHHHHHHTHHHHHHHHHHHHHHHHHTT-B--TT-/-HHHHHHHHHHHHHHHT-----HHHHHHHTGGG--HHHHHHHHHHHH-HHHHTT--HHHHHHHHTS-HHHHHHHHHHTT-SSHHHHHHHHHHHHHHH--HHHHHHHHHHHHHHH-HHHHHHHHHHHHHHHIIIIIS-HHHHHHHHHHHHH-S-EEEEE-THHHHHHHHHHHHHHTT-S-EEE---S-HHHHHHHHTT--TT-EEEEE--SS-BHHHHHHHHHHHHTT-EEEEEES-TTSGGGGG-SEEEE----EETTEE--HHHHHHHHHHHHHHHHHTHHHHHHHHHHHHHHHHHTT-B--TT-

Nearest PDB structures (foldseek):
  4ivn-assembly1_A  TM=6.815E-01  e=3.668E-14  Vibrio vulnificus YJ016
  3sho-assembly1_B  TM=9.358E-01  e=3.001E-11  Sphaerobacter thermophilus DSM 20745
  4ivn-assembly1_B  TM=6.319E-01  e=5.340E-14  Vibrio vulnificus YJ016
  7en6-assembly1_D  TM=7.364E-01  e=8.985E-06  Escherichia coli
  3fkj-assembly1_A  TM=6.904E-01  e=2.019E-04  Salmonella enterica subsp. enterica serovar Typhimurium str. LT2

pLDDT: mean 82.48, std 15.85, range [30.69, 98.69]

Sequence (612 aa):
MEYYEIYLILQNRWKNRVEHLNLLQRIEKKSSEFSKGQRRLAQYITENYDIAAYLTASKLGKEAGVSESTVVRFAYQLDYEGYPELQKAIQVIVKTNSNSIQRMSLSSKRYQEKGVLKSILYTDSERLRDTIQSGVDEEEFNRSVMLINDARRLYILGARSAAYLAGLMGYYFKMMFDNVIIVDANSTSETLEQIYDISDKDVMMGITFPRYSKRTICALQYAKNHGAKTIALTDNMQSPIVEYADCKLIAKSDVMTIVDSLVCPLSVVNAMVTSIALLRKDDVEKRLMALEELWNEYDVYNRSLLMEYYEIYLILQNRWKNRVEHLNLLQRIEKKSSEFSKGQRRLAQYITENYDIAAYLTASKLGKEAGVSESTVVRFAYQLDYEGYPELQKAIQVIVKTNSNSIQRMSLSSKRYQEKGVLKSILYTDSERLRDTIQSGVDEEEFNRSVMLINDARRLYILGARSAAYLAGLMGYYFKMMFDNVIIVDANSTSETLEQIYDISDKDVMMGITFPRYSKRTICALQYAKNHGAKTIALTDNMQSPIVEYADCKLIAKSDVMTIVDSLVCPLSVVNAMVTSIALLRKDDVEKRLMALEELWNEYDVYNRSLL

Solvent-accessible surface area (backbone atoms only — not comparable to full-atom values): 31123 Å² total; per-residue (Å²): 113,67,65,57,48,50,44,48,45,47,49,50,43,48,68,66,65,65,55,72,52,27,64,63,40,43,49,61,71,45,50,85,74,44,50,76,57,48,46,40,39,52,50,40,42,73,74,35,28,76,60,48,38,73,46,52,56,57,54,43,11,58,75,41,70,39,50,39,66,54,43,37,51,46,18,43,73,72,73,29,85,31,46,70,48,40,33,50,42,32,37,50,47,34,59,50,61,50,49,45,54,64,38,39,63,57,46,55,66,65,29,67,79,68,33,49,57,52,48,40,31,50,50,53,23,52,44,24,51,46,22,62,74,71,34,46,47,65,68,40,47,54,50,46,48,50,49,59,69,69,30,69,32,42,37,32,30,14,45,77,74,35,28,31,55,32,47,44,51,42,56,58,44,47,62,70,39,92,44,61,43,67,47,53,66,86,37,71,70,59,31,48,67,72,50,65,82,57,30,64,57,23,27,40,36,27,32,43,48,80,63,44,41,39,64,39,37,50,52,36,40,51,37,39,74,44,50,18,47,24,34,28,40,27,50,48,86,77,42,71,47,49,80,42,30,78,24,62,41,25,26,47,54,55,77,44,48,86,44,64,45,54,46,36,46,48,38,52,50,52,22,49,55,48,50,47,45,62,76,36,40,73,62,35,39,53,44,46,50,54,47,50,53,52,35,61,74,63,60,53,42,55,39,79,47,96,114,68,65,57,47,49,44,48,45,46,49,50,45,47,66,67,66,66,55,72,51,25,61,61,37,46,48,60,72,46,50,86,75,44,52,76,58,48,45,40,40,51,50,40,40,73,75,35,29,75,59,48,36,73,47,53,56,57,53,43,10,58,75,39,72,40,50,38,68,55,42,37,52,47,18,43,73,70,72,30,84,31,46,71,48,40,33,50,42,31,36,48,47,33,61,48,60,51,49,45,52,62,38,40,63,57,45,54,65,65,31,67,79,68,33,48,57,52,48,41,31,49,50,53,24,51,44,23,52,46,20,63,75,71,34,46,45,65,66,39,48,53,51,46,48,50,49,58,71,69,30,69,31,43,37,33,31,13,47,76,73,37,28,30,54,31,48,43,51,42,56,58,45,49,62,69,39,90,43,62,43,68,47,53,64,86,36,72,68,59,30,48,67,70,50,64,81,57,30,65,57,22,28,37,36,29,33,44,49,80,64,43,40,39,64,40,38,49,52,37,41,51,39,39,76,44,49,18,47,24,34,27,41,29,50,48,86,77,42,73,50,50,79,41,31,79,24,61,39,25,25,48,53,55,79,39,49,85,45,63,44,54,45,36,46,47,37,51,48,51,20,48,54,48,49,49,47,61,74,36,40,72,62,34,41,53,44,46,51,55,46,50,53,51,35,62,74,62,60,52,41,55,40,81,49,97

Organism: NCBI:txid39488